Protein AF-D8M916-F1 (afdb_monomer)

Structure (mmCIF, N/CA/C/O backbone):
data_AF-D8M916-F1
#
_entry.id   AF-D8M916-F1
#
loop_
_atom_site.group_PDB
_atom_site.id
_atom_site.type_symbol
_atom_site.label_atom_id
_atom_site.label_alt_id
_atom_site.label_comp_id
_atom_site.label_asym_id
_atom_site.label_entity_id
_atom_site.label_seq_id
_atom_site.pdbx_PDB_ins_code
_atom_site.Cartn_x
_atom_site.Cartn_y
_atom_site.Cartn_z
_atom_site.occupancy
_atom_site.B_iso_or_equiv
_atom_site.auth_seq_id
_atom_site.auth_comp_id
_atom_site.auth_asym_id
_atom_site.auth_atom_id
_atom_site.pdbx_PDB_model_num
ATOM 1 N N . MET A 1 1 ? 20.579 48.202 78.189 1.00 38.06 1 MET A N 1
ATOM 2 C CA . MET A 1 1 ? 19.444 47.431 77.623 1.00 38.06 1 MET A CA 1
ATOM 3 C C . MET A 1 1 ? 19.139 47.975 76.229 1.00 38.06 1 MET A C 1
ATOM 5 O O . MET A 1 1 ? 19.172 49.189 76.082 1.00 38.06 1 MET A O 1
ATOM 9 N N . LYS A 1 2 ? 18.892 47.132 75.212 1.00 38.62 2 LYS A N 1
ATOM 10 C CA . LYS A 1 2 ? 18.455 47.594 73.873 1.00 38.62 2 LYS A CA 1
ATOM 11 C C . LYS A 1 2 ? 16.925 47.785 73.849 1.00 38.62 2 LYS A C 1
ATOM 13 O O . LYS A 1 2 ? 16.239 46.993 74.496 1.00 38.62 2 LYS A O 1
ATOM 18 N N . PRO A 1 3 ? 16.380 48.777 73.119 1.00 41.38 3 PRO A N 1
ATOM 19 C CA . PRO A 1 3 ? 14.933 48.942 72.978 1.00 41.38 3 PRO A CA 1
ATOM 20 C C . PRO A 1 3 ? 14.308 47.802 72.144 1.00 41.38 3 PRO A C 1
ATOM 22 O O . PRO A 1 3 ? 14.979 47.243 71.270 1.00 41.38 3 PRO A O 1
ATOM 25 N N . PRO A 1 4 ? 13.035 47.436 72.388 1.00 49.09 4 PRO A N 1
ATOM 26 C CA . PRO A 1 4 ? 12.343 46.392 71.631 1.00 49.09 4 PRO A CA 1
ATOM 27 C C . PRO A 1 4 ? 12.020 46.838 70.196 1.00 49.09 4 PRO A C 1
ATOM 29 O O . PRO A 1 4 ? 11.773 48.013 69.934 1.00 49.09 4 PRO A O 1
ATOM 32 N N . SER A 1 5 ? 11.978 45.889 69.256 1.00 59.09 5 SER A N 1
ATOM 33 C CA . SER A 1 5 ? 11.683 46.172 67.844 1.00 59.09 5 SER A CA 1
ATOM 34 C C . SER A 1 5 ? 10.222 46.591 67.613 1.00 59.09 5 SER A C 1
ATOM 36 O O . SER A 1 5 ? 9.319 46.097 68.296 1.00 59.09 5 SER A O 1
ATOM 38 N N . LYS A 1 6 ? 9.975 47.434 66.592 1.00 52.34 6 LYS A N 1
ATOM 39 C CA . LYS A 1 6 ? 8.635 47.948 66.214 1.00 52.34 6 LYS A CA 1
ATOM 40 C C . LYS A 1 6 ? 7.559 46.852 66.105 1.00 52.34 6 LYS A C 1
ATOM 42 O O . LYS A 1 6 ? 6.447 47.034 66.590 1.00 52.34 6 LYS A O 1
ATOM 47 N N . TRP A 1 7 ? 7.911 45.686 65.558 1.00 50.47 7 TRP A N 1
ATOM 48 C CA . TRP A 1 7 ? 7.005 44.532 65.432 1.00 50.47 7 TRP A CA 1
ATOM 49 C C . TRP A 1 7 ? 6.480 44.020 66.786 1.00 50.47 7 TRP A C 1
ATOM 51 O O . TRP A 1 7 ? 5.327 43.616 66.915 1.00 50.47 7 TRP A O 1
ATOM 61 N N . THR A 1 8 ? 7.311 44.089 67.830 1.00 53.00 8 THR A N 1
ATOM 62 C CA . THR A 1 8 ? 6.938 43.658 69.186 1.00 53.00 8 THR A CA 1
ATOM 63 C C . THR A 1 8 ? 5.925 44.610 69.829 1.00 53.00 8 THR A C 1
ATOM 65 O O . THR A 1 8 ? 5.114 44.182 70.646 1.00 53.00 8 THR A O 1
ATOM 68 N N . GLN A 1 9 ? 5.946 45.896 69.462 1.00 54.94 9 GLN A N 1
ATOM 69 C CA . GLN A 1 9 ? 4.966 46.879 69.933 1.00 54.94 9 GLN A CA 1
ATOM 70 C C . GLN A 1 9 ? 3.611 46.709 69.225 1.00 54.94 9 GLN A C 1
ATOM 72 O O . GLN A 1 9 ? 2.578 46.772 69.888 1.00 54.94 9 GLN A O 1
ATOM 77 N N . GLN A 1 10 ? 3.600 46.394 67.923 1.00 51.56 10 GLN A N 1
ATOM 78 C CA . GLN A 1 10 ? 2.359 46.157 67.171 1.00 51.56 10 GLN A CA 1
ATOM 79 C C . GLN A 1 10 ? 1.566 44.939 67.681 1.00 51.56 10 GLN A C 1
ATOM 81 O O . GLN A 1 10 ? 0.359 45.047 67.879 1.00 51.56 10 GLN A O 1
ATOM 86 N N . ILE A 1 11 ? 2.219 43.810 67.997 1.00 51.75 11 ILE A N 1
ATOM 87 C CA . ILE A 1 11 ? 1.511 42.635 68.555 1.00 51.75 11 ILE A CA 1
ATOM 88 C C . ILE A 1 11 ? 0.882 42.945 69.924 1.00 51.75 11 ILE A C 1
ATOM 90 O O . ILE A 1 11 ? -0.234 42.501 70.202 1.00 51.75 11 ILE A O 1
ATOM 94 N N . LYS A 1 12 ? 1.563 43.726 70.778 1.00 50.75 12 LYS A N 1
ATOM 95 C CA . LYS A 1 12 ? 1.004 44.135 72.079 1.00 50.75 12 LYS A CA 1
ATOM 96 C C . LYS A 1 12 ? -0.255 44.992 71.928 1.00 50.75 12 LYS A C 1
ATOM 98 O O . LYS A 1 12 ? -1.167 44.833 72.733 1.00 50.75 12 LYS A O 1
ATOM 103 N N . ALA A 1 13 ? -0.302 45.860 70.916 1.00 49.78 13 ALA A N 1
ATOM 104 C CA . ALA A 1 13 ? -1.450 46.722 70.647 1.00 49.78 13 ALA A CA 1
ATOM 105 C C . ALA A 1 13 ? -2.667 45.948 70.107 1.00 49.78 13 ALA A C 1
ATOM 107 O O . ALA A 1 13 ? -3.785 46.227 70.521 1.00 49.78 13 ALA A O 1
ATOM 108 N N . ILE A 1 14 ? -2.457 44.960 69.228 1.00 49.22 14 ILE A N 1
ATOM 109 C CA . ILE A 1 14 ? -3.556 44.228 68.570 1.00 49.22 14 ILE A CA 1
ATOM 110 C C . ILE A 1 14 ? -4.186 43.166 69.490 1.00 49.22 14 ILE A C 1
ATOM 112 O O . ILE A 1 14 ? -5.393 42.960 69.440 1.00 49.22 14 ILE A O 1
ATOM 116 N N . PHE A 1 15 ? -3.397 42.502 70.346 1.00 47.72 15 PHE A N 1
ATOM 117 C CA . PHE A 1 15 ? -3.871 41.357 71.146 1.00 47.72 15 PHE A CA 1
ATOM 118 C C . PHE A 1 15 ? -3.888 41.584 72.670 1.00 47.72 15 PHE A C 1
ATOM 120 O O . PHE A 1 15 ? -4.180 40.657 73.422 1.00 47.72 15 PHE A O 1
ATOM 127 N N . GLY A 1 16 ? -3.533 42.776 73.166 1.00 47.34 16 GLY A N 1
ATOM 128 C CA . GLY A 1 16 ? -3.577 43.104 74.603 1.00 47.34 16 GLY A CA 1
ATOM 129 C C . GLY A 1 16 ? -2.593 42.321 75.494 1.00 47.34 16 GLY A C 1
ATOM 130 O O . GLY A 1 16 ? -2.674 42.369 76.723 1.00 47.34 16 GLY A O 1
ATOM 131 N N . ILE A 1 17 ? -1.642 41.585 74.908 1.00 55.22 17 ILE A N 1
ATOM 132 C CA . ILE A 1 17 ? -0.745 40.679 75.641 1.00 55.22 17 ILE A CA 1
ATOM 133 C C . ILE A 1 17 ? 0.403 41.469 76.284 1.00 55.22 17 ILE A C 1
ATOM 135 O O . ILE A 1 17 ? 1.443 41.716 75.671 1.00 55.22 17 ILE A O 1
ATOM 139 N N . GLN A 1 18 ? 0.266 41.824 77.563 1.00 48.91 18 GLN A N 1
ATOM 140 C CA . GLN A 1 18 ? 1.307 42.581 78.274 1.00 48.91 18 GLN A CA 1
ATOM 141 C C . GLN A 1 18 ? 2.629 41.804 78.457 1.00 48.91 18 GLN A C 1
ATOM 143 O O . GLN A 1 18 ? 3.696 42.424 78.534 1.00 48.91 18 GLN A O 1
ATOM 148 N N . ASN A 1 19 ? 2.591 40.466 78.470 1.00 50.72 19 ASN A N 1
ATOM 149 C CA . ASN A 1 19 ? 3.704 39.615 78.901 1.00 50.72 19 ASN A CA 1
ATOM 150 C C . ASN A 1 19 ? 4.541 39.051 77.726 1.00 50.72 19 ASN A C 1
ATOM 152 O O . ASN A 1 19 ? 4.034 38.295 76.896 1.00 50.72 19 ASN A O 1
ATOM 156 N N . TYR A 1 20 ? 5.838 39.388 77.671 1.00 47.47 20 TYR A N 1
ATOM 157 C CA . TYR A 1 20 ? 6.735 39.121 76.525 1.00 47.47 20 TYR A CA 1
ATOM 158 C C . TYR A 1 20 ? 6.866 37.624 76.178 1.00 47.47 20 TYR A C 1
ATOM 160 O O . TYR A 1 20 ? 6.839 37.250 75.006 1.00 47.47 20 TYR A O 1
ATOM 168 N N . TRP A 1 21 ? 6.915 36.754 77.191 1.00 44.78 21 TRP A N 1
ATOM 169 C CA . TRP A 1 21 ? 7.009 35.299 77.009 1.00 44.78 21 TRP A CA 1
ATOM 170 C C . TRP A 1 21 ? 5.804 34.688 76.276 1.00 44.78 21 TRP A C 1
ATOM 172 O O . TRP A 1 21 ? 5.981 33.775 75.470 1.00 44.78 21 TRP A O 1
ATOM 182 N N . LYS A 1 22 ? 4.588 35.221 76.476 1.00 44.09 22 LYS A N 1
ATOM 183 C CA . LYS A 1 22 ? 3.385 34.718 75.789 1.00 44.09 22 LYS A CA 1
ATOM 184 C C . LYS A 1 22 ? 3.430 34.991 74.280 1.00 44.09 22 LYS A C 1
ATOM 186 O O . LYS A 1 22 ? 3.008 34.139 73.505 1.00 44.09 22 LYS A O 1
ATOM 191 N N . VAL A 1 23 ? 4.020 36.112 73.852 1.00 49.47 23 VAL A N 1
ATOM 192 C CA . VAL A 1 23 ? 4.192 36.456 72.425 1.00 49.47 23 VAL A CA 1
ATOM 193 C C . VAL A 1 23 ? 5.168 35.501 71.722 1.00 49.47 23 VAL A C 1
ATOM 195 O O . VAL A 1 23 ? 4.923 35.088 70.590 1.00 49.47 23 VAL A O 1
ATOM 198 N N . VAL A 1 24 ? 6.251 35.095 72.396 1.00 50.41 24 VAL A N 1
ATOM 199 C CA . VAL A 1 24 ? 7.232 34.139 71.845 1.00 50.41 24 VAL A CA 1
ATOM 200 C C . VAL A 1 24 ? 6.624 32.740 71.681 1.00 50.41 24 VAL A C 1
ATOM 202 O O . VAL A 1 24 ? 6.848 32.090 70.659 1.00 50.41 24 VAL A O 1
ATOM 205 N N . ILE A 1 25 ? 5.816 32.295 72.650 1.00 52.41 25 ILE A N 1
ATOM 206 C CA . ILE A 1 25 ? 5.104 31.010 72.587 1.00 52.41 25 ILE A CA 1
ATOM 207 C C . ILE A 1 25 ? 4.055 31.028 71.467 1.00 52.41 25 ILE A C 1
ATOM 209 O O . ILE A 1 25 ? 4.046 30.123 70.635 1.00 52.41 25 ILE A O 1
ATOM 213 N N . PHE A 1 26 ? 3.238 32.084 71.376 1.00 46.31 26 PHE A N 1
ATOM 214 C CA . PHE A 1 26 ? 2.221 32.214 70.326 1.00 46.31 26 PHE A CA 1
ATOM 215 C C . PHE A 1 26 ? 2.844 32.201 68.922 1.00 46.31 26 PHE A C 1
ATOM 217 O O . PHE A 1 26 ? 2.361 31.501 68.036 1.00 46.31 26 PHE A O 1
ATOM 224 N N . ARG A 1 27 ? 3.985 32.883 68.733 1.00 44.25 27 ARG A N 1
ATOM 225 C CA . ARG A 1 27 ? 4.732 32.869 67.466 1.00 44.25 27 ARG A CA 1
ATOM 226 C C . ARG A 1 27 ? 5.249 31.473 67.100 1.00 44.25 27 ARG A C 1
ATOM 228 O O . ARG A 1 27 ? 5.202 31.120 65.925 1.00 44.25 27 ARG A O 1
ATOM 235 N N . LYS A 1 28 ? 5.712 30.670 68.069 1.00 48.38 28 LYS A N 1
ATOM 236 C CA . LYS A 1 28 ? 6.114 29.273 67.817 1.00 48.38 28 LYS A CA 1
ATOM 237 C C . LYS A 1 28 ? 4.920 28.387 67.455 1.00 48.38 28 LYS A C 1
ATOM 239 O O . LYS A 1 28 ? 5.020 27.645 66.486 1.00 48.38 28 LYS A O 1
ATOM 244 N N . ILE A 1 29 ? 3.803 28.494 68.179 1.00 48.94 29 ILE A N 1
ATOM 245 C CA . ILE A 1 29 ? 2.591 27.695 67.923 1.00 48.94 29 ILE A CA 1
ATOM 246 C C . ILE A 1 29 ? 1.985 28.040 66.556 1.00 48.94 29 ILE A C 1
ATOM 248 O O . ILE A 1 29 ? 1.670 27.133 65.794 1.00 48.94 29 ILE A O 1
ATOM 252 N N . PHE A 1 30 ? 1.896 29.327 66.204 1.00 41.69 30 PHE A N 1
ATOM 253 C CA . PHE A 1 30 ? 1.366 29.774 64.912 1.00 41.69 30 PHE A CA 1
ATOM 254 C C . PHE A 1 30 ? 2.230 29.296 63.732 1.00 41.69 30 PHE A C 1
ATOM 256 O O . PHE A 1 30 ? 1.700 28.762 62.762 1.00 41.69 30 PHE A O 1
ATOM 263 N N . PHE A 1 31 ? 3.564 29.385 63.837 1.00 45.25 31 PHE A N 1
ATOM 264 C CA . PHE A 1 31 ? 4.462 28.812 62.823 1.00 45.25 31 PHE A CA 1
ATOM 265 C C . PHE A 1 31 ? 4.343 27.285 62.721 1.00 45.25 31 PHE A C 1
ATOM 267 O O . PHE A 1 31 ? 4.424 26.750 61.617 1.00 45.25 31 PHE A O 1
ATOM 274 N N . PHE A 1 32 ? 4.126 26.583 63.839 1.00 44.22 32 PHE A N 1
ATOM 275 C CA . PHE A 1 32 ? 3.882 25.140 63.822 1.00 44.22 32 PHE A CA 1
ATOM 276 C C . PHE A 1 32 ? 2.562 24.809 63.113 1.00 44.22 32 PHE A C 1
ATOM 278 O O . PHE A 1 32 ? 2.559 23.977 62.213 1.00 44.22 32 PHE A O 1
ATOM 285 N N . PHE A 1 33 ? 1.471 25.509 63.442 1.00 38.69 33 PHE A N 1
ATOM 286 C CA . PHE A 1 33 ? 0.160 25.315 62.813 1.00 38.69 33 PHE A CA 1
ATOM 287 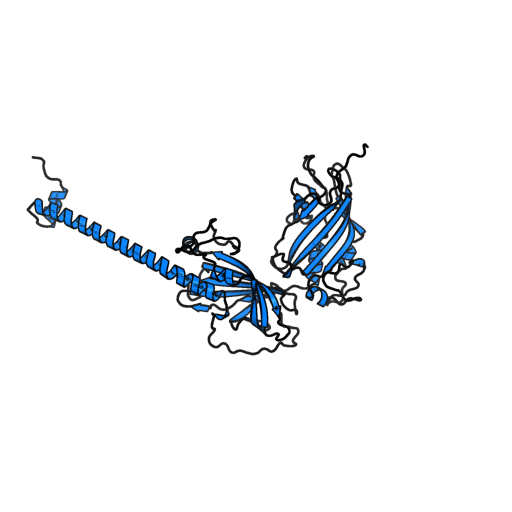C C . PHE A 1 33 ? 0.177 25.620 61.312 1.00 38.69 33 PHE A C 1
ATOM 289 O O . PHE A 1 33 ? -0.269 24.786 60.529 1.00 38.69 33 PHE A O 1
ATOM 296 N N . CYS A 1 34 ? 0.751 26.750 60.884 1.00 35.97 34 CYS A N 1
ATOM 297 C CA . CYS A 1 34 ? 0.866 27.069 59.459 1.00 35.97 34 CYS A CA 1
ATOM 298 C C . CYS A 1 34 ? 1.693 26.026 58.695 1.00 35.97 34 CYS A C 1
ATOM 300 O O . CYS A 1 34 ? 1.288 25.631 57.607 1.00 35.97 34 CYS A O 1
ATOM 302 N N . LYS A 1 35 ? 2.801 25.533 59.270 1.00 44.16 35 LYS A N 1
ATOM 303 C CA . LYS A 1 35 ? 3.638 24.495 58.643 1.00 44.16 35 LYS A CA 1
ATOM 304 C C . LYS A 1 35 ? 2.960 23.116 58.615 1.00 44.16 35 LYS A C 1
ATOM 306 O O . LYS A 1 35 ? 3.198 22.335 57.700 1.00 44.16 35 LYS A O 1
ATOM 311 N N . TRP A 1 36 ? 2.106 22.818 59.594 1.00 40.28 36 TRP A N 1
ATOM 312 C CA . TRP A 1 36 ? 1.349 21.564 59.668 1.00 40.28 36 TRP A CA 1
ATOM 313 C C . TRP A 1 36 ? 0.148 21.553 58.713 1.00 40.28 36 TRP A C 1
ATOM 315 O O . TRP A 1 36 ? -0.123 20.532 58.085 1.00 40.28 36 TRP A O 1
ATOM 325 N N . ILE A 1 37 ? -0.525 22.698 58.547 1.00 44.84 37 ILE A N 1
ATOM 326 C CA . ILE A 1 37 ? -1.602 22.878 57.564 1.00 44.84 37 ILE A CA 1
ATOM 327 C C . ILE A 1 37 ? -1.036 22.811 56.142 1.00 44.84 37 ILE A C 1
ATOM 329 O O . ILE A 1 37 ? -1.554 22.037 55.346 1.00 44.84 37 ILE A O 1
ATOM 333 N N . THR A 1 38 ? 0.061 23.513 55.823 1.00 46.16 38 THR A N 1
ATOM 334 C CA . THR A 1 38 ? 0.653 23.421 54.476 1.00 46.16 38 THR A CA 1
ATOM 335 C C . THR A 1 38 ? 1.204 22.034 54.163 1.00 46.16 38 THR A C 1
ATOM 337 O O . THR A 1 38 ? 0.997 21.572 53.048 1.00 46.16 38 THR A O 1
ATOM 340 N N . MET A 1 39 ? 1.809 21.314 55.121 1.00 38.34 39 MET A N 1
ATOM 341 C CA . MET A 1 39 ? 2.163 19.902 54.904 1.00 38.34 39 MET A CA 1
ATOM 342 C C . MET A 1 39 ? 0.936 19.020 54.665 1.00 38.34 39 MET A C 1
ATOM 344 O O . MET A 1 39 ? 0.975 18.190 53.767 1.00 38.34 39 MET A O 1
ATOM 348 N N . ARG A 1 40 ? -0.152 19.172 55.433 1.00 39.03 40 ARG A N 1
ATOM 349 C CA . ARG A 1 40 ? -1.353 18.344 55.238 1.00 39.03 40 ARG A CA 1
ATOM 350 C C . ARG A 1 40 ? -2.078 18.666 53.936 1.00 39.03 40 ARG A C 1
ATOM 352 O O . ARG A 1 40 ? -2.457 17.731 53.249 1.00 39.03 40 ARG A O 1
ATOM 359 N N . SER A 1 41 ? -2.215 19.934 53.557 1.00 40.06 41 SER A N 1
ATOM 360 C CA . SER A 1 41 ? -2.778 20.314 52.256 1.00 40.06 41 SER A CA 1
ATOM 361 C C . SER A 1 41 ? -1.888 19.864 51.099 1.00 40.06 41 SER A C 1
ATOM 363 O O . SER A 1 41 ? -2.408 19.319 50.138 1.00 40.06 41 SER A O 1
ATOM 365 N N . ALA A 1 42 ? -0.561 20.000 51.206 1.00 42.62 42 ALA A N 1
ATOM 366 C CA . ALA A 1 42 ? 0.358 19.492 50.189 1.00 42.62 42 ALA A CA 1
ATOM 367 C C . ALA A 1 42 ? 0.273 17.966 50.065 1.00 42.62 42 ALA A C 1
ATOM 369 O O . ALA A 1 42 ? 0.121 17.479 48.958 1.00 42.62 42 ALA A O 1
ATOM 370 N N . ILE A 1 43 ? 0.294 17.217 51.175 1.00 45.59 43 ILE A N 1
ATOM 371 C CA . ILE A 1 43 ? 0.172 15.749 51.166 1.00 45.59 43 ILE A CA 1
ATOM 372 C C . ILE A 1 43 ? -1.211 15.308 50.679 1.00 45.59 43 ILE A C 1
ATOM 374 O O . ILE A 1 43 ? -1.286 14.341 49.941 1.00 45.59 43 ILE A O 1
ATOM 378 N N . ILE A 1 44 ? -2.299 16.002 51.025 1.00 41.59 44 ILE A N 1
ATOM 379 C CA . ILE A 1 44 ? -3.640 15.677 50.514 1.00 41.59 44 ILE A CA 1
ATOM 380 C C . ILE A 1 44 ? -3.736 15.983 49.016 1.00 41.59 44 ILE A C 1
ATOM 382 O O . ILE A 1 44 ? -4.280 15.161 48.293 1.00 41.59 44 ILE A O 1
ATOM 386 N N . CYS A 1 45 ? -3.157 17.082 48.520 1.00 37.22 45 CYS A N 1
ATOM 387 C CA . CYS A 1 45 ? -3.070 17.338 47.081 1.00 37.22 45 CYS A CA 1
ATOM 388 C C . CYS A 1 45 ? -2.149 16.343 46.361 1.00 37.22 45 CYS A C 1
ATOM 390 O O . CYS A 1 45 ? -2.478 15.948 45.255 1.00 37.22 45 CYS A O 1
ATOM 392 N N . LEU A 1 46 ? -1.045 15.895 46.968 1.00 36.53 46 LEU A N 1
ATOM 393 C CA . LEU A 1 46 ? -0.150 14.881 46.390 1.00 36.53 46 LEU A CA 1
ATOM 394 C C . LEU A 1 46 ? -0.800 13.494 46.398 1.00 36.53 46 LEU A C 1
ATOM 396 O O . LEU A 1 46 ? -0.703 12.773 45.420 1.00 36.53 46 LEU A O 1
ATOM 400 N N . VAL A 1 47 ? -1.525 13.137 47.460 1.00 39.41 47 VAL A N 1
ATOM 401 C CA . VAL A 1 47 ? -2.294 11.889 47.540 1.00 39.41 47 VAL A CA 1
ATOM 402 C C . VAL A 1 47 ? -3.496 11.937 46.598 1.00 39.41 47 VAL A C 1
ATOM 404 O O . VAL A 1 47 ? -3.756 10.937 45.946 1.00 39.41 47 VAL A O 1
ATOM 407 N N . LEU A 1 48 ? -4.191 13.070 46.444 1.00 33.69 48 LEU A N 1
ATOM 408 C CA . LEU A 1 48 ? -5.265 13.223 45.452 1.00 33.69 48 LEU A CA 1
ATOM 409 C C . LEU A 1 48 ? -4.717 13.206 44.025 1.00 33.69 48 LEU A C 1
ATOM 411 O O . LEU A 1 48 ? -5.244 12.467 43.208 1.00 33.69 48 LEU A O 1
ATOM 415 N N . ALA A 1 49 ? -3.636 13.932 43.731 1.00 35.84 49 ALA A N 1
ATOM 416 C CA . ALA A 1 49 ? -2.999 13.918 42.417 1.00 35.84 49 ALA A CA 1
ATOM 417 C C . ALA A 1 49 ? -2.475 12.519 42.072 1.00 35.84 49 ALA A C 1
ATOM 419 O O . ALA A 1 49 ? -2.809 12.004 41.015 1.00 35.84 49 ALA A O 1
ATOM 420 N N . CYS A 1 50 ? -1.758 11.847 42.979 1.00 31.67 50 CYS A N 1
ATOM 421 C CA . CYS A 1 50 ? -1.309 10.472 42.758 1.00 31.67 50 CYS A CA 1
ATOM 422 C C . CYS A 1 50 ? -2.455 9.451 42.726 1.00 31.67 50 CYS A C 1
ATOM 424 O O . CYS A 1 50 ? -2.321 8.467 42.014 1.00 31.67 50 CYS A O 1
ATOM 426 N N . SER A 1 51 ? -3.569 9.629 43.449 1.00 30.38 51 SER A N 1
ATOM 427 C CA . SER A 1 51 ? -4.703 8.681 43.400 1.00 30.38 51 SER A CA 1
ATOM 428 C C . SER A 1 51 ? -5.647 8.915 42.219 1.00 30.38 51 SER A C 1
ATOM 430 O O . SER A 1 51 ? -6.189 7.948 41.694 1.00 30.38 51 SER A O 1
ATOM 432 N N . LEU A 1 52 ? -5.779 10.145 41.718 1.00 33.19 52 LEU A N 1
ATOM 433 C CA . LEU A 1 52 ? -6.401 10.432 40.420 1.00 33.19 52 LEU A CA 1
ATOM 434 C C . LEU A 1 52 ? -5.506 9.926 39.280 1.00 33.19 52 LEU A C 1
ATOM 436 O O . LEU A 1 52 ? -5.958 9.126 38.469 1.00 33.19 52 LEU A O 1
ATOM 440 N N . ALA A 1 53 ? -4.214 10.267 39.285 1.00 35.25 53 ALA A N 1
ATOM 441 C CA . ALA A 1 53 ? -3.250 9.844 38.265 1.00 35.25 53 ALA A CA 1
ATOM 442 C C . ALA A 1 53 ? -2.868 8.352 38.313 1.00 35.25 53 ALA A C 1
ATOM 444 O O . ALA A 1 53 ? -2.115 7.907 37.454 1.00 35.25 53 ALA A O 1
ATOM 445 N N . THR A 1 54 ? -3.357 7.566 39.283 1.00 37.12 54 THR A N 1
ATOM 446 C CA . THR A 1 54 ? -3.240 6.089 39.282 1.00 37.12 54 THR A CA 1
ATOM 447 C C . THR A 1 54 ? -4.573 5.378 39.054 1.00 37.12 54 THR A C 1
ATOM 449 O O . THR A 1 54 ? -4.563 4.297 38.471 1.00 37.12 54 THR A O 1
ATOM 452 N N . SER A 1 55 ? -5.713 5.967 39.443 1.00 36.62 55 SER A N 1
ATOM 453 C CA . SER A 1 55 ? -7.037 5.387 39.151 1.00 36.62 55 SER A CA 1
ATOM 454 C C . SER A 1 55 ? -7.475 5.634 37.707 1.00 36.62 55 SER A C 1
ATOM 456 O O . SER A 1 55 ? -7.901 4.695 37.045 1.00 36.62 55 SER A O 1
ATOM 458 N N . ILE A 1 56 ? -7.259 6.842 37.168 1.00 45.47 56 ILE A N 1
ATOM 459 C CA . ILE A 1 56 ? -7.449 7.117 35.734 1.00 45.47 56 ILE A CA 1
ATOM 460 C C . ILE A 1 56 ? -6.505 6.230 34.907 1.00 45.47 56 ILE A C 1
ATOM 462 O O . ILE A 1 56 ? -6.918 5.664 33.909 1.00 45.47 56 ILE A O 1
ATOM 466 N N . ASN A 1 57 ? -5.266 6.036 35.364 1.00 52.34 57 ASN A N 1
ATOM 467 C CA . ASN A 1 57 ? -4.177 5.380 34.629 1.00 52.34 57 ASN A CA 1
ATOM 468 C C . ASN A 1 57 ? -4.533 3.993 34.065 1.00 52.34 57 ASN A C 1
ATOM 470 O O . ASN A 1 57 ? -4.399 3.755 32.868 1.00 52.34 57 ASN A O 1
ATOM 474 N N . LYS A 1 58 ? -5.016 3.074 34.913 1.00 50.56 58 LYS A N 1
ATOM 475 C CA . LYS A 1 58 ? -5.334 1.710 34.463 1.00 50.56 58 LYS A CA 1
ATOM 476 C C . LYS A 1 58 ? -6.731 1.608 33.862 1.00 50.56 58 LYS A C 1
ATOM 478 O O . LYS A 1 58 ? -6.902 0.910 32.866 1.00 50.56 58 LYS A O 1
ATOM 483 N N . ASP A 1 59 ? -7.711 2.288 34.451 1.00 56.12 59 ASP A N 1
ATOM 484 C CA . ASP A 1 59 ? -9.101 2.162 34.017 1.00 56.12 59 ASP A CA 1
ATOM 485 C C . ASP A 1 59 ? -9.341 2.894 32.685 1.00 56.12 59 ASP A C 1
ATOM 487 O O . ASP A 1 59 ? -10.068 2.367 31.851 1.00 56.12 59 ASP A O 1
ATOM 491 N N . PHE A 1 60 ? -8.671 4.027 32.419 1.00 61.34 60 PHE A N 1
ATOM 492 C CA . PHE A 1 60 ? -8.710 4.698 31.112 1.00 61.34 60 PHE A CA 1
ATOM 493 C C . PHE A 1 60 ? -8.157 3.784 30.020 1.00 61.34 60 PHE A C 1
ATOM 495 O O . PHE A 1 60 ? -8.924 3.355 29.167 1.00 61.34 60 PHE A O 1
ATOM 502 N N . PHE A 1 61 ? -6.874 3.399 30.078 1.00 62.47 61 PHE A N 1
ATOM 503 C CA . PHE A 1 61 ? -6.266 2.597 29.009 1.00 62.47 61 PHE A CA 1
ATOM 504 C C . PHE A 1 61 ? -6.863 1.185 28.890 1.00 62.47 61 PHE A C 1
ATOM 506 O O . PHE A 1 61 ? -6.961 0.645 27.791 1.00 62.47 61 PHE A O 1
ATOM 513 N N . SER A 1 62 ? -7.347 0.589 29.988 1.00 63.56 62 SER A N 1
ATOM 514 C CA . SER A 1 62 ? -8.070 -0.685 29.912 1.00 63.56 62 SER A CA 1
ATOM 515 C C . SER A 1 62 ? -9.465 -0.543 29.293 1.00 63.56 62 SER A C 1
ATOM 517 O O . SER A 1 62 ? -9.901 -1.465 28.609 1.00 63.56 62 SER A O 1
ATOM 519 N N . GLU A 1 63 ? -10.192 0.559 29.507 1.00 64.50 63 GLU A N 1
ATOM 520 C CA . GLU A 1 63 ? -11.499 0.783 28.868 1.00 64.50 63 GLU A CA 1
ATOM 521 C C . GLU A 1 63 ? -11.398 1.325 27.435 1.00 64.50 63 GLU A C 1
ATOM 523 O O . GLU A 1 63 ? -12.285 1.020 26.634 1.00 64.50 63 GLU A O 1
ATOM 528 N N . ALA A 1 64 ? -10.321 2.051 27.131 1.00 59.81 64 ALA A N 1
ATOM 529 C CA . ALA A 1 64 ? -9.845 2.477 25.815 1.00 59.81 64 ALA A CA 1
ATOM 530 C C . ALA A 1 64 ? -9.537 1.273 24.915 1.00 59.81 64 ALA A C 1
ATOM 532 O O . ALA A 1 64 ? -10.291 0.969 23.997 1.00 59.81 64 ALA A O 1
ATOM 533 N N . PHE A 1 65 ? -8.545 0.448 25.273 1.00 65.50 65 PHE A N 1
ATOM 534 C CA . PHE A 1 65 ? -8.174 -0.731 24.479 1.00 65.50 65 PHE A CA 1
ATOM 535 C C . PHE A 1 65 ? -9.287 -1.796 24.376 1.00 65.50 65 PHE A C 1
ATOM 537 O O . PHE A 1 65 ? -9.212 -2.683 23.528 1.00 65.50 65 PHE A O 1
ATOM 544 N N . LYS A 1 66 ? -10.367 -1.702 25.171 1.00 64.81 66 LYS A N 1
ATOM 545 C CA . LYS A 1 66 ? -11.602 -2.474 24.931 1.00 64.81 66 LYS A CA 1
ATOM 546 C C . LYS A 1 66 ? -12.406 -1.970 23.731 1.00 64.81 66 LYS A C 1
ATOM 548 O O . LYS A 1 66 ? -13.067 -2.791 23.119 1.00 64.81 66 LYS A O 1
ATOM 553 N N . PHE A 1 67 ? -12.375 -0.685 23.379 1.00 60.00 67 PHE A N 1
ATOM 554 C CA . PHE A 1 67 ? -12.989 -0.169 22.147 1.00 60.00 67 PHE A CA 1
ATOM 555 C C . PHE A 1 67 ? -12.262 -0.645 20.883 1.00 60.00 67 PHE A C 1
ATOM 557 O O . PHE A 1 67 ? -12.915 -0.891 19.874 1.00 60.00 67 PHE A O 1
ATOM 564 N N . VAL A 1 68 ? -10.944 -0.863 20.962 1.00 56.59 68 VAL A N 1
ATOM 565 C CA . VAL A 1 68 ? -10.134 -1.439 19.870 1.00 56.59 68 VAL A CA 1
ATOM 566 C C . VAL A 1 68 ? -10.602 -2.858 19.490 1.00 56.59 68 VAL A C 1
ATOM 568 O O . VAL A 1 68 ? -10.433 -3.288 18.351 1.00 56.59 68 VAL A O 1
ATOM 571 N N . ASN A 1 69 ? -11.252 -3.582 20.411 1.00 57.53 69 ASN A N 1
ATOM 572 C CA . ASN A 1 69 ? -11.971 -4.819 20.107 1.00 57.53 69 ASN A CA 1
ATOM 573 C C . ASN A 1 69 ? -13.491 -4.579 20.121 1.00 57.53 69 ASN A C 1
ATOM 575 O O . ASN A 1 69 ? -14.147 -4.556 21.166 1.00 57.53 69 ASN A O 1
ATOM 579 N N . VAL A 1 70 ? -14.047 -4.455 18.918 1.00 52.00 70 VAL A N 1
ATOM 580 C CA . VAL A 1 70 ? -15.437 -4.062 18.658 1.00 52.00 70 VAL A CA 1
ATOM 581 C C . VAL A 1 70 ? -16.473 -4.924 19.388 1.00 52.00 70 VAL A C 1
ATOM 583 O O . VAL A 1 70 ? -17.480 -4.392 19.857 1.00 52.00 70 VAL A O 1
ATOM 586 N N . SER A 1 71 ? -16.189 -6.206 19.637 1.00 48.09 71 SER A N 1
ATOM 587 C CA . SER A 1 71 ? -17.102 -7.127 20.330 1.00 48.09 71 SER A CA 1
ATOM 588 C C . SER A 1 71 ? -17.415 -6.733 21.786 1.00 48.09 71 SER A C 1
ATOM 590 O O . SER A 1 71 ? -18.372 -7.241 22.382 1.00 48.09 71 SER A O 1
ATOM 592 N N . TYR A 1 72 ? -16.642 -5.820 22.389 1.00 48.53 72 TYR A N 1
ATOM 593 C CA . TYR A 1 72 ? -16.951 -5.235 23.701 1.00 48.53 72 TYR A CA 1
ATOM 594 C C . TYR A 1 72 ? -17.887 -4.014 23.626 1.00 48.53 72 TYR A C 1
ATOM 596 O O . TYR A 1 72 ? -18.466 -3.625 24.648 1.00 48.53 72 TYR A O 1
ATOM 604 N N . VAL A 1 73 ? -18.096 -3.431 22.443 1.00 49.94 73 VAL A N 1
ATOM 605 C CA . VAL A 1 73 ? -18.940 -2.250 22.207 1.00 49.94 73 VAL A CA 1
ATOM 606 C C . VAL A 1 73 ? -20.382 -2.682 21.932 1.00 49.94 73 VAL A C 1
ATOM 608 O O . VAL A 1 73 ? -20.891 -2.637 20.815 1.00 49.94 73 VAL A O 1
ATOM 611 N N . LYS A 1 74 ? -21.088 -3.116 22.982 1.00 43.66 74 LYS A N 1
ATOM 612 C CA . LYS A 1 74 ? -22.496 -3.531 22.865 1.00 43.66 74 LYS A CA 1
ATOM 613 C C . LYS A 1 74 ? -23.419 -2.353 22.540 1.00 43.66 74 LYS A C 1
ATOM 615 O O . LYS A 1 74 ? -23.929 -1.698 23.449 1.00 43.66 74 LYS A O 1
ATOM 620 N N . SER A 1 75 ? -23.693 -2.148 21.253 1.00 40.72 75 SER A N 1
ATOM 621 C CA . SER A 1 75 ? -24.735 -1.239 20.768 1.00 40.72 75 SER A CA 1
ATOM 622 C C . SER A 1 75 ? -26.128 -1.682 21.259 1.00 40.72 75 SER A C 1
ATOM 624 O O . SER A 1 75 ? -26.550 -2.813 20.987 1.00 40.72 75 SER A O 1
ATOM 626 N N . PRO A 1 76 ? -26.878 -0.837 21.993 1.00 35.34 76 PRO A N 1
ATOM 627 C CA . PRO A 1 76 ? -28.231 -1.166 22.406 1.00 35.34 76 PRO A CA 1
ATOM 628 C C . PRO A 1 76 ? -29.231 -0.897 21.272 1.00 35.34 76 PRO A C 1
ATOM 630 O O . PRO A 1 76 ? -29.669 0.229 21.058 1.00 35.34 76 PRO A O 1
ATOM 633 N N . GLY A 1 77 ? -29.681 -1.966 20.613 1.00 37.38 77 GLY A N 1
ATOM 634 C CA . GLY A 1 77 ? -30.982 -1.972 19.935 1.00 37.38 77 GLY A CA 1
ATOM 635 C C . GLY A 1 77 ? -31.057 -1.302 18.563 1.00 37.38 77 GLY A C 1
ATOM 636 O O . GLY A 1 77 ? -32.132 -0.829 18.195 1.00 37.38 77 GLY A O 1
ATOM 637 N N . PHE A 1 78 ? -29.979 -1.306 17.775 1.00 34.53 78 PHE A N 1
ATOM 638 C CA . PHE A 1 78 ? -30.122 -1.056 16.339 1.00 34.53 78 PHE A CA 1
ATOM 639 C C . PHE A 1 78 ? -30.970 -2.161 15.682 1.00 34.53 78 PHE A C 1
ATOM 641 O O . PHE A 1 78 ? -30.746 -3.347 15.951 1.00 34.53 78 PHE A O 1
ATOM 648 N N . PRO A 1 79 ? -31.953 -1.820 14.828 1.00 33.44 79 PRO A N 1
ATOM 649 C CA . PRO A 1 79 ? -32.703 -2.823 14.093 1.00 33.44 79 PRO A CA 1
ATOM 650 C C . PRO A 1 79 ? -31.780 -3.478 13.062 1.00 33.44 79 PRO A C 1
ATOM 652 O O . PRO A 1 79 ? -31.464 -2.859 12.048 1.00 33.44 79 PRO A O 1
ATOM 655 N N . ARG A 1 80 ? -31.395 -4.739 13.306 1.00 35.31 80 ARG A N 1
ATOM 656 C CA . ARG A 1 80 ? -30.766 -5.612 12.303 1.00 35.31 80 ARG A CA 1
ATOM 657 C C . ARG A 1 80 ? -31.689 -5.708 11.087 1.00 35.31 80 ARG A C 1
ATOM 659 O O . ARG A 1 80 ? -32.622 -6.514 11.067 1.00 35.31 80 ARG A O 1
ATOM 666 N N . ARG A 1 81 ? -31.466 -4.862 10.084 1.00 33.47 81 ARG A N 1
ATOM 667 C CA . ARG A 1 81 ? -32.015 -5.069 8.751 1.00 33.47 81 ARG A CA 1
ATOM 668 C C . ARG A 1 81 ? -31.024 -5.945 8.021 1.00 33.47 81 ARG A C 1
ATOM 670 O O . ARG A 1 81 ? -30.088 -5.422 7.440 1.00 33.47 81 ARG A O 1
ATOM 677 N N . SER A 1 82 ? -31.295 -7.247 8.050 1.00 31.72 82 SER A N 1
ATOM 678 C CA . SER A 1 82 ? -30.663 -8.203 7.150 1.00 31.72 82 SER A CA 1
ATOM 679 C C . SER A 1 82 ? -30.846 -7.712 5.715 1.00 31.72 82 SER A C 1
ATOM 681 O O . SER A 1 82 ? -31.910 -7.867 5.109 1.00 31.72 82 SER A O 1
ATOM 683 N N . TYR A 1 83 ? -29.807 -7.067 5.198 1.00 39.34 83 TYR A N 1
ATOM 684 C CA . TYR A 1 83 ? -29.623 -6.867 3.778 1.00 39.34 83 TYR A CA 1
ATOM 685 C C . TYR A 1 83 ? -28.848 -8.090 3.308 1.00 39.34 83 TYR A C 1
ATOM 687 O O . TYR A 1 83 ? -27.622 -8.125 3.348 1.00 39.34 83 TYR A O 1
ATOM 695 N N . ASN A 1 84 ? -29.597 -9.129 2.917 1.00 37.25 84 ASN A N 1
ATOM 696 C CA . ASN A 1 84 ? -29.048 -10.219 2.113 1.00 37.25 84 ASN A CA 1
ATOM 697 C C . ASN A 1 84 ? -28.199 -9.613 1.000 1.00 37.25 84 ASN A C 1
ATOM 699 O O . ASN A 1 84 ? -28.674 -8.662 0.375 1.00 37.25 84 ASN A O 1
ATOM 703 N N . HIS A 1 85 ? -27.026 -10.203 0.751 1.00 41.22 85 HIS A N 1
ATOM 704 C CA . HIS A 1 85 ? -26.124 -9.873 -0.349 1.00 41.22 85 HIS A CA 1
ATOM 705 C C . HIS A 1 85 ? -26.949 -9.573 -1.609 1.00 41.22 85 HIS A C 1
ATOM 707 O O . HIS A 1 85 ? -27.518 -10.496 -2.207 1.00 41.22 85 HIS A O 1
ATOM 713 N N . PRO A 1 86 ? -27.153 -8.294 -1.968 1.00 38.44 86 PRO A N 1
ATOM 714 C CA . PRO A 1 86 ? -28.041 -7.995 -3.063 1.00 38.44 86 PRO A CA 1
ATOM 715 C C . PRO A 1 86 ? -27.269 -8.322 -4.332 1.00 38.44 86 PRO A C 1
ATOM 717 O O . PRO A 1 86 ? -26.135 -7.883 -4.501 1.00 38.44 86 PRO A O 1
ATOM 720 N N . ALA A 1 87 ? -27.901 -9.026 -5.267 1.00 43.03 87 ALA A N 1
ATOM 721 C CA . ALA A 1 87 ? -27.431 -9.097 -6.651 1.00 43.03 87 ALA A CA 1
ATOM 722 C C . ALA A 1 87 ? -27.662 -7.749 -7.381 1.00 43.03 87 ALA A C 1
ATOM 724 O O . ALA A 1 87 ? -28.088 -7.719 -8.532 1.00 43.03 87 ALA A O 1
ATOM 725 N N . ASN A 1 88 ? -27.452 -6.636 -6.668 1.00 44.09 88 ASN A N 1
ATOM 726 C CA . ASN A 1 88 ? -27.490 -5.278 -7.178 1.00 44.09 88 ASN A CA 1
ATOM 727 C C . ASN A 1 88 ? -26.046 -4.857 -7.415 1.00 44.09 88 ASN A C 1
ATOM 729 O O . ASN A 1 88 ? -25.269 -4.737 -6.468 1.00 44.09 88 ASN A O 1
ATOM 733 N N . GLU A 1 89 ? -25.734 -4.567 -8.668 1.00 50.16 89 GLU A N 1
ATOM 734 C CA . GLU A 1 89 ? -24.406 -4.166 -9.135 1.00 50.16 89 GLU A CA 1
ATOM 735 C C . GLU A 1 89 ? -23.923 -2.842 -8.490 1.00 50.16 89 GLU A C 1
ATOM 737 O O . GLU A 1 89 ? -22.746 -2.521 -8.563 1.00 50.16 89 GLU A O 1
ATOM 742 N N . ASP A 1 90 ? -24.785 -2.097 -7.787 1.00 58.59 90 ASP A N 1
ATOM 743 C CA . ASP A 1 90 ? -24.501 -0.766 -7.226 1.00 58.59 90 ASP A CA 1
ATOM 744 C C . ASP A 1 90 ? -23.796 -0.731 -5.847 1.00 58.59 90 ASP A C 1
ATOM 746 O O . ASP A 1 90 ? -23.384 0.347 -5.404 1.00 58.59 90 ASP A O 1
ATOM 750 N N . VAL A 1 91 ? -23.665 -1.849 -5.117 1.00 66.56 91 VAL A N 1
ATOM 751 C CA . VAL A 1 91 ? -23.056 -1.824 -3.766 1.00 66.56 91 VAL A CA 1
ATOM 752 C C . VAL A 1 91 ? -21.527 -1.802 -3.855 1.00 66.56 91 VAL A C 1
ATOM 754 O O . VAL A 1 91 ? -20.897 -2.744 -4.326 1.00 66.56 91 VAL A O 1
ATOM 757 N N . LYS A 1 92 ? -20.913 -0.723 -3.354 1.00 74.88 92 LYS A N 1
ATOM 758 C CA . LYS A 1 92 ? -19.454 -0.582 -3.248 1.00 74.88 92 LYS A CA 1
ATOM 759 C C . LYS A 1 92 ? -18.973 -1.001 -1.856 1.00 74.88 92 LYS A C 1
ATOM 761 O O . LYS A 1 92 ? -19.301 -0.336 -0.873 1.00 74.88 92 LYS A O 1
ATOM 766 N N . TYR A 1 93 ? -18.174 -2.065 -1.789 1.00 80.69 93 TYR A N 1
ATOM 767 C CA . TYR A 1 93 ? -17.569 -2.574 -0.548 1.00 80.69 93 TYR A CA 1
ATOM 768 C C . TYR A 1 93 ? -16.350 -1.756 -0.092 1.00 80.69 93 TYR A C 1
ATOM 770 O O . TYR A 1 93 ? -16.118 -1.570 1.099 1.00 80.69 93 TYR A O 1
ATOM 778 N N . CYS A 1 94 ? -15.575 -1.246 -1.050 1.00 86.94 94 CYS A N 1
ATOM 779 C CA . CYS A 1 94 ? -14.476 -0.314 -0.818 1.00 86.94 94 CYS A CA 1
ATOM 780 C C . CYS A 1 94 ? -14.982 1.093 -0.442 1.00 86.94 94 CYS A C 1
ATOM 782 O O . CYS A 1 94 ? -16.098 1.490 -0.795 1.00 86.94 94 CYS A O 1
ATOM 784 N N . GLY A 1 95 ? -14.136 1.886 0.217 1.00 89.19 95 GLY A N 1
ATOM 785 C CA . GLY A 1 95 ? -14.409 3.284 0.564 1.00 89.19 95 GLY A CA 1
ATOM 786 C C . GLY A 1 95 ? -13.995 3.650 1.989 1.00 89.19 95 GLY A C 1
ATOM 787 O O . GLY A 1 95 ? -13.469 2.821 2.736 1.00 89.19 95 GLY A O 1
ATOM 788 N N . THR A 1 96 ? -14.276 4.896 2.372 1.00 91.12 96 THR A N 1
ATOM 789 C CA . THR A 1 96 ? -14.107 5.389 3.745 1.00 91.12 96 THR A CA 1
ATOM 790 C C . THR A 1 96 ? -15.465 5.489 4.429 1.00 91.12 96 THR A C 1
ATOM 792 O O . THR A 1 96 ? -16.414 6.056 3.879 1.00 91.12 96 THR A O 1
ATOM 795 N N . TYR A 1 97 ? -15.536 4.966 5.646 1.00 92.00 97 TYR A N 1
ATOM 796 C CA . TYR A 1 97 ? -16.717 4.870 6.490 1.00 92.00 97 TYR A CA 1
ATOM 797 C C . TYR A 1 97 ? -16.401 5.428 7.881 1.00 92.00 97 TYR A C 1
ATOM 799 O O . TYR A 1 97 ? -15.277 5.299 8.358 1.00 92.00 97 TYR A O 1
ATOM 807 N N . GLU A 1 98 ? -17.392 6.013 8.541 1.00 93.12 98 GLU A N 1
ATOM 808 C CA . GLU A 1 98 ? -17.255 6.665 9.845 1.00 93.12 98 GLU A CA 1
ATOM 809 C C . GLU A 1 98 ? -18.427 6.275 10.751 1.00 93.12 98 GLU A C 1
ATOM 811 O O . GLU A 1 98 ? -19.583 6.242 10.325 1.00 93.12 98 GLU A O 1
ATOM 816 N N . SER A 1 99 ? -18.143 5.972 12.014 1.00 90.19 99 SER A N 1
ATOM 817 C CA . SER A 1 99 ? -19.156 5.639 13.006 1.00 90.19 99 SER A CA 1
ATOM 818 C C . SER A 1 99 ? -19.702 6.874 13.712 1.00 90.19 99 SER A C 1
ATOM 820 O O . SER A 1 99 ? -19.088 7.941 13.785 1.00 90.19 99 SER A O 1
ATOM 822 N N . TRP A 1 100 ? -20.839 6.691 14.376 1.00 86.69 100 TRP A N 1
ATOM 823 C CA . TRP A 1 100 ? -21.325 7.672 15.342 1.00 86.69 100 TRP A CA 1
ATOM 824 C C . TRP A 1 100 ? -20.435 7.688 16.594 1.00 86.69 100 TRP A C 1
ATOM 826 O O . TRP A 1 100 ? -19.650 6.768 16.829 1.00 86.69 100 TRP A O 1
ATOM 836 N N . CYS A 1 101 ? -20.566 8.732 17.412 1.00 86.44 101 CYS A N 1
ATOM 837 C CA . CYS A 1 101 ? -19.887 8.806 18.703 1.00 86.44 101 CYS A CA 1
ATOM 838 C C . CYS A 1 101 ? -20.508 7.826 19.712 1.00 86.44 101 CYS A C 1
ATOM 840 O O . CYS A 1 101 ? -21.720 7.854 19.946 1.00 86.44 101 CYS A O 1
ATOM 842 N N . PHE A 1 102 ? -19.678 7.005 20.356 1.00 83.50 102 PHE A N 1
ATOM 843 C CA . PHE A 1 102 ? -20.077 6.045 21.385 1.00 83.50 102 PHE A CA 1
ATOM 844 C C . PHE A 1 102 ? -19.671 6.537 22.789 1.00 83.50 102 PHE A C 1
ATOM 846 O O . PHE A 1 102 ? -18.510 6.388 23.181 1.00 83.50 102 PHE A O 1
ATOM 853 N N . PRO A 1 103 ? -20.602 7.116 23.575 1.00 78.75 103 PRO A N 1
ATOM 854 C CA . PRO A 1 103 ? -20.331 7.622 24.922 1.00 78.75 103 PRO A CA 1
ATOM 855 C C . PRO A 1 103 ? -20.159 6.503 25.957 1.00 78.75 103 PRO A C 1
ATOM 857 O O . PRO A 1 103 ? -20.939 5.548 25.998 1.00 78.75 103 PRO A O 1
ATOM 860 N N . LYS A 1 104 ? -19.195 6.657 26.874 1.00 71.38 104 LYS A N 1
ATOM 861 C CA . LYS A 1 104 ? -18.944 5.714 27.975 1.00 71.38 104 LYS A CA 1
ATOM 862 C C . LYS A 1 104 ? -18.276 6.402 29.176 1.00 71.38 104 LYS A C 1
ATOM 864 O O . LYS A 1 104 ? -17.073 6.300 29.359 1.00 71.38 104 LYS A O 1
ATOM 869 N N . LYS A 1 105 ? -19.079 7.050 30.032 1.00 70.69 105 LYS A N 1
ATOM 870 C CA . LYS A 1 105 ? -18.699 7.604 31.357 1.00 70.69 105 LYS A CA 1
ATOM 871 C C . LYS A 1 105 ? -17.314 8.272 31.407 1.00 70.69 105 LYS A C 1
ATOM 873 O O . LYS A 1 105 ? -16.342 7.672 31.860 1.00 70.69 105 LYS A O 1
ATOM 878 N N . GLY A 1 106 ? -17.251 9.538 31.013 1.00 71.75 106 GLY A N 1
ATOM 879 C CA . GLY A 1 106 ? -16.021 10.339 31.013 1.00 71.75 106 GLY A CA 1
ATOM 880 C C . GLY A 1 106 ? -15.091 10.118 29.815 1.00 71.75 106 GLY A C 1
ATOM 881 O O . GLY A 1 106 ? -14.201 10.937 29.611 1.00 71.75 106 GLY A O 1
ATOM 882 N N . ILE A 1 107 ? -15.323 9.079 29.007 1.00 78.69 107 ILE A N 1
ATOM 883 C CA . ILE A 1 107 ? -14.693 8.891 27.695 1.00 78.69 107 ILE A CA 1
ATOM 884 C C . ILE A 1 107 ? -15.749 8.655 26.611 1.00 78.69 107 ILE A C 1
ATOM 886 O O . ILE A 1 107 ? -16.892 8.281 26.902 1.00 78.69 107 ILE A O 1
ATOM 890 N N . SER A 1 108 ? -15.370 8.847 25.354 1.00 84.31 108 SER A N 1
ATOM 891 C CA . SER A 1 108 ? -16.145 8.417 24.190 1.00 84.31 108 SER A CA 1
ATOM 892 C C . SER A 1 108 ? -15.217 7.943 23.077 1.00 84.31 108 SER A C 1
ATOM 894 O O . SER A 1 108 ? -14.042 8.307 23.052 1.00 84.31 108 SER A O 1
ATOM 896 N N . ALA A 1 109 ? -15.732 7.098 22.189 1.00 87.69 109 ALA A N 1
ATOM 897 C CA . ALA A 1 109 ? -14.990 6.580 21.047 1.00 87.69 109 ALA A CA 1
ATOM 898 C C . ALA A 1 109 ? -15.729 6.873 19.740 1.00 87.69 109 ALA A C 1
ATOM 900 O O . ALA A 1 109 ? -16.960 6.823 19.689 1.00 87.69 109 ALA A O 1
ATOM 901 N N . LYS A 1 110 ? -14.969 7.138 18.682 1.00 89.81 110 LYS A N 1
ATOM 902 C CA . LYS A 1 110 ? -15.440 7.191 17.297 1.00 89.81 110 LYS A CA 1
ATOM 903 C C . LYS A 1 110 ? -14.563 6.261 16.463 1.00 89.81 110 LYS A C 1
ATOM 905 O O . LYS A 1 110 ? -13.385 6.105 16.777 1.00 89.81 110 LYS A O 1
ATOM 910 N N . PHE A 1 111 ? -15.127 5.634 15.442 1.00 91.69 111 PHE A N 1
ATOM 911 C CA . PHE A 1 111 ? -14.427 4.649 14.631 1.00 91.69 111 PHE A CA 1
ATOM 912 C C . PHE A 1 111 ? -14.460 5.041 13.162 1.00 91.69 111 PHE A C 1
ATOM 914 O O . PHE A 1 111 ? -15.537 5.248 12.609 1.00 91.69 111 PHE A O 1
ATOM 921 N N . ASP A 1 112 ? -13.295 5.046 12.531 1.00 92.00 112 ASP A N 1
ATOM 922 C CA . ASP A 1 112 ? -13.149 5.238 11.096 1.00 92.00 112 ASP A CA 1
ATOM 923 C C . ASP A 1 112 ? -12.694 3.914 10.478 1.00 92.00 112 ASP A C 1
ATOM 925 O O . ASP A 1 112 ? -11.786 3.250 10.977 1.00 92.00 112 ASP A O 1
ATOM 929 N N . MET A 1 113 ? -13.334 3.504 9.389 1.00 92.06 113 MET A N 1
ATOM 930 C CA . MET A 1 113 ? -13.023 2.271 8.675 1.00 92.06 113 MET A CA 1
ATOM 931 C C . MET A 1 113 ? -12.773 2.598 7.206 1.00 92.06 113 MET A C 1
ATOM 933 O O . MET A 1 113 ? -13.649 3.095 6.503 1.00 92.06 113 MET A O 1
ATOM 937 N N . LYS A 1 114 ? -11.571 2.298 6.722 1.00 91.25 114 LYS A N 1
ATOM 938 C CA . LYS A 1 114 ? -11.179 2.455 5.322 1.00 91.25 114 LYS A CA 1
ATOM 939 C C . LYS A 1 114 ? -10.961 1.078 4.715 1.00 91.25 114 LYS A C 1
ATOM 941 O O . LYS A 1 114 ? -10.001 0.391 5.062 1.00 91.25 114 LYS A O 1
ATOM 946 N N . LEU A 1 115 ? -11.844 0.694 3.801 1.00 89.81 115 LEU A N 1
ATOM 947 C CA . LEU A 1 115 ? -11.770 -0.561 3.061 1.00 89.81 115 LEU A CA 1
ATOM 948 C C . LEU A 1 115 ? -11.168 -0.303 1.685 1.00 89.81 115 LEU A C 1
ATOM 950 O O . LEU A 1 115 ? -11.664 0.519 0.909 1.00 89.81 115 LEU A O 1
ATOM 954 N N . LEU A 1 116 ? -10.082 -1.011 1.395 1.00 87.06 116 LEU A N 1
ATOM 955 C CA . LEU A 1 116 ? -9.372 -0.938 0.131 1.00 87.06 116 LEU A CA 1
ATOM 956 C C . LEU A 1 116 ? -9.747 -2.139 -0.731 1.00 87.06 116 LEU A C 1
ATOM 958 O O . LEU A 1 116 ? -9.577 -3.290 -0.326 1.00 87.06 116 LEU A O 1
ATOM 962 N N . GLY A 1 117 ? -10.225 -1.859 -1.934 1.00 83.56 117 GLY A N 1
ATOM 963 C CA . GLY A 1 117 ? -10.580 -2.870 -2.921 1.00 83.56 117 GLY A CA 1
ATOM 964 C C . GLY A 1 117 ? -10.769 -2.241 -4.292 1.00 83.56 117 GLY A C 1
ATOM 965 O O . GLY A 1 117 ? -10.651 -1.021 -4.459 1.00 83.56 117 GLY A O 1
ATOM 966 N N . MET A 1 118 ? -11.092 -3.070 -5.277 1.00 80.00 118 MET A N 1
ATOM 967 C CA . MET A 1 118 ? -11.605 -2.552 -6.542 1.00 80.00 118 MET A CA 1
ATOM 968 C C . MET A 1 118 ? -13.119 -2.397 -6.495 1.00 80.00 118 MET A C 1
ATOM 970 O O . MET A 1 118 ? -13.797 -3.044 -5.698 1.00 80.00 118 MET A O 1
ATOM 974 N N . MET A 1 119 ? -13.653 -1.483 -7.307 1.00 78.31 119 MET A N 1
ATOM 975 C CA . MET A 1 119 ? -15.102 -1.302 -7.368 1.00 78.31 119 MET A CA 1
ATOM 976 C C . MET A 1 119 ? -15.787 -2.619 -7.743 1.00 78.31 119 MET A C 1
ATOM 978 O O . MET A 1 119 ? -15.292 -3.356 -8.592 1.00 78.31 119 MET A O 1
ATOM 982 N N . HIS A 1 120 ? -16.920 -2.890 -7.091 1.00 72.38 120 HIS A N 1
ATOM 983 C CA . HIS A 1 120 ? -17.754 -4.083 -7.296 1.00 72.38 120 HIS A CA 1
ATOM 984 C C . HIS A 1 120 ? -17.071 -5.431 -6.973 1.00 72.38 120 HIS A C 1
ATOM 986 O O . HIS A 1 120 ? -17.640 -6.484 -7.248 1.00 72.38 120 HIS A O 1
ATOM 992 N N . HIS A 1 121 ? -15.901 -5.401 -6.328 1.00 77.88 121 HIS A N 1
ATOM 993 C CA . HIS A 1 121 ? -15.206 -6.570 -5.793 1.00 77.88 121 HIS A CA 1
ATOM 994 C C . HIS A 1 121 ? -15.012 -6.462 -4.278 1.00 77.88 121 HIS A C 1
ATOM 996 O O . HIS A 1 121 ? -15.105 -5.379 -3.687 1.00 77.88 121 HIS A O 1
ATOM 1002 N N . ASP A 1 122 ? -14.718 -7.605 -3.667 1.00 81.31 122 ASP A N 1
ATOM 1003 C CA . ASP A 1 122 ? -14.374 -7.728 -2.256 1.00 81.31 122 ASP A CA 1
ATOM 1004 C C . ASP A 1 122 ? -13.199 -6.801 -1.884 1.00 81.31 122 ASP A C 1
ATOM 1006 O O . ASP A 1 122 ? -12.264 -6.620 -2.669 1.00 81.31 122 ASP A O 1
ATOM 1010 N N . PRO A 1 123 ? -13.193 -6.200 -0.684 1.00 85.19 123 PRO A N 1
ATOM 1011 C CA . PRO A 1 123 ? -12.013 -5.515 -0.194 1.00 85.19 123 PRO A CA 1
ATOM 1012 C C . PRO A 1 123 ? -10.938 -6.551 0.155 1.00 85.19 123 PRO A C 1
ATOM 1014 O O . PRO A 1 123 ? -11.242 -7.640 0.636 1.00 85.19 123 PRO A O 1
ATOM 1017 N N . VAL A 1 124 ? -9.672 -6.186 -0.044 1.00 84.25 124 VAL A N 1
ATOM 1018 C CA . VAL A 1 124 ? -8.506 -7.020 0.313 1.00 84.25 124 VAL A CA 1
ATOM 1019 C C . VAL A 1 124 ? -7.759 -6.498 1.529 1.00 84.25 124 VAL A C 1
ATOM 1021 O O . VAL A 1 124 ? -6.946 -7.208 2.118 1.00 84.25 124 VAL A O 1
ATOM 1024 N N . TYR A 1 125 ? -8.031 -5.257 1.931 1.00 87.19 125 TYR A N 1
ATOM 1025 C CA . TYR A 1 125 ? -7.386 -4.638 3.078 1.00 87.19 125 TYR A CA 1
ATOM 1026 C C . TYR A 1 125 ? -8.317 -3.668 3.800 1.00 87.19 125 TYR A C 1
ATOM 1028 O O . TYR A 1 125 ? -9.145 -2.993 3.188 1.00 87.19 125 TYR A O 1
ATOM 1036 N N . MET A 1 126 ? -8.139 -3.575 5.112 1.00 89.44 126 MET A N 1
ATOM 1037 C CA . MET A 1 126 ? -8.849 -2.673 5.999 1.00 89.44 126 MET A CA 1
ATOM 1038 C C . MET A 1 126 ? -7.852 -1.921 6.884 1.00 89.44 126 MET A C 1
ATOM 1040 O O . MET A 1 126 ? -6.994 -2.526 7.530 1.00 89.44 126 MET A O 1
ATOM 1044 N N . ALA A 1 127 ? -8.021 -0.603 6.964 1.00 89.88 127 ALA A N 1
ATOM 1045 C CA . ALA A 1 127 ? -7.536 0.188 8.087 1.00 89.88 127 ALA A CA 1
ATOM 1046 C C . ALA A 1 127 ? -8.737 0.549 8.973 1.00 89.88 127 ALA A C 1
ATOM 1048 O O . ALA A 1 127 ? -9.700 1.146 8.492 1.00 89.88 127 ALA A O 1
ATOM 1049 N N . TYR A 1 128 ? -8.695 0.154 10.243 1.00 90.56 128 TYR A N 1
ATOM 1050 C CA . TYR A 1 128 ? -9.727 0.427 11.242 1.00 90.56 128 TYR A CA 1
ATOM 1051 C C . TYR A 1 128 ? -9.123 1.273 12.359 1.00 90.56 128 TYR A C 1
ATOM 1053 O O . TYR A 1 128 ? -8.297 0.786 13.135 1.00 90.56 128 TYR A O 1
ATOM 1061 N N . THR A 1 129 ? -9.524 2.535 12.444 1.00 91.62 129 THR A N 1
ATOM 1062 C CA . THR A 1 129 ? -9.008 3.501 13.411 1.00 91.62 129 THR A CA 1
ATOM 1063 C C . THR A 1 129 ? -10.037 3.766 14.498 1.00 91.62 129 THR A C 1
ATOM 1065 O O . THR A 1 129 ? -11.187 4.093 14.230 1.00 91.62 129 THR A O 1
ATOM 1068 N N . THR A 1 130 ? -9.614 3.641 15.753 1.00 91.25 130 THR A N 1
ATOM 1069 C CA . THR A 1 130 ? -10.377 4.071 16.928 1.00 91.25 130 THR A CA 1
ATOM 1070 C C . THR A 1 130 ? -9.836 5.413 17.401 1.00 91.25 130 THR A C 1
ATOM 1072 O O . THR A 1 130 ? -8.657 5.495 17.736 1.00 91.25 130 THR A O 1
ATOM 1075 N N . HIS A 1 131 ? -10.684 6.437 17.455 1.00 90.75 131 HIS A N 1
ATOM 1076 C CA . HIS A 1 131 ? -10.400 7.753 18.028 1.00 90.75 131 HIS A CA 1
ATOM 1077 C C . HIS A 1 131 ? -11.030 7.850 19.417 1.00 90.75 131 HIS A C 1
ATOM 1079 O O . HIS A 1 131 ? -12.247 7.713 19.561 1.00 90.75 131 HIS A O 1
ATOM 1085 N N . GLU A 1 132 ? -10.216 8.088 20.443 1.00 88.62 132 GLU A N 1
ATOM 1086 C CA . GLU A 1 132 ? -10.643 8.073 21.844 1.00 88.62 132 GLU A CA 1
ATOM 1087 C C . GLU A 1 132 ? -10.601 9.474 22.448 1.00 88.62 132 GLU A C 1
ATOM 1089 O O . GLU A 1 132 ? -9.558 10.122 22.477 1.00 88.62 132 GLU A O 1
ATOM 1094 N N . TYR A 1 133 ? -11.725 9.944 22.975 1.00 87.56 133 TYR A N 1
ATOM 1095 C CA . TYR A 1 133 ? -11.896 11.305 23.475 1.00 87.56 133 TYR A CA 1
ATOM 1096 C C . TYR A 1 133 ? -12.038 11.302 24.998 1.00 87.56 133 TYR A C 1
ATOM 1098 O O . TYR A 1 133 ? -12.830 10.530 25.545 1.00 87.56 133 TYR A O 1
ATOM 1106 N N . ILE A 1 134 ? -11.363 12.228 25.692 1.00 83.69 134 ILE A N 1
ATOM 1107 C CA . ILE A 1 134 ? -11.571 12.488 27.135 1.00 83.69 134 ILE A CA 1
ATOM 1108 C C . ILE A 1 134 ? -12.779 13.423 27.344 1.00 83.69 134 ILE A C 1
ATOM 1110 O O . ILE A 1 134 ? -12.740 14.406 28.084 1.00 83.69 134 ILE A O 1
ATOM 1114 N N . SER A 1 135 ? -13.869 13.131 26.642 1.00 80.88 135 SER A N 1
ATOM 1115 C CA . SER A 1 135 ? -15.172 13.762 26.823 1.00 80.88 135 SER A CA 1
ATOM 1116 C C . SER A 1 135 ? -16.276 12.796 26.414 1.00 80.88 135 SER A C 1
ATOM 1118 O O . SER A 1 135 ? -16.012 11.757 25.814 1.00 80.88 135 SER A O 1
ATOM 1120 N N . GLU A 1 136 ? -17.527 13.089 26.765 1.00 78.31 136 GLU A N 1
ATOM 1121 C CA . GLU A 1 136 ? -18.637 12.151 26.543 1.00 78.31 136 GLU A CA 1
ATOM 1122 C C . GLU A 1 136 ? -19.284 12.266 25.151 1.00 78.31 136 GLU A C 1
ATOM 1124 O O . GLU A 1 136 ? -20.176 11.484 24.858 1.00 78.31 136 GLU A O 1
ATOM 1129 N N . ASN A 1 137 ? -18.876 13.213 24.295 1.00 79.94 137 ASN A N 1
ATOM 1130 C CA . ASN A 1 137 ? -19.616 13.547 23.064 1.00 79.94 137 ASN A CA 1
ATOM 1131 C C . ASN A 1 137 ? -18.762 13.618 21.778 1.00 79.94 137 ASN A C 1
ATOM 1133 O O . ASN A 1 137 ? -19.275 14.074 20.758 1.00 79.94 137 ASN A O 1
ATOM 1137 N N . CYS A 1 138 ? -17.488 13.208 21.800 1.00 82.69 138 CYS A N 1
ATOM 1138 C CA . CYS A 1 138 ? -16.564 13.301 20.655 1.00 82.69 138 CYS A CA 1
ATOM 1139 C C . CYS A 1 138 ? -16.458 14.714 20.019 1.00 82.69 138 CYS A C 1
ATOM 1141 O O . CYS A 1 138 ? -16.331 14.841 18.802 1.00 82.69 138 CYS A O 1
ATOM 1143 N N . VAL A 1 139 ? -16.565 15.784 20.826 1.00 71.12 139 VAL A N 1
ATOM 1144 C CA . VAL A 1 139 ? -16.554 17.194 20.354 1.00 71.12 139 VAL A CA 1
ATOM 1145 C C . VAL A 1 139 ? -15.170 17.849 20.474 1.00 71.12 139 VAL A C 1
ATOM 1147 O O . VAL A 1 139 ? -14.882 18.821 19.779 1.00 71.12 139 VAL A O 1
ATOM 1150 N N . ASP A 1 140 ? -14.321 17.327 21.356 1.00 68.81 140 ASP A N 1
ATOM 1151 C CA . ASP A 1 140 ? -12.980 17.847 21.639 1.00 68.81 140 ASP A CA 1
ATOM 1152 C C . ASP A 1 140 ? -11.917 17.137 20.775 1.00 68.81 140 ASP A C 1
ATOM 1154 O O . ASP A 1 140 ? -12.250 16.298 19.939 1.00 68.81 140 ASP A O 1
ATOM 1158 N N . GLN A 1 141 ? -10.627 17.434 20.963 1.00 72.56 141 GLN A N 1
ATOM 1159 C CA . GLN A 1 141 ? -9.576 16.594 20.372 1.00 72.56 141 GLN A CA 1
ATOM 1160 C C . GLN A 1 141 ? -9.627 15.185 20.989 1.00 72.56 141 GLN A C 1
ATOM 1162 O O . GLN A 1 141 ? -9.790 15.031 22.203 1.00 72.56 141 GLN A O 1
ATOM 1167 N N . PHE A 1 142 ? -9.489 14.156 20.150 1.00 78.62 142 PHE A N 1
ATOM 1168 C CA . PHE A 1 142 ? -9.206 12.806 20.632 1.00 78.62 142 PHE A CA 1
ATOM 1169 C C . PHE A 1 142 ? -7.791 12.785 21.214 1.00 78.62 142 PHE A C 1
ATOM 1171 O O . PHE A 1 142 ? -6.914 13.498 20.740 1.00 78.62 142 PHE A O 1
ATOM 1178 N N . ALA A 1 143 ? -7.586 12.009 22.271 1.00 84.94 143 ALA A N 1
ATOM 1179 C CA . ALA A 1 143 ? -6.343 11.951 23.030 1.00 84.94 143 ALA A CA 1
ATOM 1180 C C . ALA A 1 143 ? -5.401 10.850 22.532 1.00 84.94 143 ALA A C 1
ATOM 1182 O O . ALA A 1 143 ? -4.180 10.994 22.605 1.00 84.94 143 ALA A O 1
ATOM 1183 N N . VAL A 1 144 ? -5.983 9.773 22.004 1.00 88.25 144 VAL A N 1
ATOM 1184 C CA . VAL A 1 144 ? -5.293 8.658 21.353 1.00 88.25 144 VAL A CA 1
ATOM 1185 C C . VAL A 1 144 ? -6.053 8.315 20.082 1.00 88.25 144 VAL A C 1
ATOM 1187 O O . VAL A 1 144 ? -7.289 8.348 20.065 1.00 88.25 144 VAL A O 1
ATOM 1190 N N . SER A 1 145 ? -5.323 7.944 19.037 1.00 91.25 145 SER A N 1
ATOM 1191 C CA . SER A 1 145 ? -5.875 7.102 17.982 1.00 91.25 145 SER A CA 1
ATOM 1192 C C . SER A 1 145 ? -5.113 5.780 17.889 1.00 91.25 145 SER A C 1
ATOM 1194 O O . SER A 1 145 ? -3.895 5.732 18.050 1.00 91.25 145 SER A O 1
ATOM 1196 N N . THR A 1 146 ? -5.846 4.684 17.694 1.00 91.12 146 THR A N 1
ATOM 1197 C CA . THR A 1 146 ? -5.283 3.345 17.466 1.00 91.12 146 THR A CA 1
ATOM 1198 C C . THR A 1 146 ? -5.777 2.832 16.124 1.00 91.12 146 THR A C 1
ATOM 1200 O O . THR A 1 146 ? -6.976 2.608 15.964 1.00 91.12 146 THR A O 1
ATOM 1203 N N . THR A 1 147 ? -4.866 2.628 15.174 1.00 91.38 147 THR A N 1
ATOM 1204 C CA . THR A 1 147 ? -5.176 2.144 13.824 1.00 91.38 147 THR A CA 1
ATOM 1205 C C . THR A 1 147 ? -4.731 0.698 13.668 1.00 91.38 147 THR A C 1
ATOM 1207 O O . THR A 1 147 ? -3.540 0.393 13.641 1.00 91.38 147 THR A O 1
ATOM 1210 N N . ILE A 1 148 ? -5.700 -0.201 13.538 1.00 89.38 148 ILE A N 1
ATOM 1211 C CA . ILE A 1 148 ? -5.495 -1.586 13.124 1.00 89.38 148 ILE A CA 1
ATOM 1212 C C . ILE A 1 148 ? -5.374 -1.617 11.601 1.00 89.38 148 ILE A C 1
ATOM 1214 O O . ILE A 1 148 ? -6.226 -1.094 10.888 1.00 89.38 148 ILE A O 1
ATOM 1218 N N . GLN A 1 149 ? -4.326 -2.266 11.116 1.00 87.69 149 GLN A N 1
ATOM 1219 C CA . GLN A 1 149 ? -4.032 -2.499 9.710 1.00 87.69 149 GLN A CA 1
ATOM 1220 C C . GLN A 1 149 ? -4.101 -4.008 9.450 1.00 87.69 149 GLN A C 1
ATOM 1222 O O . GLN A 1 149 ? -3.487 -4.803 10.172 1.00 87.69 149 GLN A O 1
ATOM 1227 N N . SER A 1 150 ? -4.930 -4.432 8.495 1.00 87.25 150 SER A N 1
ATOM 1228 C CA . SER A 1 150 ? -5.268 -5.849 8.319 1.00 87.25 150 SER A CA 1
ATOM 1229 C C . SER A 1 150 ? -5.664 -6.193 6.883 1.00 87.25 150 SER A C 1
ATOM 1231 O O . SER A 1 150 ? -6.571 -5.550 6.352 1.00 87.25 150 SER A O 1
ATOM 1233 N N . PRO A 1 151 ? -5.091 -7.238 6.259 1.00 85.25 151 PRO A N 1
ATOM 1234 C CA . PRO A 1 151 ? -5.699 -7.851 5.094 1.00 85.25 151 PRO A CA 1
ATOM 1235 C C . PRO A 1 151 ? -7.020 -8.510 5.487 1.00 85.25 151 PRO A C 1
ATOM 1237 O O . PRO A 1 151 ? -7.177 -9.043 6.597 1.00 85.25 151 PRO A O 1
ATOM 1240 N N . VAL A 1 152 ? -7.961 -8.472 4.552 1.00 86.62 152 VAL A N 1
ATOM 1241 C CA . VAL A 1 152 ? -9.308 -9.005 4.722 1.00 86.62 152 VAL A CA 1
ATOM 1242 C C . VAL A 1 152 ? -9.723 -9.830 3.510 1.00 86.62 152 VAL A C 1
ATOM 1244 O O . VAL A 1 152 ? -9.195 -9.661 2.415 1.00 86.62 152 VAL A O 1
ATOM 1247 N N . LYS A 1 153 ? -10.659 -10.750 3.724 1.00 84.69 153 LYS A N 1
ATOM 1248 C CA . LYS A 1 153 ? -11.353 -11.514 2.678 1.00 84.69 153 LYS A CA 1
ATOM 1249 C C . LYS A 1 153 ? -12.718 -11.941 3.210 1.00 84.69 153 LYS A C 1
ATOM 1251 O O . LYS A 1 153 ? -12.865 -12.123 4.422 1.00 84.69 153 LYS A O 1
ATOM 1256 N N . PHE A 1 154 ? -13.697 -12.168 2.345 1.00 81.38 154 PHE A N 1
ATOM 1257 C CA . PHE A 1 154 ? -14.927 -12.827 2.777 1.00 81.38 154 PHE A CA 1
ATOM 1258 C C . PHE A 1 154 ? -14.709 -14.327 3.017 1.00 81.38 154 PHE A C 1
ATOM 1260 O O . PHE A 1 154 ? -13.798 -14.959 2.475 1.00 81.38 154 PHE A O 1
ATOM 1267 N N . VAL A 1 155 ? -15.526 -14.904 3.896 1.00 76.44 155 VAL A N 1
ATOM 1268 C CA . VAL A 1 155 ? -15.519 -16.337 4.189 1.00 76.44 155 VAL A CA 1
ATOM 1269 C C . VAL A 1 155 ? -16.427 -17.040 3.180 1.00 76.44 155 VAL A C 1
ATOM 1271 O O . VAL A 1 155 ? -17.642 -16.919 3.271 1.00 76.44 155 VAL A O 1
ATOM 1274 N N . GLU A 1 156 ? -15.857 -17.829 2.264 1.00 68.06 156 GLU A N 1
ATOM 1275 C CA . GLU A 1 156 ? -16.577 -18.520 1.167 1.00 68.06 156 GLU A CA 1
ATOM 1276 C C . GLU A 1 156 ? -17.843 -19.291 1.596 1.00 68.06 156 GLU A C 1
ATOM 1278 O O . GLU A 1 156 ? -18.785 -19.443 0.824 1.00 68.06 156 GLU A O 1
ATOM 1283 N N . SER A 1 157 ? -17.873 -19.821 2.823 1.00 64.44 157 SER A N 1
ATOM 1284 C CA . SER A 1 157 ? -19.021 -20.573 3.348 1.00 64.44 157 SER A CA 1
ATOM 1285 C C . SER A 1 157 ? -20.115 -19.702 3.974 1.00 64.44 157 SER A C 1
ATOM 1287 O O . SER A 1 157 ? -21.195 -20.220 4.269 1.00 64.44 157 SER A O 1
ATOM 1289 N N . ASN A 1 158 ? -19.845 -18.415 4.210 1.00 65.00 158 ASN A N 1
ATOM 1290 C CA . ASN A 1 158 ? -20.803 -17.432 4.700 1.00 65.00 158 ASN A CA 1
ATOM 1291 C C . ASN A 1 158 ? -20.307 -15.991 4.447 1.00 65.00 158 ASN A C 1
ATOM 1293 O O . ASN A 1 158 ? -19.589 -15.421 5.268 1.00 65.00 158 ASN A O 1
ATOM 1297 N N . GLU A 1 159 ? -20.770 -15.391 3.350 1.00 63.91 159 GLU A N 1
ATOM 1298 C CA . GLU A 1 159 ? -20.450 -14.024 2.894 1.00 63.91 159 GLU A CA 1
ATOM 1299 C C . GLU A 1 159 ? -20.851 -12.913 3.890 1.00 63.91 159 GLU A C 1
ATOM 1301 O O . GLU A 1 159 ? -20.471 -11.761 3.722 1.00 63.91 159 GLU A O 1
ATOM 1306 N N . GLN A 1 160 ? -21.584 -13.232 4.964 1.00 73.38 160 GLN A N 1
ATOM 1307 C CA . GLN A 1 160 ? -21.822 -12.303 6.079 1.00 73.38 160 GLN A CA 1
ATOM 1308 C C . GLN A 1 160 ? -20.599 -12.130 6.992 1.00 73.38 160 GLN A C 1
ATOM 1310 O O . GLN A 1 160 ? -20.639 -11.312 7.909 1.00 73.38 160 GLN A O 1
ATOM 1315 N N . TYR A 1 161 ? -19.535 -12.917 6.798 1.00 81.44 161 TYR A N 1
ATOM 1316 C CA . TYR A 1 161 ? -18.325 -12.858 7.610 1.00 81.44 161 TYR A CA 1
ATOM 1317 C C . TYR A 1 161 ? -17.095 -12.499 6.786 1.00 81.44 161 TYR A C 1
ATOM 1319 O O . TYR A 1 161 ? -16.795 -13.120 5.767 1.00 81.44 161 TYR A O 1
ATOM 1327 N N . MET A 1 162 ? -16.330 -11.549 7.312 1.00 85.75 162 MET A N 1
ATOM 1328 C CA . MET A 1 162 ? -15.012 -11.171 6.822 1.00 85.75 162 MET A CA 1
ATOM 1329 C C . MET A 1 162 ? -13.945 -11.799 7.731 1.00 85.75 162 MET A C 1
ATOM 1331 O O . MET A 1 162 ? -13.975 -11.586 8.943 1.00 85.75 162 MET A O 1
ATOM 1335 N N . GLU A 1 163 ? -13.022 -12.594 7.180 1.00 87.75 163 GLU A N 1
ATOM 1336 C CA . GLU A 1 163 ? -11.816 -13.033 7.896 1.00 87.75 163 GLU A CA 1
ATOM 1337 C C . GLU A 1 163 ? -10.797 -11.891 7.858 1.00 87.75 163 GLU A C 1
ATOM 1339 O O . GLU A 1 163 ? -10.403 -11.432 6.786 1.00 87.75 163 GLU A O 1
ATOM 1344 N N . ILE A 1 164 ? -10.360 -11.457 9.036 1.00 88.12 164 ILE A N 1
ATOM 1345 C CA . ILE A 1 164 ? -9.466 -10.318 9.246 1.00 88.12 164 ILE A CA 1
ATOM 1346 C C . ILE A 1 164 ? -8.220 -10.829 9.958 1.00 88.12 164 ILE A C 1
ATOM 1348 O O . ILE A 1 164 ? -8.333 -11.509 10.982 1.00 88.12 164 ILE A O 1
ATOM 1352 N N . THR A 1 165 ? -7.035 -10.509 9.432 1.00 86.31 165 THR A N 1
ATOM 1353 C CA . THR A 1 165 ? -5.757 -10.844 10.083 1.00 86.31 165 THR A CA 1
ATOM 1354 C C . THR A 1 165 ? -5.105 -9.583 10.632 1.00 86.31 165 THR A C 1
ATOM 1356 O O . THR A 1 165 ? -4.755 -8.692 9.869 1.00 86.31 165 THR A O 1
ATOM 1359 N N . TYR A 1 166 ? -4.906 -9.510 11.946 1.00 85.50 166 TYR A N 1
ATOM 1360 C CA . TYR A 1 166 ? -4.297 -8.351 12.607 1.00 85.50 166 TYR A CA 1
ATOM 1361 C C . TYR A 1 166 ? -2.787 -8.306 12.332 1.00 85.50 166 TYR A C 1
ATOM 1363 O O . TYR A 1 166 ? -2.000 -8.837 13.112 1.00 85.50 166 TYR A O 1
ATOM 1371 N N . GLU A 1 167 ? -2.365 -7.718 11.214 1.00 84.44 167 GLU A N 1
ATOM 1372 C CA . GLU A 1 167 ? -0.944 -7.658 10.840 1.00 84.44 167 GLU A CA 1
ATOM 1373 C C . GLU A 1 167 ? -0.179 -6.577 11.597 1.00 84.44 167 GLU A C 1
ATOM 1375 O O . GLU A 1 167 ? 0.916 -6.836 12.096 1.00 84.44 167 GLU A O 1
ATOM 1380 N N . LYS A 1 168 ? -0.752 -5.375 11.696 1.00 88.25 168 LYS A N 1
ATOM 1381 C CA . LYS A 1 168 ? -0.067 -4.203 12.243 1.00 88.25 168 LYS A CA 1
ATOM 1382 C C . LYS A 1 168 ? -1.033 -3.349 13.053 1.00 88.25 168 LYS A C 1
ATOM 1384 O O . LYS A 1 168 ? -2.214 -3.246 12.730 1.00 88.25 168 LYS A O 1
ATOM 1389 N N . ILE A 1 169 ? -0.534 -2.760 14.135 1.00 90.19 169 ILE A N 1
ATOM 1390 C CA . ILE A 1 169 ? -1.295 -1.841 14.984 1.00 90.19 169 ILE A CA 1
ATOM 1391 C C . ILE A 1 169 ? -0.420 -0.611 15.206 1.00 90.19 169 ILE A C 1
ATOM 1393 O O . ILE A 1 169 ? 0.670 -0.705 15.772 1.00 90.19 169 ILE A O 1
ATOM 1397 N N . LEU A 1 170 ? -0.911 0.528 14.732 1.00 91.75 170 LEU A N 1
ATOM 1398 C CA . LEU A 1 170 ? -0.326 1.841 14.953 1.00 91.75 170 LEU A CA 1
ATOM 1399 C C . LEU A 1 170 ? -1.038 2.512 16.129 1.00 91.75 170 LEU A C 1
ATOM 1401 O O . LEU A 1 170 ? -2.256 2.381 16.270 1.00 91.75 170 LEU A O 1
ATOM 1405 N N . ILE A 1 171 ? -0.296 3.251 16.946 1.00 92.50 171 ILE A N 1
ATOM 1406 C CA . ILE A 1 171 ? -0.851 4.137 17.967 1.00 92.50 171 ILE A CA 1
ATOM 1407 C C . ILE A 1 171 ? -0.268 5.539 17.821 1.00 92.50 171 ILE A C 1
ATOM 1409 O O . ILE A 1 171 ? 0.926 5.697 17.573 1.00 92.50 171 ILE A O 1
ATOM 1413 N N . ASN A 1 172 ? -1.115 6.544 18.003 1.00 92.94 172 ASN A N 1
ATOM 1414 C CA . ASN A 1 172 ? -0.756 7.952 17.957 1.00 92.94 172 ASN A CA 1
ATOM 1415 C C . ASN A 1 172 ? -1.324 8.657 19.196 1.00 92.94 172 ASN A C 1
ATOM 1417 O O . ASN A 1 172 ? -2.461 8.400 19.607 1.00 92.94 172 ASN A O 1
ATOM 1421 N N . PHE A 1 173 ? -0.509 9.506 19.822 1.00 91.31 173 PHE A N 1
ATOM 1422 C CA . PHE A 1 173 ? -0.857 10.251 21.027 1.00 91.31 173 PHE A CA 1
ATOM 1423 C C . PHE A 1 173 ? -0.994 11.735 20.692 1.00 91.31 173 PHE A C 1
ATOM 1425 O O . PHE A 1 173 ? -0.082 12.346 20.147 1.00 91.31 173 PHE A O 1
ATOM 1432 N N . HIS A 1 174 ? -2.110 12.332 21.100 1.00 89.69 174 HIS A N 1
ATOM 1433 C CA . HIS A 1 174 ? -2.443 13.736 20.830 1.00 89.69 174 HIS A CA 1
ATOM 1434 C C . HIS A 1 174 ? -2.488 14.584 22.115 1.00 89.69 174 HIS A C 1
ATOM 1436 O O . HIS A 1 174 ? -2.782 15.777 22.080 1.00 89.69 174 HIS A O 1
ATOM 1442 N N . MET A 1 175 ? -2.197 13.974 23.271 1.00 87.81 175 MET A N 1
ATOM 1443 C CA . MET A 1 175 ? -2.134 14.635 24.576 1.00 87.81 175 MET A CA 1
ATOM 1444 C C . MET A 1 175 ? -0.852 14.272 25.329 1.00 87.81 175 MET A C 1
ATOM 1446 O O . MET A 1 175 ? -0.573 13.096 25.575 1.00 87.81 175 MET A O 1
ATOM 1450 N N . GLN A 1 176 ? -0.099 15.292 25.752 1.00 87.50 176 GLN A N 1
ATOM 1451 C CA . GLN A 1 176 ? 1.162 15.120 26.482 1.00 87.50 176 GLN A CA 1
ATOM 1452 C C . GLN A 1 176 ? 0.954 14.397 27.818 1.00 87.50 176 GLN A C 1
ATOM 1454 O O . GLN A 1 176 ? 1.772 13.573 28.212 1.00 87.50 176 GLN A O 1
ATOM 1459 N N . GLU A 1 177 ? -0.174 14.642 28.486 1.00 85.38 177 GLU A N 1
ATOM 1460 C CA . GLU A 1 177 ? -0.527 14.012 29.759 1.00 85.38 177 GLU A CA 1
ATOM 1461 C C . GLU A 1 177 ? -0.625 12.482 29.662 1.00 85.38 177 GLU A C 1
ATOM 1463 O O . GLU A 1 177 ? -0.477 11.799 30.674 1.00 85.38 177 GLU A O 1
ATOM 1468 N N . LEU A 1 178 ? -0.868 11.935 28.463 1.00 82.50 178 LEU A N 1
ATOM 1469 C CA . LEU A 1 178 ? -0.871 10.493 28.223 1.00 82.50 178 LEU A CA 1
ATOM 1470 C C . LEU A 1 178 ? 0.543 9.938 28.027 1.00 82.50 178 LEU A C 1
ATOM 1472 O O . LEU A 1 178 ? 0.858 8.883 28.579 1.00 82.50 178 LEU A O 1
ATOM 1476 N N . LEU A 1 179 ? 1.404 10.663 27.306 1.00 86.50 179 LEU A N 1
ATOM 1477 C CA . LEU A 1 179 ? 2.821 10.316 27.161 1.00 86.50 179 LEU A CA 1
ATOM 1478 C C . LEU A 1 179 ? 3.553 10.363 28.510 1.00 86.50 179 LEU A C 1
ATOM 1480 O O . LEU A 1 179 ? 4.319 9.457 28.827 1.00 86.50 179 LEU A O 1
ATOM 1484 N N . ASP A 1 180 ? 3.244 11.350 29.353 1.00 85.06 180 ASP A N 1
ATOM 1485 C CA . ASP A 1 180 ? 3.813 11.500 30.699 1.00 85.06 180 ASP A CA 1
ATOM 1486 C C . ASP A 1 180 ? 3.446 10.337 31.655 1.00 85.06 180 ASP A C 1
ATOM 1488 O O . ASP A 1 180 ? 4.072 10.176 32.707 1.00 85.06 180 ASP A O 1
ATOM 1492 N N . MET A 1 181 ? 2.444 9.511 31.316 1.00 80.81 181 MET A N 1
ATOM 1493 C CA . MET A 1 181 ? 2.061 8.317 32.087 1.00 80.81 181 MET A CA 1
ATOM 1494 C C . MET A 1 181 ? 2.823 7.042 31.694 1.00 80.81 181 MET A C 1
ATOM 1496 O O . MET A 1 181 ? 2.740 6.053 32.431 1.00 80.81 181 MET A O 1
ATOM 1500 N N . ILE A 1 182 ? 3.570 7.045 30.585 1.00 87.06 182 ILE A N 1
ATOM 1501 C CA . ILE A 1 182 ? 4.321 5.884 30.091 1.00 87.06 182 ILE A CA 1
ATOM 1502 C C . ILE A 1 182 ? 5.829 6.148 30.078 1.00 87.06 182 ILE A C 1
ATOM 1504 O O . ILE A 1 182 ? 6.302 7.262 29.897 1.00 87.06 182 ILE A O 1
ATOM 1508 N N . THR A 1 183 ? 6.625 5.101 30.295 1.00 90.50 183 THR A N 1
ATOM 1509 C CA . THR A 1 183 ? 8.092 5.178 30.207 1.00 90.50 183 THR A CA 1
ATOM 1510 C C . THR A 1 183 ? 8.581 4.338 29.039 1.00 90.50 183 THR A C 1
ATOM 1512 O O . THR A 1 183 ? 8.590 3.107 29.115 1.00 90.50 183 THR A O 1
ATOM 1515 N N . CYS A 1 184 ? 8.983 5.003 27.961 1.00 92.06 184 CYS A N 1
ATOM 1516 C CA . CYS A 1 184 ? 9.476 4.381 26.737 1.00 92.06 184 CYS A CA 1
ATOM 1517 C C . CYS A 1 184 ? 11.010 4.324 26.686 1.00 92.06 184 CYS A C 1
ATOM 1519 O O . CYS A 1 184 ? 11.702 5.071 27.378 1.00 92.06 184 CYS A O 1
ATOM 1521 N N . THR A 1 185 ? 11.546 3.393 25.892 1.00 91.88 185 THR A N 1
ATOM 1522 C CA . THR A 1 185 ? 13.003 3.240 25.689 1.00 91.88 185 THR A CA 1
ATOM 1523 C C . THR A 1 185 ? 13.583 4.410 24.889 1.00 91.88 185 THR A C 1
ATOM 1525 O O . THR A 1 185 ? 14.671 4.890 25.196 1.00 91.88 185 THR A O 1
ATOM 1528 N N . GLU A 1 186 ? 12.817 4.892 23.914 1.00 91.00 186 GLU A N 1
ATOM 1529 C CA . GLU A 1 186 ? 13.030 6.142 23.187 1.00 91.00 186 GLU A CA 1
ATOM 1530 C C . GLU A 1 186 ? 11.824 7.054 23.469 1.00 91.00 186 GLU A C 1
ATOM 1532 O O . GLU A 1 186 ? 10.730 6.530 23.709 1.00 91.00 186 GLU A O 1
ATOM 1537 N N . PRO A 1 187 ? 11.991 8.388 23.528 1.00 89.62 187 PRO A N 1
ATOM 1538 C CA . PRO A 1 187 ? 10.864 9.297 23.717 1.00 89.62 187 PRO A CA 1
ATOM 1539 C C . PRO A 1 187 ? 9.897 9.196 22.532 1.00 89.62 187 PRO A C 1
ATOM 1541 O O . PRO A 1 187 ? 10.329 9.032 21.393 1.00 89.62 187 PRO A O 1
ATOM 1544 N N . LEU A 1 188 ? 8.599 9.306 22.813 1.00 92.62 188 LEU A N 1
ATOM 1545 C CA . LEU A 1 188 ? 7.572 9.456 21.786 1.00 92.62 188 LEU A CA 1
ATOM 1546 C C . LEU A 1 188 ? 7.209 10.938 21.665 1.00 92.62 188 LEU A C 1
ATOM 1548 O O . LEU A 1 188 ? 7.135 11.640 22.676 1.00 92.62 188 LEU A O 1
ATOM 1552 N N . ASP A 1 189 ? 6.963 11.376 20.440 1.00 92.75 189 ASP A N 1
ATOM 1553 C CA . ASP A 1 189 ? 6.432 12.685 20.089 1.00 92.75 189 ASP A CA 1
ATOM 1554 C C . ASP A 1 189 ? 4.909 12.596 19.892 1.00 92.75 189 ASP A C 1
ATOM 1556 O O . ASP A 1 189 ? 4.349 11.527 19.633 1.00 92.75 189 ASP A O 1
ATOM 1560 N N . LEU A 1 190 ? 4.225 13.734 20.023 1.00 92.50 190 LEU A N 1
ATOM 1561 C CA . LEU A 1 190 ? 2.796 13.836 19.721 1.00 92.50 190 LEU A CA 1
ATOM 1562 C C . LEU A 1 190 ? 2.535 13.792 18.208 1.00 92.50 190 LEU A C 1
ATOM 1564 O O . LEU A 1 190 ? 3.433 14.034 17.399 1.00 92.50 190 LEU A O 1
ATOM 1568 N N . ASP A 1 191 ? 1.287 13.499 17.842 1.00 90.12 191 ASP A N 1
ATOM 1569 C CA . ASP A 1 191 ? 0.776 13.494 16.464 1.00 90.12 191 ASP A CA 1
ATOM 1570 C C . ASP A 1 191 ? 1.549 12.562 15.502 1.00 90.12 191 ASP A C 1
ATOM 1572 O O . ASP A 1 191 ? 1.436 12.676 14.281 1.00 90.12 191 ASP A O 1
ATOM 1576 N N . THR A 1 192 ? 2.294 11.594 16.046 1.00 91.31 192 THR A N 1
ATOM 1577 C CA . THR A 1 192 ? 3.149 10.653 15.312 1.00 91.31 192 THR A CA 1
ATOM 1578 C C . THR A 1 192 ? 2.643 9.216 15.461 1.00 91.31 192 THR A C 1
ATOM 1580 O O . THR A 1 192 ? 2.376 8.755 16.571 1.00 91.31 192 THR A O 1
ATOM 1583 N N . ASP A 1 193 ? 2.531 8.495 14.343 1.00 90.19 193 ASP A N 1
ATOM 1584 C CA . ASP A 1 193 ? 2.113 7.089 14.322 1.00 90.19 193 ASP A CA 1
ATOM 1585 C C . ASP A 1 193 ? 3.280 6.160 14.691 1.00 90.19 193 ASP A C 1
ATOM 1587 O O . ASP A 1 193 ? 4.282 6.078 13.975 1.00 90.19 193 ASP A O 1
ATOM 1591 N N . TYR A 1 194 ? 3.122 5.389 15.766 1.00 91.69 194 TYR A N 1
ATOM 1592 C CA . TYR A 1 194 ? 4.087 4.379 16.198 1.00 91.69 194 TYR A CA 1
ATOM 1593 C C . TYR A 1 194 ? 3.542 2.965 16.033 1.00 91.69 194 TYR A C 1
ATOM 1595 O O . TYR A 1 194 ? 2.467 2.635 16.528 1.00 91.69 194 TYR A O 1
ATOM 1603 N N . ASP A 1 195 ? 4.327 2.091 15.406 1.00 91.19 195 ASP A N 1
ATOM 1604 C CA . ASP A 1 195 ? 4.058 0.654 15.393 1.00 91.19 195 ASP A CA 1
ATOM 1605 C C . ASP A 1 195 ? 4.323 0.060 16.785 1.00 91.19 195 ASP A C 1
ATOM 1607 O O . ASP A 1 195 ? 5.448 0.100 17.291 1.00 91.19 195 ASP A O 1
ATOM 1611 N N . ILE A 1 196 ? 3.297 -0.525 17.412 1.00 91.38 196 ILE A N 1
ATOM 1612 C CA . ILE A 1 196 ? 3.416 -1.072 18.773 1.00 91.38 196 ILE A CA 1
ATOM 1613 C C . ILE A 1 196 ? 4.436 -2.220 18.884 1.00 91.38 196 ILE A C 1
ATOM 1615 O O . ILE A 1 196 ? 4.799 -2.598 19.998 1.00 91.38 196 ILE A O 1
ATOM 1619 N N . THR A 1 197 ? 4.882 -2.805 17.767 1.00 89.62 197 THR A N 1
ATOM 1620 C CA . THR A 1 197 ? 5.923 -3.844 17.740 1.00 89.62 197 THR A CA 1
ATOM 1621 C C . THR A 1 197 ? 7.339 -3.283 17.808 1.00 89.62 197 THR A C 1
ATOM 1623 O O . THR A 1 197 ? 8.231 -3.975 18.303 1.00 89.62 197 THR A O 1
ATOM 1626 N N . THR A 1 198 ? 7.556 -2.045 17.353 1.00 90.38 198 THR A N 1
ATOM 1627 C CA . THR A 1 198 ? 8.879 -1.405 17.342 1.00 90.38 198 THR A CA 1
ATOM 1628 C C . THR A 1 198 ? 9.142 -0.623 18.627 1.00 90.38 198 THR A C 1
ATOM 1630 O O . THR A 1 198 ? 10.285 -0.567 19.082 1.00 90.38 198 THR A O 1
ATOM 1633 N N . ILE A 1 199 ? 8.094 -0.088 19.268 1.00 91.31 199 ILE A N 1
ATOM 1634 C CA . ILE A 1 199 ? 8.217 0.655 20.528 1.00 91.31 199 ILE A CA 1
ATOM 1635 C C . ILE A 1 199 ? 8.129 -0.235 21.780 1.00 91.31 199 ILE A C 1
ATOM 1637 O O . ILE A 1 199 ? 7.310 -1.148 21.920 1.00 91.31 199 ILE A O 1
ATOM 1641 N N . SER A 1 200 ? 8.984 0.080 22.754 1.00 91.81 200 SER A N 1
ATOM 1642 C CA . SER A 1 200 ? 9.064 -0.589 24.056 1.00 91.81 200 SER A CA 1
ATOM 1643 C C . SER A 1 200 ? 8.769 0.422 25.161 1.00 91.81 200 SER A C 1
ATOM 1645 O O . SER A 1 200 ? 9.658 1.171 25.585 1.00 91.81 200 SER A O 1
ATOM 1647 N N . CYS A 1 201 ? 7.507 0.442 25.599 1.00 92.00 201 CYS A N 1
ATOM 1648 C CA . CYS A 1 201 ? 6.978 1.342 26.621 1.00 92.00 201 CYS A CA 1
ATOM 1649 C C . CYS A 1 201 ? 6.391 0.577 27.804 1.00 92.00 201 CYS A C 1
ATOM 1651 O O . CYS A 1 201 ? 5.818 -0.505 27.650 1.00 92.00 201 CYS A O 1
ATOM 1653 N N . LYS A 1 202 ? 6.530 1.162 28.994 1.00 90.62 202 LYS A N 1
ATOM 1654 C CA . LYS A 1 202 ? 6.064 0.588 30.252 1.00 90.62 202 LYS A CA 1
ATOM 1655 C C . LYS A 1 202 ? 5.034 1.459 30.947 1.00 90.62 202 LYS A C 1
ATOM 1657 O O . LYS A 1 202 ? 5.158 2.681 30.940 1.00 90.62 202 LYS A O 1
ATOM 1662 N N . ASP A 1 203 ? 4.066 0.805 31.583 1.00 84.62 203 ASP A N 1
ATOM 1663 C CA . ASP A 1 203 ? 3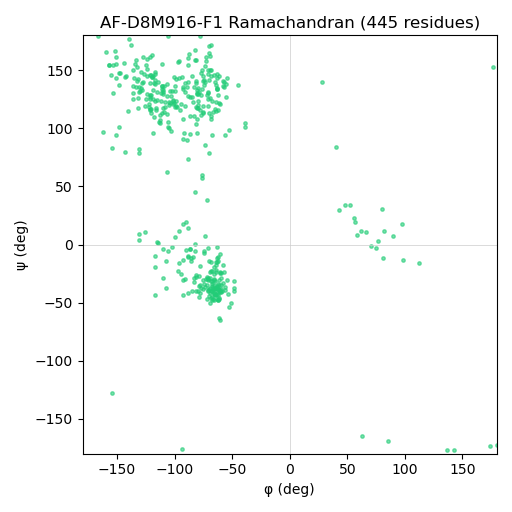.123 1.449 32.496 1.00 84.62 203 ASP A CA 1
ATOM 1664 C C . ASP A 1 203 ? 3.815 1.895 33.803 1.00 84.62 203 ASP A C 1
ATOM 1666 O O . ASP A 1 203 ? 4.954 1.516 34.101 1.00 84.62 203 ASP A O 1
ATOM 1670 N N . GLY A 1 204 ? 3.102 2.656 34.641 1.00 75.81 204 GLY A N 1
ATOM 1671 C CA . GLY A 1 204 ? 3.587 3.079 35.963 1.00 75.81 204 GLY A CA 1
ATOM 1672 C C . GLY A 1 204 ? 3.850 1.942 36.972 1.00 75.81 204 GLY A C 1
ATOM 1673 O O . GLY A 1 204 ? 4.297 2.210 38.087 1.00 75.81 204 GLY A O 1
ATOM 1674 N N . MET A 1 205 ? 3.580 0.682 36.612 1.00 82.38 205 MET A N 1
ATOM 1675 C CA . MET A 1 205 ? 3.899 -0.525 37.386 1.00 82.38 205 MET A CA 1
ATOM 1676 C C . MET A 1 205 ? 5.087 -1.314 36.791 1.00 82.38 205 MET A C 1
ATOM 1678 O O . MET A 1 205 ? 5.556 -2.265 37.415 1.00 82.38 205 MET A O 1
ATOM 1682 N N . GLY A 1 206 ? 5.608 -0.912 35.626 1.00 83.81 206 GLY A N 1
ATOM 1683 C CA . GLY A 1 206 ? 6.734 -1.535 34.929 1.00 83.81 206 GLY A CA 1
ATOM 1684 C C . GLY A 1 206 ? 6.376 -2.654 33.938 1.00 83.81 206 GLY A C 1
ATOM 1685 O O . GLY A 1 206 ? 7.300 -3.299 33.428 1.00 83.81 206 GLY A O 1
ATOM 1686 N N . ASN A 1 207 ? 5.088 -2.889 33.661 1.00 87.75 207 ASN A N 1
ATOM 1687 C CA . ASN A 1 207 ? 4.607 -3.870 32.676 1.00 87.75 207 ASN A CA 1
ATOM 1688 C C . ASN A 1 207 ? 4.657 -3.295 31.253 1.00 87.75 207 ASN A C 1
ATOM 1690 O O . ASN A 1 207 ? 4.634 -2.079 31.097 1.00 87.75 207 ASN A O 1
ATOM 1694 N N . ASP A 1 208 ? 4.677 -4.145 30.219 1.00 87.00 208 ASP A N 1
ATOM 1695 C CA . ASP A 1 208 ? 4.525 -3.703 28.820 1.00 87.00 208 ASP A CA 1
ATOM 1696 C C . ASP A 1 208 ? 3.148 -3.056 28.626 1.00 87.00 208 ASP A C 1
ATOM 1698 O O . ASP A 1 208 ? 2.113 -3.707 28.778 1.00 87.00 208 ASP A O 1
ATOM 1702 N N . PHE A 1 209 ? 3.151 -1.764 28.309 1.00 86.50 209 PHE A N 1
ATOM 1703 C CA . PHE A 1 209 ? 1.943 -0.954 28.196 1.00 86.50 209 PHE A CA 1
ATOM 1704 C C . PHE A 1 209 ? 1.038 -1.406 27.036 1.00 86.50 209 PHE A C 1
ATOM 1706 O O . PHE A 1 209 ? -0.185 -1.332 27.135 1.00 86.50 209 PHE A O 1
ATOM 1713 N N . PHE A 1 210 ? 1.625 -1.955 25.969 1.00 88.69 210 PHE A N 1
ATOM 1714 C CA . PHE A 1 210 ? 0.900 -2.417 24.781 1.00 88.69 210 PHE A CA 1
ATOM 1715 C C . PHE A 1 210 ? 0.586 -3.915 24.806 1.00 88.69 210 PHE A C 1
ATOM 1717 O O . PHE A 1 210 ? 0.187 -4.461 23.780 1.00 88.69 210 PHE A O 1
ATOM 1724 N N . TYR A 1 211 ? 0.770 -4.598 25.942 1.00 86.31 211 TYR A N 1
ATOM 1725 C CA . TYR A 1 211 ? 0.633 -6.055 26.040 1.00 86.31 211 TYR A CA 1
ATOM 1726 C C . TYR A 1 211 ? -0.691 -6.580 25.459 1.00 86.31 211 TYR A C 1
ATOM 1728 O O . TYR A 1 211 ? -0.676 -7.470 24.611 1.00 86.31 211 TYR A O 1
ATOM 1736 N N . GLU A 1 212 ? -1.824 -5.991 25.854 1.00 82.62 212 GLU A N 1
ATOM 1737 C CA . GLU A 1 212 ? -3.152 -6.407 25.379 1.00 82.62 212 GLU A CA 1
ATOM 1738 C C . GLU A 1 212 ? -3.331 -6.185 23.868 1.00 82.62 212 GLU A C 1
ATOM 1740 O O . GLU A 1 212 ? -3.903 -7.036 23.195 1.00 82.62 212 GLU A O 1
ATOM 1745 N N . LEU A 1 213 ? -2.791 -5.096 23.303 1.00 84.94 213 LEU A N 1
ATOM 1746 C CA . LEU A 1 213 ? -2.835 -4.846 21.855 1.00 84.94 213 LEU A CA 1
ATOM 1747 C C . LEU A 1 213 ? -1.935 -5.828 21.088 1.00 84.94 213 LEU A C 1
ATOM 1749 O O . LEU A 1 213 ? -2.360 -6.431 20.103 1.00 84.94 213 LEU A O 1
ATOM 1753 N N . LYS A 1 214 ? -0.716 -6.067 21.587 1.00 88.25 214 LYS A N 1
ATOM 1754 C CA . LYS A 1 214 ? 0.239 -7.036 21.025 1.00 88.25 214 LYS A CA 1
ATOM 1755 C C . LYS A 1 214 ? -0.319 -8.459 20.999 1.00 88.25 214 LYS A C 1
ATOM 1757 O O . LYS A 1 214 ? 0.038 -9.227 20.111 1.00 88.25 214 LYS A O 1
ATOM 1762 N N . LEU A 1 215 ? -1.218 -8.816 21.923 1.00 86.25 215 LEU A N 1
ATOM 1763 C CA . LEU A 1 215 ? -1.887 -10.118 21.914 1.00 86.25 215 LEU A CA 1
ATOM 1764 C C . LEU A 1 215 ? -2.775 -10.345 20.683 1.00 86.25 215 LEU A C 1
ATOM 1766 O O . LEU A 1 215 ? -3.013 -11.514 20.376 1.00 86.25 215 LEU A O 1
ATOM 1770 N N . PHE A 1 216 ? -3.268 -9.302 20.003 1.00 83.25 216 PHE A N 1
ATOM 1771 C CA . PHE A 1 216 ? -4.080 -9.442 18.786 1.00 83.25 216 PHE A CA 1
ATOM 1772 C C . PHE A 1 216 ? -3.247 -9.724 17.534 1.00 83.25 216 PHE A C 1
ATOM 1774 O O . PHE A 1 216 ? -3.757 -10.371 16.623 1.00 83.25 216 PHE A O 1
ATOM 1781 N N . LEU A 1 217 ? -1.982 -9.297 17.492 1.00 86.25 217 LEU A N 1
ATOM 1782 C CA . LEU A 1 217 ? -1.134 -9.419 16.305 1.00 86.25 217 LEU A CA 1
ATOM 1783 C C . LEU A 1 217 ? -1.000 -10.876 15.831 1.00 86.25 217 LEU A C 1
ATOM 1785 O O . LEU A 1 217 ? -0.834 -11.806 16.623 1.00 86.25 217 LEU A O 1
ATOM 1789 N N . GLY A 1 218 ? -1.111 -11.074 14.518 1.00 83.12 218 GLY A N 1
ATOM 1790 C CA . GLY A 1 218 ? -1.118 -12.377 13.856 1.00 83.12 218 GLY A CA 1
ATOM 1791 C C . GLY A 1 218 ? -2.382 -13.219 14.081 1.00 83.12 218 GLY A C 1
ATOM 1792 O O . GLY A 1 218 ? -2.477 -14.318 13.530 1.00 83.12 218 GLY A O 1
ATOM 1793 N N . ARG A 1 219 ? -3.368 -12.758 14.869 1.00 85.56 219 ARG A N 1
ATOM 1794 C CA . ARG A 1 219 ? -4.642 -13.478 15.017 1.00 85.56 219 ARG A CA 1
ATOM 1795 C C . ARG A 1 219 ? -5.540 -13.262 13.810 1.00 85.56 219 ARG A C 1
ATOM 1797 O O . ARG A 1 219 ? -5.588 -12.179 13.235 1.00 85.56 219 ARG A O 1
ATOM 1804 N N . LYS A 1 220 ? -6.312 -14.305 13.513 1.00 87.00 220 LYS A N 1
ATOM 1805 C CA . LYS A 1 220 ? -7.422 -14.288 12.563 1.00 87.00 220 LYS A CA 1
ATOM 1806 C C . LYS A 1 220 ? -8.738 -14.229 13.322 1.00 87.00 220 LYS A C 1
ATOM 1808 O O . LYS A 1 220 ? -8.921 -15.003 14.264 1.00 87.00 220 LYS A O 1
ATOM 1813 N N . MET A 1 221 ? -9.637 -13.339 12.920 1.00 85.12 221 MET A N 1
ATOM 1814 C CA . MET A 1 221 ? -11.002 -13.267 13.444 1.00 85.12 221 MET A CA 1
ATOM 1815 C C . MET A 1 221 ? -11.999 -13.179 12.292 1.00 85.12 221 MET A C 1
ATOM 1817 O O . MET A 1 221 ? -11.727 -12.512 11.301 1.00 85.12 221 MET A O 1
ATOM 1821 N N . ASN A 1 222 ? -13.149 -13.834 12.445 1.00 84.62 222 ASN A N 1
ATOM 1822 C CA . ASN A 1 222 ? -14.269 -13.704 11.518 1.00 84.62 222 ASN A CA 1
ATOM 1823 C C . ASN A 1 222 ? -15.251 -12.694 12.112 1.00 84.62 222 ASN A C 1
ATOM 1825 O O . ASN A 1 222 ? -15.783 -12.940 13.195 1.00 84.62 222 ASN A O 1
ATOM 1829 N N . VAL A 1 223 ? -15.481 -11.583 11.418 1.00 84.25 223 VAL A N 1
ATOM 1830 C CA . VAL A 1 223 ? -16.343 -10.485 11.878 1.00 84.25 223 VAL A CA 1
ATOM 1831 C C . VAL A 1 223 ? -17.607 -10.417 11.024 1.00 84.25 223 VAL A C 1
ATOM 1833 O O . VAL A 1 223 ? -17.516 -10.501 9.803 1.00 84.25 223 VAL A O 1
ATOM 1836 N N . GLU A 1 224 ? -18.774 -10.293 11.669 1.00 84.75 224 GLU A N 1
ATOM 1837 C CA . GLU A 1 224 ? -20.076 -10.107 11.002 1.00 84.75 224 GLU A CA 1
ATOM 1838 C C . GLU A 1 224 ? -20.089 -8.727 10.321 1.00 84.75 224 GLU A C 1
ATOM 1840 O O . GLU A 1 224 ? -19.855 -7.711 10.982 1.00 84.75 224 GLU A O 1
ATOM 1845 N N . VAL A 1 225 ? -20.335 -8.688 9.011 1.00 84.56 225 VAL A N 1
ATOM 1846 C CA . VAL A 1 225 ? -20.367 -7.464 8.197 1.00 84.56 225 VAL A CA 1
ATOM 1847 C C . VAL A 1 225 ? -21.611 -7.425 7.308 1.00 84.56 225 VAL A C 1
ATOM 1849 O O . VAL A 1 225 ? -22.014 -8.434 6.733 1.00 84.56 225 VAL A O 1
ATOM 1852 N N . GLU A 1 226 ? -22.210 -6.245 7.155 1.00 84.12 226 GLU A N 1
ATOM 1853 C CA . GLU A 1 226 ? -23.289 -5.997 6.188 1.00 84.12 226 GLU A CA 1
ATOM 1854 C C . GLU A 1 226 ? -23.007 -4.696 5.424 1.00 84.12 226 GLU A C 1
ATOM 1856 O O . GLU A 1 226 ? -22.670 -3.681 6.032 1.00 84.12 226 GLU A O 1
ATOM 1861 N N . PHE A 1 227 ? -23.184 -4.691 4.101 1.00 81.56 227 PHE A N 1
ATOM 1862 C CA . PHE A 1 227 ? -22.963 -3.510 3.258 1.00 81.56 227 PHE A CA 1
ATOM 1863 C C . PHE A 1 227 ? -24.262 -3.016 2.618 1.00 81.56 227 PHE A C 1
ATOM 1865 O O . PHE A 1 227 ? -25.086 -3.794 2.141 1.00 81.56 227 PHE A O 1
ATOM 1872 N N . GLY A 1 228 ? -24.420 -1.695 2.563 1.00 78.00 228 GLY A N 1
ATOM 1873 C CA . GLY A 1 228 ? -25.449 -1.000 1.797 1.00 78.00 228 GLY A CA 1
ATOM 1874 C C . GLY A 1 228 ? -24.878 0.232 1.092 1.00 78.00 228 GLY A C 1
ATOM 1875 O O . GLY A 1 228 ? -23.753 0.649 1.351 1.00 78.00 228 GLY A O 1
ATOM 1876 N N . GLU A 1 229 ? -25.677 0.852 0.219 1.00 77.31 229 GLU A N 1
ATOM 1877 C CA . GLU A 1 229 ? -25.281 1.984 -0.647 1.00 77.31 229 GLU A CA 1
ATOM 1878 C C . GLU A 1 229 ? -24.545 3.122 0.097 1.00 77.31 229 GLU A C 1
ATOM 1880 O O . GLU A 1 229 ? -23.625 3.739 -0.441 1.00 77.31 229 GLU A O 1
ATOM 1885 N N . LYS A 1 230 ? -24.962 3.414 1.338 1.00 84.12 230 LYS A N 1
ATOM 1886 C CA . LYS A 1 230 ? -24.491 4.561 2.140 1.00 84.12 230 LYS A CA 1
ATOM 1887 C C . LYS A 1 230 ? -24.065 4.202 3.560 1.00 84.12 230 LYS A C 1
ATOM 1889 O O . LYS A 1 230 ? -23.739 5.097 4.330 1.00 84.12 230 LYS A O 1
ATOM 1894 N N . THR A 1 231 ? -24.084 2.922 3.914 1.00 86.19 231 THR A N 1
ATOM 1895 C CA . THR A 1 231 ? -23.855 2.452 5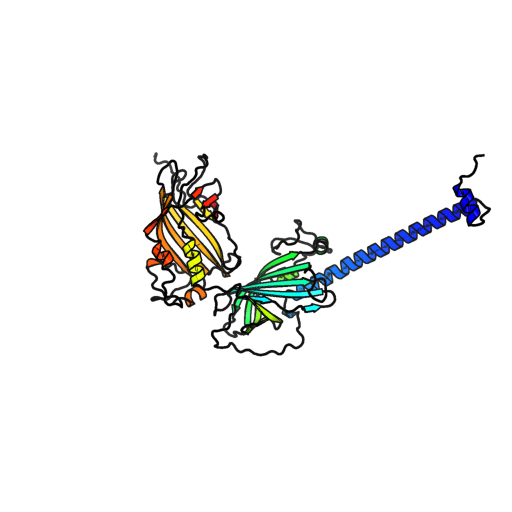.285 1.00 86.19 231 THR A CA 1
ATOM 1896 C C . THR A 1 231 ? -23.191 1.086 5.269 1.00 86.19 231 THR A C 1
ATOM 1898 O O . THR A 1 231 ? -23.518 0.267 4.412 1.00 86.19 231 THR A O 1
ATOM 1901 N N . ALA A 1 232 ? -22.356 0.803 6.259 1.00 87.38 232 ALA A N 1
ATOM 1902 C CA . ALA A 1 232 ? -21.889 -0.547 6.558 1.00 87.38 232 ALA A CA 1
ATOM 1903 C C . ALA A 1 232 ? -22.203 -0.900 8.019 1.00 87.38 232 ALA A C 1
ATOM 1905 O O . ALA A 1 232 ? -22.405 -0.012 8.851 1.00 87.38 232 ALA A O 1
ATOM 1906 N N . THR A 1 233 ? -22.228 -2.189 8.343 1.00 85.19 233 THR A N 1
ATOM 1907 C CA . THR A 1 233 ? -22.109 -2.664 9.722 1.00 85.19 233 THR A CA 1
ATOM 1908 C C . THR A 1 233 ? -20.866 -3.532 9.869 1.00 85.19 233 THR A C 1
ATOM 1910 O O . THR A 1 233 ? -20.483 -4.241 8.939 1.00 85.19 233 THR A O 1
ATOM 1913 N N . TYR A 1 234 ? -20.221 -3.445 11.031 1.00 85.12 234 TYR A N 1
ATOM 1914 C CA . TYR A 1 234 ? -19.025 -4.207 11.384 1.00 85.12 234 TYR A CA 1
ATOM 1915 C C . TYR A 1 234 ? -19.142 -4.642 12.849 1.00 85.12 234 TYR A C 1
ATOM 1917 O O . TYR A 1 234 ? -19.249 -3.798 13.739 1.00 85.12 234 TYR A O 1
ATOM 1925 N N . ASP A 1 235 ? -19.225 -5.951 13.096 1.00 82.62 235 ASP A N 1
ATOM 1926 C CA . ASP A 1 235 ? -19.584 -6.565 14.391 1.00 82.62 235 ASP A CA 1
ATOM 1927 C C . ASP A 1 235 ? -20.849 -5.944 15.035 1.00 82.62 235 ASP A C 1
ATOM 1929 O O . ASP A 1 235 ? -20.969 -5.763 16.248 1.00 82.62 235 ASP A O 1
ATOM 1933 N N . GLY A 1 236 ? -21.805 -5.538 14.191 1.00 76.94 236 GLY A N 1
ATOM 1934 C CA . GLY A 1 236 ? -23.035 -4.859 14.606 1.00 76.94 236 GLY A CA 1
ATOM 1935 C C . GLY A 1 236 ? -22.894 -3.376 14.987 1.00 76.94 236 GLY A C 1
ATOM 1936 O O . GLY A 1 236 ? -23.902 -2.771 15.369 1.00 76.94 236 GLY A O 1
ATOM 1937 N N . LEU A 1 237 ? -21.711 -2.760 14.868 1.00 82.44 237 LEU A N 1
ATOM 1938 C CA . LEU A 1 237 ? -21.583 -1.298 14.886 1.00 82.44 237 LEU A CA 1
ATOM 1939 C C . LEU A 1 237 ? -21.968 -0.706 13.521 1.00 82.44 237 LEU A C 1
ATOM 1941 O O . LEU A 1 237 ? -21.469 -1.189 12.506 1.00 82.44 237 LEU A O 1
ATOM 1945 N N . PRO A 1 238 ? -22.825 0.331 13.471 1.00 84.75 238 PRO A N 1
ATOM 1946 C CA . PRO A 1 238 ? -23.156 1.036 12.239 1.00 84.75 238 PRO A CA 1
ATOM 1947 C C . PRO A 1 238 ? -22.091 2.078 11.871 1.00 84.75 238 PRO A C 1
ATOM 1949 O O . PRO A 1 238 ? -21.610 2.823 12.728 1.00 84.75 238 PRO A O 1
ATOM 1952 N N . PHE A 1 239 ? -21.806 2.169 10.575 1.00 90.06 239 PHE A N 1
ATOM 1953 C CA . PHE A 1 239 ? -20.960 3.187 9.962 1.00 90.06 239 PHE A CA 1
ATOM 1954 C C . PHE A 1 239 ? -21.691 3.838 8.787 1.00 90.06 239 PHE A C 1
ATOM 1956 O O . PHE A 1 239 ? -22.304 3.142 7.973 1.00 90.06 239 PHE A O 1
ATOM 1963 N N . ASP A 1 240 ? -21.573 5.155 8.659 1.00 90.62 240 ASP A N 1
ATOM 1964 C CA . ASP A 1 240 ? -22.013 5.919 7.495 1.00 90.62 240 ASP A CA 1
ATOM 1965 C C . ASP A 1 240 ? -20.858 6.039 6.487 1.00 90.62 240 ASP A C 1
ATOM 1967 O O . ASP A 1 240 ? -19.699 6.238 6.851 1.00 90.62 240 ASP A O 1
ATOM 1971 N N . ARG A 1 241 ? -21.156 5.898 5.193 1.00 89.69 241 ARG A N 1
ATOM 1972 C CA . ARG A 1 241 ? -20.163 5.953 4.110 1.00 89.69 241 ARG A CA 1
ATOM 1973 C C . ARG A 1 241 ? -19.859 7.410 3.757 1.00 89.69 241 ARG A C 1
ATOM 1975 O O . ARG A 1 241 ? -20.748 8.133 3.311 1.00 89.69 241 ARG A O 1
ATOM 1982 N N . LEU A 1 242 ? -18.605 7.829 3.928 1.00 90.25 242 LEU A N 1
ATOM 1983 C CA . LEU A 1 242 ? -18.160 9.205 3.689 1.00 90.25 242 LEU A CA 1
ATOM 1984 C C . LEU A 1 242 ? -17.717 9.448 2.243 1.00 90.25 242 LEU A C 1
ATOM 1986 O O . LEU A 1 242 ? -18.027 10.493 1.670 1.00 90.25 242 LEU A O 1
ATOM 1990 N N . SER A 1 243 ? -16.977 8.510 1.644 1.00 88.56 243 SER A N 1
ATOM 1991 C CA . SER A 1 243 ? -16.450 8.667 0.284 1.00 88.56 243 SER A CA 1
ATOM 1992 C C . SER A 1 243 ? -16.070 7.341 -0.381 1.00 88.56 243 SER A C 1
ATOM 1994 O O . SER A 1 243 ? -15.884 6.314 0.270 1.00 88.56 243 SER A O 1
ATOM 1996 N N . ASP A 1 244 ? -15.868 7.394 -1.701 1.00 85.88 244 ASP A N 1
ATOM 1997 C CA . ASP A 1 244 ? -15.250 6.321 -2.494 1.00 85.88 244 ASP A CA 1
ATOM 1998 C C . ASP A 1 244 ? -13.719 6.207 -2.274 1.00 85.88 244 ASP A C 1
ATOM 2000 O O . ASP A 1 244 ? -13.047 5.453 -2.975 1.00 85.88 244 ASP A O 1
ATOM 2004 N N . THR A 1 245 ? -13.123 6.939 -1.322 1.00 84.19 245 THR A N 1
ATOM 2005 C CA . THR A 1 245 ? -11.670 6.902 -1.077 1.00 84.19 245 THR A CA 1
ATOM 2006 C C . THR A 1 245 ? -11.247 5.515 -0.587 1.00 84.19 245 THR A C 1
ATOM 2008 O O . THR A 1 245 ? -11.645 5.085 0.487 1.00 84.19 245 THR A O 1
ATOM 2011 N N . GLY A 1 246 ? -10.413 4.818 -1.361 1.00 80.19 246 GLY A N 1
ATOM 2012 C CA . GLY A 1 246 ? -10.069 3.407 -1.129 1.00 80.19 246 GLY A CA 1
ATOM 2013 C C . GLY A 1 246 ? -10.615 2.464 -2.205 1.00 80.19 246 GLY A C 1
ATOM 2014 O O . GLY A 1 246 ? -10.109 1.354 -2.343 1.00 80.19 246 GLY A O 1
ATOM 2015 N N . CYS A 1 247 ? -11.571 2.922 -3.017 1.00 86.00 247 CYS A N 1
ATOM 2016 C CA . CYS A 1 247 ? -11.951 2.269 -4.265 1.00 86.00 247 CYS A CA 1
ATOM 2017 C C . CYS A 1 247 ? -10.997 2.632 -5.405 1.00 86.00 247 CYS A C 1
ATOM 2019 O O . CYS A 1 247 ? -10.648 3.799 -5.590 1.00 86.00 247 CYS A O 1
ATOM 2021 N N . THR A 1 248 ? -10.649 1.650 -6.232 1.00 83.62 248 THR A N 1
ATOM 2022 C CA . THR A 1 248 ? -9.946 1.866 -7.504 1.00 83.62 248 THR A CA 1
ATOM 2023 C C . THR A 1 248 ? -10.497 0.950 -8.604 1.00 83.62 248 THR A C 1
ATOM 2025 O O . THR A 1 248 ? -11.380 0.131 -8.347 1.00 83.62 248 THR A O 1
ATOM 2028 N N . CYS A 1 249 ? -9.992 1.097 -9.827 1.00 82.56 249 CYS A N 1
ATOM 2029 C CA . CYS A 1 249 ? -10.253 0.195 -10.946 1.00 82.56 249 CYS A CA 1
ATOM 2030 C C . CYS A 1 249 ? -8.914 -0.320 -11.487 1.00 82.56 249 CYS A C 1
ATOM 2032 O O . CYS A 1 249 ? -7.909 0.396 -11.456 1.00 82.56 249 CYS A O 1
ATOM 2034 N N . ALA A 1 250 ? -8.896 -1.523 -12.057 1.00 80.69 250 ALA A N 1
ATOM 2035 C CA . ALA A 1 250 ? -7.687 -2.125 -12.603 1.00 80.69 250 ALA A CA 1
ATOM 2036 C C . ALA A 1 250 ? -7.076 -1.231 -13.696 1.00 80.69 250 ALA A C 1
ATOM 2038 O O . ALA A 1 250 ? -5.865 -1.008 -13.693 1.00 80.69 250 ALA A O 1
ATOM 2039 N N . LYS A 1 251 ? -7.905 -0.614 -14.553 1.00 79.75 251 LYS A N 1
ATOM 2040 C CA . LYS A 1 251 ? -7.456 0.336 -15.589 1.00 79.75 251 LYS A CA 1
ATOM 2041 C C . LYS A 1 251 ? -6.661 1.524 -15.029 1.00 79.75 251 LYS A C 1
ATOM 2043 O O . LYS A 1 251 ? -5.683 1.943 -15.644 1.00 79.75 251 LYS A O 1
ATOM 2048 N N . ASP A 1 252 ? -7.023 2.034 -13.850 1.00 80.94 252 ASP A N 1
ATOM 2049 C CA . ASP A 1 252 ? -6.339 3.172 -13.224 1.00 80.94 252 ASP A CA 1
ATOM 2050 C C . ASP A 1 252 ? -4.971 2.751 -12.666 1.00 80.94 252 ASP A C 1
ATOM 2052 O O . ASP A 1 252 ? -3.988 3.483 -12.807 1.00 80.94 252 ASP A O 1
ATOM 2056 N N . ILE A 1 253 ? -4.881 1.531 -12.122 1.00 80.56 253 ILE A N 1
ATOM 2057 C CA . ILE A 1 253 ? -3.618 0.895 -11.717 1.00 80.56 253 ILE A CA 1
ATOM 2058 C C . ILE A 1 253 ? -2.695 0.707 -12.934 1.00 80.56 253 ILE A C 1
ATOM 2060 O O . ILE A 1 253 ? -1.519 1.076 -12.871 1.00 80.56 253 ILE A O 1
ATOM 2064 N N . ILE A 1 254 ? -3.204 0.192 -14.061 1.00 81.44 254 ILE A N 1
ATOM 2065 C CA . ILE A 1 254 ? -2.395 -0.004 -15.280 1.00 81.44 254 ILE A CA 1
ATOM 2066 C C . ILE A 1 254 ? -1.949 1.327 -15.870 1.00 81.44 254 ILE A C 1
ATOM 2068 O O . ILE A 1 254 ? -0.777 1.473 -16.210 1.00 81.44 254 ILE A O 1
ATOM 2072 N N . LYS A 1 255 ? -2.832 2.327 -15.917 1.00 80.25 255 LYS A N 1
ATOM 2073 C CA . LYS A 1 255 ? -2.497 3.671 -16.392 1.00 80.25 255 LYS A CA 1
ATOM 2074 C C . LYS A 1 255 ? -1.409 4.328 -15.538 1.00 80.25 255 LYS A C 1
ATOM 2076 O O . LYS A 1 255 ? -0.433 4.826 -16.095 1.00 80.25 255 LYS A O 1
ATOM 2081 N N . LYS A 1 256 ? -1.522 4.260 -14.202 1.00 74.94 256 LYS A N 1
ATOM 2082 C CA . LYS A 1 256 ? -0.494 4.756 -13.266 1.00 74.94 256 LYS A CA 1
ATOM 2083 C C . LYS A 1 256 ? 0.840 4.019 -13.444 1.00 74.94 256 LYS A C 1
ATOM 2085 O O . LYS A 1 256 ? 1.896 4.647 -13.427 1.00 74.94 256 LYS A O 1
ATOM 2090 N N . SER A 1 257 ? 0.791 2.710 -13.691 1.00 72.12 257 SER A N 1
ATOM 2091 C CA . SER A 1 257 ? 1.980 1.905 -14.006 1.00 72.12 257 SER A CA 1
ATOM 2092 C C . SER A 1 257 ? 2.614 2.322 -15.342 1.00 72.12 257 SER A C 1
ATOM 2094 O O . SER A 1 257 ? 3.829 2.457 -15.438 1.00 72.12 257 SER A O 1
ATOM 2096 N N . ALA A 1 258 ? 1.800 2.571 -16.374 1.00 71.25 258 ALA A N 1
ATOM 2097 C CA . ALA A 1 258 ? 2.248 2.925 -17.720 1.00 71.25 258 ALA A CA 1
ATOM 2098 C C . ALA A 1 258 ? 2.855 4.336 -17.818 1.00 71.25 258 ALA A C 1
ATOM 2100 O O . ALA A 1 258 ? 3.748 4.547 -18.642 1.00 71.25 258 ALA A O 1
ATOM 2101 N N . SER A 1 259 ? 2.417 5.286 -16.979 1.00 69.31 259 SER A N 1
ATOM 2102 C CA . SER A 1 259 ? 3.055 6.607 -16.853 1.00 69.31 259 SER A CA 1
ATOM 2103 C C . SER A 1 259 ? 4.460 6.545 -16.242 1.00 69.31 259 SER A C 1
ATOM 2105 O O . SER A 1 259 ? 5.275 7.421 -16.505 1.00 69.31 259 SER A O 1
ATOM 2107 N N . MET A 1 260 ? 4.774 5.490 -15.482 1.00 62.50 260 MET A N 1
ATOM 2108 C CA . MET A 1 260 ? 6.056 5.304 -14.784 1.00 62.50 260 MET A CA 1
ATOM 2109 C C . MET A 1 260 ? 7.094 4.506 -15.595 1.00 62.50 260 MET A C 1
ATOM 2111 O O . MET A 1 260 ? 8.065 4.008 -15.029 1.00 62.50 260 MET A O 1
ATOM 2115 N N . ILE A 1 261 ? 6.908 4.385 -16.916 1.00 64.31 261 ILE A N 1
ATOM 2116 C CA . ILE A 1 261 ? 7.829 3.711 -17.862 1.00 64.31 261 ILE A CA 1
ATOM 2117 C C . ILE A 1 261 ? 8.881 4.704 -18.450 1.00 64.31 261 ILE A C 1
ATOM 2119 O O . ILE A 1 261 ? 9.636 4.376 -19.364 1.00 64.31 261 ILE A O 1
ATOM 2123 N N . PRO A 1 262 ? 9.084 5.854 -17.776 1.00 57.22 262 PRO A N 1
ATOM 2124 C CA . PRO A 1 262 ? 9.435 7.181 -18.301 1.00 57.22 262 PRO A CA 1
ATOM 2125 C C . PRO A 1 262 ? 9.014 7.608 -19.720 1.00 57.22 262 PRO A C 1
ATOM 2127 O O . PRO A 1 262 ? 9.213 6.913 -20.710 1.00 57.22 262 PRO A O 1
ATOM 2130 N N . LYS A 1 263 ? 8.607 8.881 -19.835 1.00 49.06 263 LYS A N 1
ATOM 2131 C CA . LYS A 1 263 ? 8.652 9.691 -21.070 1.00 49.06 263 LYS A CA 1
ATOM 2132 C C . LYS A 1 263 ? 9.300 11.054 -20.753 1.00 49.06 263 LYS A C 1
ATOM 2134 O O . LYS A 1 263 ? 8.585 12.027 -20.554 1.00 49.06 263 LYS A O 1
ATOM 2139 N N . ALA A 1 264 ? 10.639 11.125 -20.644 1.00 34.47 264 ALA A N 1
ATOM 2140 C CA . ALA A 1 264 ? 11.310 12.246 -19.955 1.00 34.47 264 ALA A CA 1
ATOM 2141 C C . ALA A 1 264 ? 12.738 12.629 -20.426 1.00 34.47 264 ALA A C 1
ATOM 2143 O O . ALA A 1 264 ? 13.736 12.149 -19.901 1.00 34.47 264 ALA A O 1
ATOM 2144 N N . VAL A 1 265 ? 12.855 13.605 -21.330 1.00 33.75 265 VAL A N 1
ATOM 2145 C CA . VAL A 1 265 ? 14.138 14.162 -21.829 1.00 33.75 265 VAL A CA 1
ATOM 2146 C C . VAL A 1 265 ? 14.578 15.320 -20.902 1.00 33.75 265 VAL A C 1
ATOM 2148 O O . VAL A 1 265 ? 13.756 16.226 -20.752 1.00 33.75 265 VAL A O 1
ATOM 2151 N N . PRO A 1 266 ? 15.819 15.403 -20.333 1.00 45.06 266 PRO A N 1
ATOM 2152 C CA . PRO A 1 266 ? 17.049 15.520 -21.136 1.00 45.06 266 PRO A CA 1
ATOM 2153 C C . PRO A 1 266 ? 18.384 15.009 -20.483 1.00 45.06 266 PRO A C 1
ATOM 2155 O O . PRO A 1 266 ? 18.527 13.845 -20.125 1.00 45.06 266 PRO A O 1
ATOM 2158 N N . LYS A 1 267 ? 19.425 15.867 -20.467 1.00 34.03 267 LYS A N 1
ATOM 2159 C CA . LYS A 1 267 ? 20.839 15.671 -20.073 1.00 34.03 267 LYS A CA 1
ATOM 2160 C C . LYS A 1 267 ? 21.078 15.121 -18.662 1.00 34.03 267 LYS A C 1
ATOM 2162 O O . LYS A 1 267 ? 20.585 15.683 -17.694 1.00 34.03 267 LYS A O 1
ATOM 2167 N N . ALA A 1 268 ? 22.022 14.187 -18.543 1.00 38.12 268 ALA A N 1
ATOM 2168 C CA . ALA A 1 268 ? 22.630 13.849 -17.260 1.00 38.12 268 ALA A CA 1
ATOM 2169 C C . ALA A 1 268 ? 23.650 14.919 -16.814 1.00 38.12 268 ALA A C 1
ATOM 2171 O O . ALA A 1 268 ? 24.320 15.561 -17.628 1.00 38.12 268 ALA A O 1
ATOM 2172 N N . THR A 1 269 ? 23.810 15.080 -15.501 1.00 43.84 269 THR A N 1
ATOM 2173 C CA . THR A 1 269 ? 24.855 15.921 -14.893 1.00 43.84 269 THR A CA 1
ATOM 2174 C C . THR A 1 269 ? 25.809 15.070 -14.068 1.00 43.84 269 THR A C 1
ATOM 2176 O O . THR A 1 269 ? 25.401 14.490 -13.064 1.00 43.84 269 THR A O 1
ATOM 2179 N N . GLU A 1 270 ? 27.089 15.034 -14.450 1.00 44.53 270 GLU A N 1
ATOM 2180 C CA . GLU A 1 270 ? 28.133 14.433 -13.617 1.00 44.53 270 GLU A CA 1
ATOM 2181 C C . GLU A 1 270 ? 28.405 15.265 -12.359 1.00 44.53 270 GLU A C 1
ATOM 2183 O O . GLU A 1 270 ? 28.811 16.429 -12.429 1.00 44.53 270 GLU A O 1
ATOM 2188 N N . THR A 1 271 ? 28.326 14.618 -11.201 1.00 42.34 271 THR A N 1
ATOM 2189 C CA . THR A 1 271 ? 29.221 14.931 -10.086 1.00 42.34 271 THR A CA 1
ATOM 2190 C C . THR A 1 271 ? 30.585 14.297 -10.381 1.00 42.34 271 THR A C 1
ATOM 2192 O O . THR A 1 271 ? 30.680 13.119 -10.718 1.00 42.34 271 THR A O 1
ATOM 2195 N N . LYS A 1 272 ? 31.665 15.083 -10.288 1.00 44.97 272 LYS A N 1
ATOM 2196 C CA . LYS A 1 272 ? 33.035 14.666 -10.655 1.00 44.97 272 LYS A CA 1
ATOM 2197 C C . LYS A 1 272 ? 33.696 13.751 -9.607 1.00 44.97 272 LYS A C 1
ATOM 2199 O O . LYS A 1 272 ? 34.757 14.092 -9.092 1.00 44.97 272 LYS A O 1
ATOM 2204 N N . ASN A 1 273 ? 33.073 12.620 -9.280 1.00 49.31 273 ASN A N 1
ATOM 2205 C CA . ASN A 1 273 ? 33.642 11.589 -8.407 1.00 49.31 273 ASN A CA 1
ATOM 2206 C C . ASN A 1 273 ? 33.845 10.285 -9.192 1.00 49.31 273 ASN A C 1
ATOM 2208 O O . ASN A 1 273 ? 32.886 9.651 -9.625 1.00 49.31 273 ASN A O 1
ATOM 2212 N N . GLU A 1 274 ? 35.103 9.867 -9.337 1.00 48.09 274 GLU A N 1
ATOM 2213 C CA . GLU A 1 274 ? 35.506 8.686 -10.122 1.00 48.09 274 GLU A CA 1
ATOM 2214 C C . GLU A 1 274 ? 35.073 7.345 -9.476 1.00 48.09 274 GLU A C 1
ATOM 2216 O O . GLU A 1 274 ? 35.027 6.306 -10.142 1.00 48.09 274 GLU A O 1
ATOM 2221 N N . ASP A 1 275 ? 34.672 7.378 -8.200 1.00 57.25 275 ASP A N 1
ATOM 2222 C CA . ASP A 1 275 ? 34.204 6.224 -7.417 1.00 57.25 275 ASP A CA 1
ATOM 2223 C C . ASP A 1 275 ? 32.719 5.858 -7.632 1.00 57.25 275 ASP A C 1
ATOM 2225 O O . ASP A 1 275 ? 32.250 4.841 -7.111 1.00 57.25 275 ASP A O 1
ATOM 2229 N N . ILE A 1 276 ? 31.953 6.644 -8.401 1.00 64.69 276 ILE A N 1
ATOM 2230 C CA . ILE A 1 276 ? 30.522 6.379 -8.630 1.00 64.69 276 ILE A CA 1
ATOM 2231 C C . ILE A 1 276 ? 30.344 5.127 -9.508 1.00 64.69 276 ILE A C 1
ATOM 2233 O O . ILE A 1 276 ? 30.676 5.097 -10.694 1.00 64.69 276 ILE A O 1
ATOM 2237 N N . LYS A 1 277 ? 29.775 4.068 -8.922 1.00 70.00 277 LYS A N 1
ATOM 2238 C CA . LYS A 1 277 ? 29.434 2.821 -9.621 1.00 70.00 277 LYS A CA 1
ATOM 2239 C C . LYS A 1 277 ? 28.075 2.955 -10.322 1.00 70.00 277 LYS A C 1
ATOM 2241 O O . LYS A 1 277 ? 27.044 2.961 -9.657 1.00 70.00 277 LYS A O 1
ATOM 2246 N N . PHE A 1 278 ? 28.067 2.996 -11.654 1.00 76.19 278 PHE A N 1
ATOM 2247 C CA . PHE A 1 278 ? 26.835 3.132 -12.455 1.00 76.19 278 PHE A CA 1
ATOM 2248 C C . PHE A 1 278 ? 25.983 1.855 -12.550 1.00 76.19 278 PHE A C 1
ATOM 2250 O O . PHE A 1 278 ? 24.769 1.927 -12.693 1.00 76.19 278 PHE A O 1
ATOM 2257 N N . CYS A 1 279 ? 26.609 0.678 -12.494 1.00 84.12 279 CYS A N 1
ATOM 2258 C CA . CYS A 1 279 ? 25.904 -0.598 -12.376 1.00 84.12 279 CYS A CA 1
ATOM 2259 C C . CYS A 1 279 ? 25.540 -0.884 -10.913 1.00 84.12 279 CYS A C 1
ATOM 2261 O O . CYS A 1 279 ? 26.190 -0.376 -9.991 1.00 84.12 279 CYS A O 1
ATOM 2263 N N . GLY A 1 280 ? 24.547 -1.746 -10.703 1.00 87.31 280 GLY A N 1
ATOM 2264 C CA . GLY A 1 280 ? 24.103 -2.169 -9.377 1.00 87.31 280 GLY A CA 1
ATOM 2265 C C . GLY A 1 280 ? 22.591 -2.344 -9.290 1.00 87.31 280 GLY A C 1
ATOM 2266 O O . GLY A 1 280 ? 21.868 -2.159 -10.274 1.00 87.31 280 GLY A O 1
ATOM 2267 N N . ARG A 1 281 ? 22.126 -2.664 -8.084 1.00 90.62 281 ARG A N 1
ATOM 2268 C CA . ARG A 1 281 ? 20.710 -2.698 -7.721 1.00 90.62 281 ARG A CA 1
ATOM 2269 C C . ARG A 1 281 ? 20.369 -1.502 -6.847 1.00 90.62 281 ARG A C 1
ATOM 2271 O O . ARG A 1 281 ? 21.130 -1.151 -5.942 1.00 90.62 281 ARG A O 1
ATOM 2278 N N . TYR A 1 282 ? 19.217 -0.915 -7.124 1.00 88.38 282 TYR A N 1
ATOM 2279 C CA . TYR A 1 282 ? 18.690 0.274 -6.486 1.00 88.38 282 TYR A CA 1
ATOM 2280 C C . TYR A 1 282 ? 17.204 0.057 -6.182 1.00 88.38 282 TYR A C 1
ATOM 2282 O O . TYR A 1 282 ? 16.542 -0.678 -6.910 1.00 88.38 282 TYR A O 1
ATOM 2290 N N . SER A 1 283 ? 16.673 0.685 -5.137 1.00 88.38 283 SER A N 1
ATOM 2291 C CA . SER A 1 283 ? 15.247 0.613 -4.812 1.00 88.38 283 SER A CA 1
ATOM 2292 C C . SER A 1 283 ? 14.724 1.947 -4.299 1.00 88.38 283 SER A C 1
ATOM 2294 O O . SER A 1 283 ? 15.435 2.654 -3.592 1.00 88.38 283 SER A O 1
ATOM 2296 N N . THR A 1 284 ? 13.481 2.291 -4.628 1.00 85.19 284 THR A N 1
ATOM 2297 C CA . THR A 1 284 ? 12.781 3.442 -4.026 1.00 85.19 284 THR A CA 1
ATOM 2298 C C . THR A 1 284 ? 12.449 3.234 -2.545 1.00 85.19 284 THR A C 1
ATOM 2300 O O . THR A 1 284 ? 12.044 4.178 -1.874 1.00 85.19 284 THR A O 1
ATOM 2303 N N . GLY A 1 285 ? 12.527 1.992 -2.048 1.00 86.06 285 GLY A N 1
ATOM 2304 C CA . GLY A 1 285 ? 11.727 1.584 -0.893 1.00 86.06 285 GLY A CA 1
ATOM 2305 C C . GLY A 1 285 ? 10.229 1.674 -1.217 1.00 86.06 285 GLY A C 1
ATOM 2306 O O . GLY A 1 285 ? 9.845 1.786 -2.385 1.00 86.06 285 GLY A O 1
ATOM 2307 N N . CYS A 1 286 ? 9.376 1.643 -0.194 1.00 86.44 286 CYS A N 1
ATOM 2308 C CA . CYS A 1 286 ? 7.949 1.871 -0.398 1.00 86.44 286 CYS A CA 1
ATOM 2309 C C . CYS A 1 286 ? 7.648 3.369 -0.531 1.00 86.44 286 CYS A C 1
ATOM 2311 O O . CYS A 1 286 ? 7.827 4.129 0.420 1.00 86.44 286 CYS A O 1
ATOM 2313 N N . VAL A 1 287 ? 7.142 3.783 -1.691 1.00 82.75 287 VAL A N 1
ATOM 2314 C CA . VAL A 1 287 ? 6.613 5.132 -1.915 1.00 82.75 287 VAL A CA 1
ATOM 2315 C C . VAL A 1 287 ? 5.115 5.109 -1.617 1.00 82.75 287 VAL A C 1
ATOM 2317 O O . VAL A 1 287 ? 4.292 4.715 -2.450 1.00 82.75 287 VAL A O 1
ATOM 2320 N N . SER A 1 288 ? 4.771 5.496 -0.390 1.00 77.19 288 SER A N 1
ATOM 2321 C CA . SER A 1 288 ? 3.402 5.538 0.125 1.00 77.19 288 SER A CA 1
ATOM 2322 C C . SER A 1 288 ? 2.519 6.554 -0.606 1.00 77.19 288 SER A C 1
ATOM 2324 O O . SER A 1 288 ? 2.923 7.678 -0.889 1.00 77.19 288 SER A O 1
ATOM 2326 N N . SER A 1 289 ? 1.266 6.182 -0.873 1.00 71.50 289 SER A N 1
ATOM 2327 C CA . SER A 1 289 ? 0.246 7.078 -1.430 1.00 71.50 289 SER A CA 1
ATOM 2328 C C . SER A 1 289 ? -1.146 6.633 -0.961 1.00 71.50 289 SER A C 1
ATOM 2330 O O . SER A 1 289 ? -1.380 5.428 -0.910 1.00 71.50 289 SER A O 1
ATOM 2332 N N . PRO A 1 290 ? -2.106 7.535 -0.666 1.00 65.50 290 PRO A N 1
ATOM 2333 C CA . PRO A 1 290 ? -3.369 7.168 -0.010 1.00 65.50 290 PRO A CA 1
ATOM 2334 C C . PRO A 1 290 ? -4.250 6.125 -0.719 1.00 65.50 290 PRO A C 1
ATOM 2336 O O . PRO A 1 290 ? -5.158 5.588 -0.080 1.00 65.50 290 PRO A O 1
ATOM 2339 N N . LEU A 1 291 ? -4.028 5.872 -2.014 1.00 70.62 291 LEU A N 1
ATOM 2340 C CA . LEU A 1 291 ? -4.777 4.896 -2.815 1.00 70.62 291 LEU A CA 1
ATOM 2341 C C . LEU A 1 291 ? -3.905 3.751 -3.347 1.00 70.62 291 LEU A C 1
ATOM 2343 O O . LEU A 1 291 ? -4.348 2.609 -3.336 1.00 70.62 291 LEU A O 1
ATOM 2347 N N . VAL A 1 292 ? -2.706 4.059 -3.855 1.00 79.69 292 VAL A N 1
ATOM 2348 C CA . VAL A 1 292 ? -1.829 3.097 -4.542 1.00 79.69 292 VAL A CA 1
ATOM 2349 C C . VAL A 1 292 ? -0.366 3.466 -4.303 1.00 79.69 292 VAL A C 1
ATOM 2351 O O . VAL A 1 292 ? 0.147 4.385 -4.955 1.00 79.69 292 VAL A O 1
ATOM 2354 N N . SER A 1 293 ? 0.286 2.764 -3.384 1.00 84.69 293 SER A N 1
ATOM 2355 C CA . SER A 1 293 ? 1.728 2.819 -3.137 1.00 84.69 293 SER A CA 1
ATOM 2356 C C . SER A 1 293 ? 2.490 1.936 -4.127 1.00 84.69 293 SER A C 1
ATOM 2358 O O . SER A 1 293 ? 1.909 1.169 -4.900 1.00 84.69 293 SER A O 1
ATOM 2360 N N . MET A 1 294 ? 3.806 2.106 -4.178 1.00 86.31 294 MET A N 1
ATOM 2361 C CA . MET A 1 294 ? 4.654 1.435 -5.162 1.00 86.31 294 MET A CA 1
ATOM 2362 C C . MET A 1 294 ? 6.065 1.207 -4.628 1.00 86.31 294 MET A C 1
ATOM 2364 O O . MET A 1 294 ? 6.547 1.960 -3.783 1.00 86.31 294 MET A O 1
ATOM 2368 N N . GLN A 1 295 ? 6.741 0.211 -5.187 1.00 88.94 295 GLN A N 1
ATOM 2369 C CA . GLN A 1 295 ? 8.161 -0.037 -4.974 1.00 88.94 295 GLN A CA 1
ATOM 2370 C C . GLN A 1 295 ? 8.805 -0.354 -6.321 1.00 88.94 295 GLN A C 1
ATOM 2372 O O . GLN A 1 295 ? 8.352 -1.253 -7.029 1.00 88.94 295 GLN A O 1
ATOM 2377 N N . ALA A 1 296 ? 9.856 0.379 -6.686 1.00 87.06 296 ALA A N 1
ATOM 2378 C CA . ALA A 1 296 ? 10.614 0.129 -7.905 1.00 87.06 296 ALA A CA 1
ATOM 2379 C C . ALA A 1 296 ? 12.009 -0.413 -7.569 1.00 87.06 296 ALA A C 1
ATOM 2381 O O . ALA A 1 296 ? 12.811 0.284 -6.951 1.00 87.06 296 ALA A O 1
ATOM 2382 N N . ASP A 1 297 ? 12.309 -1.640 -8.000 1.00 89.38 297 ASP A N 1
ATOM 2383 C CA . ASP A 1 297 ? 13.527 -2.404 -7.671 1.00 89.38 297 ASP A CA 1
ATOM 2384 C C . ASP A 1 297 ? 14.489 -2.476 -8.870 1.00 89.38 297 ASP A C 1
ATOM 2386 O O . ASP A 1 297 ? 14.786 -3.528 -9.444 1.00 89.38 297 ASP A O 1
ATOM 2390 N N . MET A 1 298 ? 14.966 -1.311 -9.295 1.00 87.56 298 MET A N 1
ATOM 2391 C CA . MET A 1 298 ? 15.782 -1.168 -10.492 1.00 87.56 298 MET A CA 1
ATOM 2392 C C . MET A 1 298 ? 17.134 -1.902 -10.411 1.00 87.56 298 MET A C 1
ATOM 2394 O O . MET A 1 298 ? 17.930 -1.726 -9.487 1.00 87.56 298 MET A O 1
ATOM 2398 N N . LYS A 1 299 ? 17.475 -2.627 -11.477 1.00 89.88 299 LYS A N 1
ATOM 2399 C CA . LYS A 1 299 ? 18.774 -3.267 -11.683 1.00 89.88 299 LYS A CA 1
ATOM 2400 C C . LYS A 1 299 ? 19.426 -2.773 -12.973 1.00 89.88 299 LYS A C 1
ATOM 2402 O O . LYS A 1 299 ? 18.897 -2.961 -14.068 1.00 89.88 299 LYS A O 1
ATOM 2407 N N . ILE A 1 300 ? 20.614 -2.191 -12.844 1.00 87.88 300 ILE A N 1
ATOM 2408 C CA . ILE A 1 300 ? 21.424 -1.713 -13.964 1.00 87.88 300 ILE A CA 1
ATOM 2409 C C . ILE A 1 300 ? 22.591 -2.676 -14.199 1.00 87.88 300 ILE A C 1
ATOM 2411 O O . ILE A 1 300 ? 23.451 -2.870 -13.334 1.00 87.88 300 ILE A O 1
ATOM 2415 N N . LEU A 1 301 ? 22.639 -3.258 -15.399 1.00 87.69 301 LEU A N 1
ATOM 2416 C CA . LEU A 1 301 ? 23.668 -4.211 -15.811 1.00 87.69 301 LEU A CA 1
ATOM 2417 C C . LEU A 1 301 ? 24.828 -3.500 -16.517 1.00 87.69 301 LEU A C 1
ATOM 2419 O O . LEU A 1 301 ? 24.629 -2.692 -17.429 1.00 87.69 301 LEU A O 1
ATOM 2423 N N . GLY A 1 302 ? 26.062 -3.836 -16.141 1.00 85.38 302 GLY A N 1
ATOM 2424 C CA . GLY A 1 302 ? 27.250 -3.254 -16.766 1.00 85.38 302 GLY A CA 1
ATOM 2425 C C . GLY A 1 302 ? 28.575 -3.759 -16.204 1.00 85.38 302 GLY A C 1
ATOM 2426 O O . GLY A 1 302 ? 28.634 -4.677 -15.384 1.00 85.38 302 GLY A O 1
ATOM 2427 N N . MET A 1 303 ? 29.666 -3.140 -16.651 1.00 81.81 303 MET A N 1
ATOM 2428 C CA . MET A 1 303 ? 30.988 -3.299 -16.036 1.00 81.81 303 MET A CA 1
ATOM 2429 C C . MET A 1 303 ? 31.202 -2.176 -15.018 1.00 81.81 303 MET A C 1
ATOM 2431 O O . MET A 1 303 ? 30.793 -1.043 -15.271 1.00 81.81 303 MET A O 1
ATOM 2435 N N . MET A 1 304 ? 31.874 -2.454 -13.897 1.00 77.31 304 MET A N 1
ATOM 2436 C CA . MET A 1 304 ? 32.205 -1.392 -12.935 1.00 77.31 304 MET A CA 1
ATOM 2437 C C . MET A 1 304 ? 33.029 -0.270 -13.590 1.00 77.31 304 MET A C 1
ATOM 2439 O O . MET A 1 304 ? 33.905 -0.538 -14.414 1.00 77.31 304 MET A O 1
ATOM 2443 N N . HIS A 1 305 ? 32.732 0.976 -13.207 1.00 71.06 305 HIS A N 1
ATOM 2444 C CA . HIS A 1 305 ? 33.328 2.216 -13.734 1.00 71.06 305 HIS A CA 1
ATOM 2445 C C . HIS A 1 305 ? 33.216 2.400 -15.263 1.00 71.06 305 HIS A C 1
ATOM 2447 O O . HIS A 1 305 ? 33.982 3.153 -15.860 1.00 71.06 305 HIS A O 1
ATOM 2453 N N . LYS A 1 306 ? 32.251 1.735 -15.913 1.00 7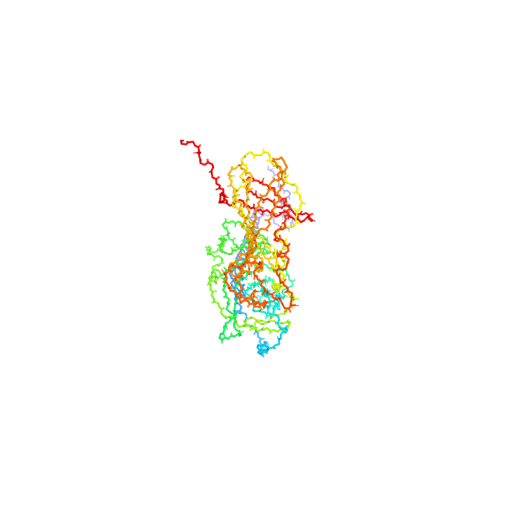6.44 306 LYS A N 1
ATOM 2454 C CA . LYS A 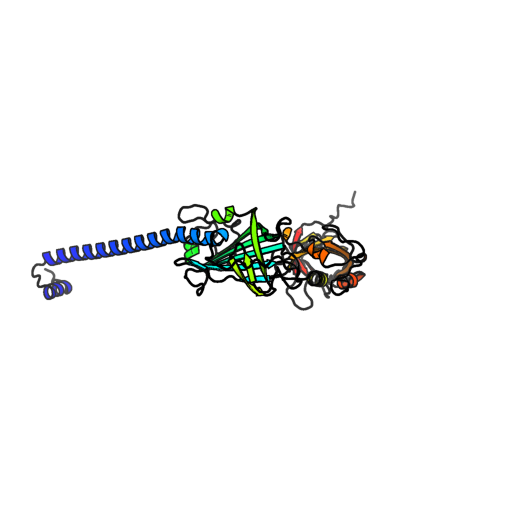1 306 ? 31.868 1.997 -17.308 1.00 76.44 306 LYS A CA 1
ATOM 2455 C C . LYS A 1 306 ? 30.395 2.368 -17.406 1.00 76.44 306 LYS A C 1
ATOM 2457 O O . LYS A 1 306 ? 29.610 2.051 -16.513 1.00 76.44 306 LYS A O 1
ATOM 2462 N N . ASN A 1 307 ? 30.033 2.984 -18.529 1.00 74.88 307 ASN A N 1
ATOM 2463 C CA . ASN A 1 307 ? 28.641 3.202 -18.901 1.00 74.88 307 ASN A CA 1
ATOM 2464 C C . ASN A 1 307 ? 27.908 1.838 -18.914 1.00 74.88 307 ASN A C 1
ATOM 2466 O O . ASN A 1 307 ? 28.412 0.888 -19.530 1.00 74.88 307 ASN A O 1
ATOM 2470 N N . PRO A 1 308 ? 26.776 1.698 -18.205 1.00 76.38 308 PRO A N 1
ATOM 2471 C CA . PRO A 1 308 ? 25.983 0.479 -18.209 1.00 76.38 308 PRO A CA 1
ATOM 2472 C C . PRO A 1 308 ? 25.298 0.256 -19.560 1.00 76.38 308 PRO A C 1
ATOM 2474 O O . PRO A 1 308 ? 25.186 1.168 -20.375 1.00 76.38 308 PRO A O 1
ATOM 2477 N N . ILE A 1 309 ? 24.860 -0.980 -19.796 1.00 84.62 309 ILE A N 1
ATOM 2478 C CA . ILE A 1 309 ? 24.407 -1.446 -21.117 1.00 84.62 309 ILE A CA 1
ATOM 2479 C C . ILE A 1 309 ? 22.938 -1.864 -21.153 1.00 84.62 309 ILE A C 1
ATOM 2481 O O . ILE A 1 309 ? 22.363 -1.957 -22.235 1.00 84.62 309 ILE A O 1
ATOM 2485 N N . TYR A 1 310 ? 22.333 -2.151 -20.000 1.00 87.00 310 TYR A N 1
ATOM 2486 C CA . TYR A 1 310 ? 20.979 -2.694 -19.931 1.00 87.00 310 TYR A CA 1
ATOM 2487 C C . TYR A 1 310 ? 20.314 -2.361 -18.597 1.00 87.00 310 TYR A C 1
ATOM 2489 O O . TYR A 1 310 ? 20.974 -2.324 -17.554 1.00 87.00 310 TYR A O 1
ATOM 2497 N N . LEU A 1 311 ? 19.005 -2.149 -18.650 1.00 87.25 311 LEU A N 1
ATOM 2498 C CA . LEU A 1 311 ? 18.134 -1.816 -17.534 1.00 87.25 311 LEU A CA 1
ATOM 2499 C C . LEU A 1 311 ? 17.102 -2.928 -17.341 1.00 87.25 311 LEU A C 1
ATOM 2501 O O . LEU A 1 311 ? 16.521 -3.413 -18.309 1.00 87.25 311 LEU A O 1
ATOM 2505 N N . GLN A 1 312 ? 16.847 -3.288 -16.087 1.00 89.38 312 GLN A N 1
ATOM 2506 C CA . GLN A 1 312 ? 15.645 -4.003 -15.668 1.00 89.38 312 GLN A CA 1
ATOM 2507 C C . GLN A 1 312 ? 14.985 -3.178 -14.561 1.00 89.38 312 GLN A C 1
ATOM 2509 O O . GLN A 1 312 ? 15.637 -2.825 -13.581 1.00 89.38 312 GLN A O 1
ATOM 2514 N N . TYR A 1 313 ? 13.713 -2.842 -14.731 1.00 86.88 313 TYR A N 1
ATOM 2515 C CA . TYR A 1 313 ? 12.949 -1.964 -13.852 1.00 86.88 313 TYR A CA 1
ATOM 2516 C C . TYR A 1 313 ? 11.609 -2.635 -13.507 1.00 86.88 313 TYR A C 1
ATOM 2518 O O . TYR A 1 313 ? 10.609 -2.395 -14.187 1.00 86.88 313 TYR A O 1
ATOM 2526 N N . PRO A 1 314 ? 11.598 -3.551 -12.519 1.00 90.00 314 PRO A N 1
ATOM 2527 C CA . PRO A 1 314 ? 10.376 -4.029 -11.886 1.00 90.00 314 PRO A CA 1
ATOM 2528 C C . PRO A 1 314 ? 9.774 -2.928 -11.008 1.00 90.00 314 PRO A C 1
ATOM 2530 O O . PRO A 1 314 ? 10.434 -2.402 -10.112 1.00 90.00 314 PRO A O 1
ATOM 2533 N N . LEU A 1 315 ? 8.511 -2.613 -11.273 1.00 88.69 315 LEU A N 1
ATOM 2534 C CA . LEU A 1 315 ? 7.645 -1.748 -10.487 1.00 88.69 315 LEU A CA 1
ATOM 2535 C C . LEU A 1 315 ? 6.539 -2.619 -9.881 1.00 88.69 315 LEU A C 1
ATOM 2537 O O . LEU A 1 315 ? 5.620 -3.030 -10.592 1.00 88.69 315 LEU A O 1
ATOM 2541 N N . SER A 1 316 ? 6.636 -2.910 -8.586 1.00 91.06 316 SER A N 1
ATOM 2542 C CA . SER A 1 316 ? 5.535 -3.492 -7.818 1.00 91.06 316 SER A CA 1
ATOM 2543 C C . SER A 1 316 ? 4.551 -2.396 -7.426 1.00 91.06 316 SER A C 1
ATOM 2545 O O . SER A 1 316 ? 4.947 -1.319 -6.968 1.00 91.06 316 SER A O 1
ATOM 2547 N N . VAL A 1 317 ? 3.262 -2.674 -7.607 1.00 88.75 317 VAL A N 1
ATOM 2548 C CA . VAL A 1 317 ? 2.170 -1.735 -7.347 1.00 88.75 317 VAL A CA 1
ATOM 2549 C C . VAL A 1 317 ? 1.226 -2.334 -6.317 1.00 88.75 317 VAL A C 1
ATOM 2551 O O . VAL A 1 317 ? 0.713 -3.440 -6.502 1.00 88.75 317 VAL A O 1
ATOM 2554 N N . TYR A 1 318 ? 0.992 -1.584 -5.245 1.00 87.88 318 TYR A N 1
ATOM 2555 C CA . TYR A 1 318 ? 0.292 -2.038 -4.051 1.00 87.88 318 TYR A CA 1
ATOM 2556 C C . TYR A 1 318 ? -0.961 -1.206 -3.807 1.00 87.88 318 TYR A C 1
ATOM 2558 O O . TYR A 1 318 ? -0.973 0.004 -4.036 1.00 87.88 318 TYR A O 1
ATOM 2566 N N . LEU A 1 319 ? -2.021 -1.839 -3.316 1.00 84.62 319 LEU A N 1
ATOM 2567 C CA . LEU A 1 319 ? -3.239 -1.140 -2.928 1.00 84.62 319 LEU A CA 1
ATOM 2568 C C . LEU A 1 319 ? -3.088 -0.512 -1.533 1.00 84.62 319 LEU A C 1
ATOM 2570 O O . LEU A 1 319 ? -2.709 -1.176 -0.573 1.00 84.62 319 LEU A O 1
ATOM 2574 N N . GLY A 1 320 ? -3.421 0.771 -1.409 1.00 77.00 320 GLY A N 1
ATOM 2575 C CA . GLY A 1 320 ? -3.215 1.550 -0.187 1.00 77.00 320 GLY A CA 1
ATOM 2576 C C . GLY A 1 320 ? -1.826 2.163 -0.070 1.00 77.00 320 GLY A C 1
ATOM 2577 O O . GLY A 1 320 ? -1.046 2.184 -1.017 1.00 77.00 320 GLY A O 1
ATOM 2578 N N . ASP A 1 321 ? -1.524 2.685 1.112 1.00 77.00 321 ASP A N 1
ATOM 2579 C CA . ASP A 1 321 ? -0.317 3.454 1.423 1.00 77.00 321 ASP A CA 1
ATOM 2580 C C . ASP A 1 321 ? 0.892 2.599 1.836 1.00 77.00 321 ASP A C 1
ATOM 2582 O O . ASP A 1 321 ? 1.977 3.146 2.024 1.00 77.00 321 ASP A O 1
ATOM 2586 N N . GLN A 1 322 ? 0.731 1.279 1.944 1.00 79.69 322 GLN A N 1
ATOM 2587 C CA . GLN A 1 322 ? 1.764 0.348 2.398 1.00 79.69 322 GLN A CA 1
ATOM 2588 C C . GLN A 1 322 ? 2.067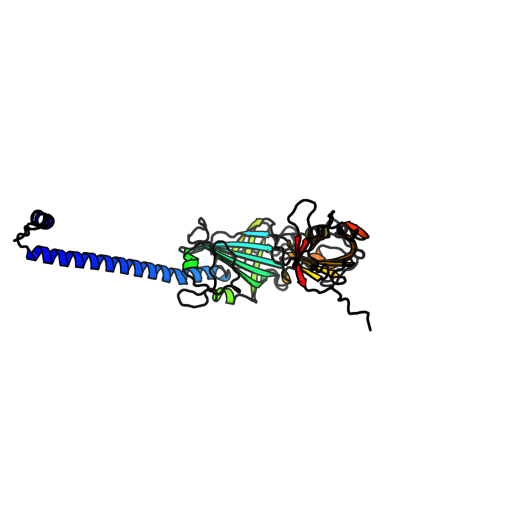 -0.710 1.328 1.00 79.69 322 GLN A C 1
ATOM 2590 O O . GLN A 1 322 ? 1.154 -1.275 0.723 1.00 79.69 322 GLN A O 1
ATOM 2595 N N . CYS A 1 323 ? 3.352 -1.023 1.160 1.00 85.94 323 CYS A N 1
ATOM 2596 C CA . CYS A 1 323 ? 3.836 -2.038 0.231 1.00 85.94 323 CYS A CA 1
ATOM 2597 C C . CYS A 1 323 ? 3.968 -3.384 0.955 1.00 85.94 323 CYS A C 1
ATOM 2599 O O . CYS A 1 323 ? 5.007 -3.667 1.555 1.00 85.94 323 CYS A O 1
ATOM 2601 N N . THR A 1 324 ? 2.910 -4.199 0.951 1.00 83.94 324 THR A N 1
ATOM 2602 C CA . THR A 1 324 ? 2.907 -5.537 1.568 1.00 83.94 324 THR A CA 1
ATOM 2603 C C . THR A 1 324 ? 2.493 -6.599 0.553 1.00 83.94 324 THR A C 1
ATOM 2605 O O . THR A 1 324 ? 1.780 -6.313 -0.404 1.00 83.94 324 THR A O 1
ATOM 2608 N N . GLU A 1 325 ? 2.917 -7.852 0.739 1.00 81.94 325 GLU A N 1
ATOM 2609 C CA . GLU A 1 325 ? 2.568 -8.938 -0.196 1.00 81.94 325 GLU A CA 1
ATOM 2610 C C . GLU A 1 325 ? 1.045 -9.124 -0.334 1.00 81.94 325 GLU A C 1
ATOM 2612 O O . GLU A 1 325 ? 0.558 -9.418 -1.421 1.00 81.94 325 GLU A O 1
ATOM 2617 N N . ALA A 1 326 ? 0.284 -8.880 0.740 1.00 76.06 326 ALA A N 1
ATOM 2618 C CA . ALA A 1 326 ? -1.176 -8.962 0.733 1.00 76.06 326 ALA A CA 1
ATOM 2619 C C . ALA A 1 326 ? -1.858 -7.846 -0.083 1.00 76.06 326 ALA A C 1
ATOM 2621 O O . ALA A 1 326 ? -2.988 -8.029 -0.535 1.00 76.06 326 ALA A O 1
ATOM 2622 N N . THR A 1 327 ? -1.189 -6.705 -0.284 1.00 81.94 327 THR A N 1
ATOM 2623 C CA . THR A 1 327 ? -1.691 -5.594 -1.104 1.00 81.94 327 THR A CA 1
ATOM 2624 C C . THR A 1 327 ? -1.045 -5.519 -2.490 1.00 81.94 327 THR A C 1
ATOM 2626 O O . THR A 1 327 ? -1.457 -4.663 -3.273 1.00 81.94 327 THR A O 1
ATOM 2629 N N . GLU A 1 328 ? -0.078 -6.384 -2.840 1.00 88.88 328 GLU A N 1
ATOM 2630 C CA . GLU A 1 328 ? 0.554 -6.397 -4.173 1.00 88.88 328 GLU A CA 1
ATOM 2631 C C . GLU A 1 328 ? -0.494 -6.767 -5.234 1.00 88.88 328 GLU A C 1
ATOM 2633 O O . GLU A 1 328 ? -1.015 -7.884 -5.264 1.00 88.88 328 GLU A O 1
ATOM 2638 N N . MET A 1 329 ? -0.804 -5.831 -6.134 1.00 88.44 329 MET A N 1
ATOM 2639 C CA . MET A 1 329 ? -1.818 -6.002 -7.182 1.00 88.44 329 MET A CA 1
ATOM 2640 C C . MET A 1 329 ? -1.203 -6.514 -8.487 1.00 88.44 329 MET A C 1
ATOM 2642 O O . MET A 1 329 ? -1.749 -7.398 -9.156 1.00 88.44 329 MET A O 1
ATOM 2646 N N . THR A 1 330 ? -0.061 -5.937 -8.860 1.00 91.25 330 THR A N 1
ATOM 2647 C CA . THR A 1 330 ? 0.677 -6.278 -10.074 1.00 91.25 330 THR A CA 1
ATOM 2648 C C . THR A 1 330 ? 2.144 -5.887 -9.945 1.00 91.25 330 THR A C 1
ATOM 2650 O O . THR A 1 330 ? 2.484 -4.925 -9.257 1.00 91.25 330 THR A O 1
ATOM 2653 N N . VAL A 1 331 ? 3.004 -6.580 -10.690 1.00 92.94 331 VAL A N 1
ATOM 2654 C CA . VAL A 1 331 ? 4.388 -6.168 -10.944 1.00 92.94 331 VAL A CA 1
ATOM 2655 C C . VAL A 1 331 ? 4.574 -5.962 -12.440 1.00 92.94 331 VAL A C 1
ATOM 2657 O O . VAL A 1 331 ? 4.292 -6.861 -13.234 1.00 92.94 331 VAL A O 1
ATOM 2660 N N . VAL A 1 332 ? 5.035 -4.776 -12.830 1.00 91.31 332 VAL A N 1
ATOM 2661 C CA . VAL A 1 332 ? 5.352 -4.425 -14.220 1.00 91.31 332 VAL A CA 1
ATOM 2662 C C . VAL A 1 332 ? 6.865 -4.317 -14.349 1.00 91.31 332 VAL A C 1
ATOM 2664 O O . VAL A 1 332 ? 7.475 -3.433 -13.759 1.00 91.31 332 VAL A O 1
ATOM 2667 N N . THR A 1 333 ? 7.482 -5.207 -15.121 1.00 90.88 333 THR A N 1
ATOM 2668 C CA . THR A 1 333 ? 8.932 -5.224 -15.342 1.00 90.88 333 THR A CA 1
ATOM 2669 C C . THR A 1 333 ? 9.256 -4.705 -16.732 1.00 90.88 333 THR A C 1
ATOM 2671 O O . THR A 1 333 ? 9.096 -5.405 -17.733 1.00 90.88 333 THR A O 1
ATOM 2674 N N . VAL A 1 334 ? 9.767 -3.479 -16.786 1.00 89.25 334 VAL A N 1
ATOM 2675 C CA . VAL A 1 334 ? 10.321 -2.874 -18.001 1.00 89.25 334 VAL A CA 1
ATOM 2676 C C . VAL A 1 334 ? 11.764 -3.343 -18.166 1.00 89.25 334 VAL A C 1
ATOM 2678 O O . VAL A 1 334 ? 12.529 -3.385 -17.203 1.00 89.25 334 VAL A O 1
ATOM 2681 N N . SER A 1 335 ? 12.165 -3.720 -19.374 1.00 90.00 335 SER A N 1
ATOM 2682 C CA . SER A 1 335 ? 13.558 -4.024 -19.713 1.00 90.00 335 SER A CA 1
ATOM 2683 C C . SER A 1 335 ? 13.965 -3.338 -21.014 1.00 90.00 335 SER A C 1
ATOM 2685 O O . SER A 1 335 ? 13.120 -3.019 -21.856 1.00 90.00 335 SER A O 1
ATOM 2687 N N . GLY A 1 336 ? 15.259 -3.048 -21.150 1.00 88.38 336 GLY A N 1
ATOM 2688 C CA . GLY A 1 336 ? 15.771 -2.411 -22.357 1.00 88.38 336 GLY A CA 1
ATOM 2689 C C . GLY A 1 336 ? 17.262 -2.069 -22.331 1.00 88.38 336 GLY A C 1
ATOM 2690 O O . GLY A 1 336 ? 17.830 -1.834 -21.258 1.00 88.38 336 GLY A O 1
ATOM 2691 N N . PRO A 1 337 ? 17.927 -2.009 -23.501 1.00 86.75 337 PRO A N 1
ATOM 2692 C CA . PRO A 1 337 ? 19.285 -1.497 -23.611 1.00 86.75 337 PRO A CA 1
ATOM 2693 C C . PRO A 1 337 ? 19.389 -0.014 -23.235 1.00 86.75 337 PRO A C 1
ATOM 2695 O O . PRO A 1 337 ? 18.507 0.797 -23.528 1.00 86.75 337 PRO A O 1
ATOM 2698 N N . LEU A 1 338 ? 20.534 0.329 -22.645 1.00 82.44 338 LEU A N 1
ATOM 2699 C CA . LEU A 1 338 ? 20.945 1.693 -22.329 1.00 82.44 338 LEU A CA 1
ATOM 2700 C C . LEU A 1 338 ? 21.983 2.165 -23.352 1.00 82.44 338 LEU A C 1
ATOM 2702 O O . LEU A 1 338 ? 22.999 1.501 -23.564 1.00 82.44 338 LEU A O 1
ATOM 2706 N N . GLN A 1 339 ? 21.751 3.323 -23.970 1.00 80.75 339 GLN A N 1
ATOM 2707 C CA . GLN A 1 339 ? 22.677 3.946 -24.917 1.00 80.75 339 GLN A CA 1
ATOM 2708 C C . GLN A 1 339 ? 23.087 5.335 -24.423 1.00 80.75 339 GLN A C 1
ATOM 2710 O O . GLN A 1 339 ? 22.261 6.236 -24.313 1.00 80.75 339 GLN A O 1
ATOM 2715 N N . PHE A 1 340 ? 24.375 5.517 -24.141 1.00 74.06 340 PHE A N 1
ATOM 2716 C CA . PHE A 1 340 ? 24.938 6.796 -23.706 1.00 74.06 340 PHE A CA 1
ATOM 2717 C C . PHE A 1 340 ? 25.405 7.584 -24.933 1.00 74.06 340 PHE A C 1
ATOM 2719 O O . PHE A 1 340 ? 26.275 7.112 -25.667 1.00 74.06 340 PHE A O 1
ATOM 2726 N N . LYS A 1 341 ? 24.844 8.776 -25.178 1.00 66.06 341 LYS A N 1
ATOM 2727 C CA . LYS A 1 341 ? 25.114 9.534 -26.421 1.00 66.06 341 LYS A CA 1
ATOM 2728 C C . LYS A 1 341 ? 26.517 10.143 -26.487 1.00 66.06 341 LYS A C 1
ATOM 2730 O O . LYS A 1 341 ? 27.035 10.360 -27.580 1.00 66.06 341 LYS A O 1
ATOM 2735 N N . ASN A 1 342 ? 27.123 10.455 -25.341 1.00 59.94 342 ASN A N 1
ATOM 2736 C CA . ASN A 1 342 ? 28.499 10.939 -25.235 1.00 59.94 342 ASN A CA 1
ATOM 2737 C C . ASN A 1 342 ? 29.076 10.673 -23.830 1.00 59.94 342 ASN A C 1
ATOM 2739 O O . ASN A 1 342 ? 28.345 10.621 -22.843 1.00 59.94 342 ASN A O 1
ATOM 2743 N N . ASP A 1 343 ? 30.402 10.556 -23.726 1.00 54.19 343 ASP A N 1
ATOM 2744 C CA . ASP A 1 343 ? 31.088 10.321 -22.443 1.00 54.19 343 ASP A CA 1
ATOM 2745 C C . ASP A 1 343 ? 31.156 11.568 -21.534 1.00 54.19 343 ASP A C 1
ATOM 2747 O O . ASP A 1 343 ? 31.614 11.470 -20.400 1.00 54.19 343 ASP A O 1
ATOM 2751 N N . VAL A 1 344 ? 30.714 12.736 -22.026 1.00 49.84 344 VAL A N 1
ATOM 2752 C CA . VAL A 1 344 ? 30.890 14.052 -21.373 1.00 49.84 344 VAL A CA 1
ATOM 2753 C C . VAL A 1 344 ? 29.593 14.616 -20.782 1.00 49.84 344 VAL A C 1
ATOM 2755 O O . VAL A 1 344 ? 29.626 15.233 -19.724 1.00 49.84 344 VAL A O 1
ATOM 2758 N N . GLU A 1 345 ? 28.448 14.424 -21.443 1.00 52.62 345 GLU A N 1
ATOM 2759 C CA . GLU A 1 345 ? 27.127 14.848 -20.939 1.00 52.62 345 GLU A CA 1
ATOM 2760 C C . GLU A 1 345 ? 26.246 13.654 -20.539 1.00 52.62 345 GLU A C 1
ATOM 2762 O O . GLU A 1 345 ? 25.129 13.858 -20.072 1.00 52.62 345 GLU A O 1
ATOM 2767 N N . LYS A 1 346 ? 26.724 12.416 -20.765 1.00 58.44 346 LYS A N 1
ATOM 2768 C CA . LYS A 1 346 ? 26.157 11.128 -20.322 1.00 58.44 346 LYS A CA 1
ATOM 2769 C C . LYS A 1 346 ? 24.635 10.983 -20.455 1.00 58.44 346 LYS A C 1
ATOM 2771 O O . LYS A 1 346 ? 24.016 10.241 -19.700 1.00 58.44 346 LYS A O 1
ATOM 2776 N N . SER A 1 347 ? 24.030 11.657 -21.434 1.00 65.00 347 SER A N 1
ATOM 2777 C CA . SER A 1 347 ? 22.599 11.519 -21.722 1.00 65.00 347 SER A CA 1
ATOM 2778 C C . SER A 1 347 ? 22.289 10.082 -22.139 1.00 65.00 347 SER A C 1
ATOM 2780 O O . SER A 1 347 ? 22.969 9.520 -23.004 1.00 65.00 347 SER A O 1
ATOM 2782 N N . VAL A 1 348 ? 21.287 9.496 -21.484 1.00 72.88 348 VAL A N 1
ATOM 2783 C CA . VAL A 1 348 ? 20.918 8.088 -21.621 1.00 72.88 348 VAL A CA 1
ATOM 2784 C C . VAL A 1 348 ? 19.656 7.989 -22.461 1.00 72.88 348 VAL A C 1
ATOM 2786 O O . VAL A 1 348 ? 18.627 8.549 -22.099 1.00 72.88 348 VAL A O 1
ATOM 2789 N N . THR A 1 349 ? 19.723 7.246 -23.559 1.00 76.00 349 THR A N 1
ATOM 2790 C CA . THR A 1 349 ? 18.538 6.734 -24.245 1.00 76.00 349 THR A CA 1
ATOM 2791 C C . THR A 1 349 ? 18.269 5.324 -23.744 1.00 76.00 349 THR A C 1
ATOM 2793 O O . THR A 1 349 ? 19.110 4.434 -23.889 1.00 76.00 349 THR A O 1
ATOM 2796 N N . VAL A 1 350 ? 17.090 5.117 -23.171 1.00 79.00 350 VAL A N 1
ATOM 2797 C CA . VAL A 1 350 ? 16.515 3.799 -22.906 1.00 79.00 350 VAL A CA 1
ATOM 2798 C C . VAL A 1 350 ? 15.679 3.429 -24.126 1.00 79.00 350 VAL A C 1
ATOM 2800 O O . VAL A 1 350 ? 14.879 4.228 -24.600 1.00 79.00 350 VAL A O 1
ATOM 2803 N N . THR A 1 351 ? 15.848 2.230 -24.674 1.00 85.38 351 THR A N 1
ATOM 2804 C CA . THR A 1 351 ? 14.874 1.683 -25.634 1.00 85.38 351 THR A CA 1
ATOM 2805 C C . THR A 1 351 ? 14.183 0.524 -24.951 1.00 85.38 351 THR A C 1
ATOM 2807 O O . THR A 1 351 ? 14.847 -0.462 -24.655 1.00 85.38 351 THR A O 1
ATOM 2810 N N . VAL A 1 352 ? 12.887 0.636 -24.667 1.00 86.00 352 VAL A N 1
ATOM 2811 C CA . VAL A 1 352 ? 12.138 -0.463 -24.043 1.00 86.00 352 VAL A CA 1
ATOM 2812 C C . VAL A 1 352 ? 12.036 -1.601 -25.056 1.00 86.00 352 VAL A C 1
ATOM 2814 O O . VAL A 1 352 ? 11.365 -1.452 -26.074 1.00 86.00 352 VAL A O 1
ATOM 2817 N N . ASP A 1 353 ? 12.721 -2.718 -24.815 1.00 88.00 353 ASP A N 1
ATOM 2818 C CA . ASP A 1 353 ? 12.665 -3.892 -25.698 1.00 88.00 353 ASP A CA 1
ATOM 2819 C C . ASP A 1 353 ? 11.628 -4.917 -25.228 1.00 88.00 353 ASP A C 1
ATOM 2821 O O . ASP A 1 353 ? 11.080 -5.653 -26.050 1.00 88.00 353 ASP A O 1
ATOM 2825 N N . LYS A 1 354 ? 11.312 -4.922 -23.928 1.00 89.69 354 LYS A N 1
ATOM 2826 C CA . LYS A 1 354 ? 10.357 -5.845 -23.324 1.00 89.69 354 LYS A CA 1
ATOM 2827 C C . LYS A 1 354 ? 9.623 -5.210 -22.146 1.00 89.69 354 LYS A C 1
ATOM 2829 O O . LYS A 1 354 ? 10.240 -4.589 -21.282 1.00 89.69 354 LYS A O 1
ATOM 2834 N N . VAL A 1 355 ? 8.314 -5.441 -22.074 1.00 91.06 355 VAL A N 1
ATOM 2835 C CA . VAL A 1 355 ? 7.504 -5.184 -20.875 1.00 91.06 355 VAL A CA 1
ATOM 2836 C C . VAL A 1 355 ? 6.862 -6.500 -20.460 1.00 91.06 355 VAL A C 1
ATOM 2838 O O . VAL A 1 355 ? 6.088 -7.091 -21.214 1.00 91.06 355 VAL A O 1
ATOM 2841 N N . LEU A 1 356 ? 7.220 -6.967 -19.268 1.00 93.56 356 LEU A N 1
ATOM 2842 C CA . LEU A 1 356 ? 6.606 -8.116 -18.616 1.00 93.56 356 LEU A CA 1
ATOM 2843 C C . LEU A 1 356 ? 5.608 -7.640 -17.567 1.00 93.56 356 LEU A C 1
ATOM 2845 O O . LEU A 1 356 ? 5.853 -6.652 -16.879 1.00 93.56 356 LEU A O 1
ATOM 2849 N N . MET A 1 357 ? 4.513 -8.372 -17.411 1.00 92.62 357 MET A N 1
ATOM 2850 C CA . MET A 1 357 ? 3.503 -8.097 -16.400 1.00 92.62 357 MET A CA 1
ATOM 2851 C C . MET A 1 357 ? 3.149 -9.366 -15.625 1.00 92.62 357 MET A C 1
ATOM 2853 O O . MET A 1 357 ? 2.888 -10.408 -16.225 1.00 92.62 357 MET A O 1
ATOM 2857 N N . LYS A 1 358 ? 3.145 -9.273 -14.293 1.00 94.44 358 LYS A N 1
ATOM 2858 C CA . LYS A 1 358 ? 2.784 -10.343 -13.357 1.00 94.44 358 LYS A CA 1
ATOM 2859 C C . LYS A 1 358 ? 1.604 -9.875 -12.512 1.00 94.44 358 LYS A C 1
ATOM 2861 O O . LYS A 1 358 ? 1.765 -8.976 -11.689 1.00 94.44 358 LYS A O 1
ATOM 2866 N N . PHE A 1 359 ? 0.448 -10.508 -12.676 1.00 91.69 359 PHE A N 1
ATOM 2867 C CA . PHE A 1 359 ? -0.722 -10.281 -11.825 1.00 91.69 359 PHE A CA 1
ATOM 2868 C C . PHE A 1 359 ? -0.562 -11.053 -10.519 1.00 91.69 359 PHE A C 1
ATOM 2870 O O . PHE A 1 359 ? -0.258 -12.244 -10.544 1.00 91.69 359 PHE A O 1
ATOM 2877 N N . THR A 1 360 ? -0.754 -10.398 -9.381 1.00 89.81 360 THR A N 1
ATOM 2878 C CA . THR A 1 360 ? -0.560 -11.011 -8.051 1.00 89.81 360 THR A CA 1
ATOM 2879 C C . THR A 1 360 ? -1.841 -11.080 -7.236 1.00 89.81 360 THR A C 1
ATOM 2881 O O . THR A 1 360 ? -1.888 -11.792 -6.238 1.00 89.81 360 THR A O 1
ATOM 2884 N N . ASN A 1 361 ? -2.899 -10.423 -7.712 1.00 85.00 361 ASN A N 1
ATOM 2885 C CA . ASN A 1 361 ? -4.212 -10.390 -7.091 1.00 85.00 361 ASN A CA 1
ATOM 2886 C C . ASN A 1 361 ? -5.312 -10.766 -8.106 1.00 85.00 361 ASN A C 1
ATOM 2888 O O . ASN A 1 361 ? -5.318 -10.252 -9.226 1.00 85.00 361 ASN A O 1
ATOM 2892 N N . GLU A 1 362 ? -6.243 -11.654 -7.732 1.00 82.56 362 GLU A N 1
ATOM 2893 C CA . GLU A 1 362 ? -7.266 -12.187 -8.654 1.00 82.56 362 GLU A CA 1
ATOM 2894 C C . GLU A 1 362 ? -8.236 -11.113 -9.140 1.00 82.56 362 GLU A C 1
ATOM 2896 O O . GLU A 1 362 ? -8.663 -11.145 -10.293 1.00 82.56 362 GLU A O 1
ATOM 2901 N N . MET A 1 363 ? -8.509 -10.105 -8.308 1.00 78.50 363 MET A N 1
ATOM 2902 C CA . MET A 1 363 ? -9.385 -8.997 -8.679 1.00 78.50 363 MET A CA 1
ATOM 2903 C C . MET A 1 363 ? -8.837 -8.215 -9.885 1.00 78.50 363 MET A C 1
ATOM 2905 O O . MET A 1 363 ? -9.598 -7.658 -10.671 1.00 78.50 363 MET A O 1
ATOM 2909 N N . MET A 1 364 ? -7.506 -8.150 -10.055 1.00 82.56 364 MET A N 1
ATOM 2910 C CA . MET A 1 364 ? -6.905 -7.484 -11.223 1.00 82.56 364 MET A CA 1
ATOM 2911 C C . MET A 1 364 ? -7.167 -8.260 -12.508 1.00 82.56 364 MET A C 1
ATOM 2913 O O . MET A 1 364 ? -7.202 -7.662 -13.576 1.00 82.56 364 MET A O 1
ATOM 2917 N N . ILE A 1 365 ? -7.321 -9.580 -12.408 1.00 87.69 365 ILE A N 1
ATOM 2918 C CA . ILE A 1 365 ? -7.613 -10.456 -13.539 1.00 87.69 365 ILE A CA 1
ATOM 2919 C C . ILE A 1 365 ? -9.104 -10.391 -13.887 1.00 87.69 365 ILE A C 1
ATOM 2921 O O . ILE A 1 365 ? -9.440 -10.332 -15.067 1.00 87.69 365 ILE A O 1
ATOM 2925 N N . SER A 1 366 ? -10.000 -10.349 -12.892 1.00 82.81 366 SER A N 1
ATOM 2926 C CA . SER A 1 366 ? -11.454 -10.380 -13.120 1.00 82.81 366 SER A CA 1
ATOM 2927 C C . SER A 1 366 ? -12.007 -9.180 -13.894 1.00 82.81 366 SER A C 1
ATOM 2929 O O . SER A 1 366 ? -13.061 -9.309 -14.511 1.00 82.81 366 SER A O 1
ATOM 2931 N N . GLN A 1 367 ? -11.301 -8.044 -13.915 1.00 82.44 367 GLN A N 1
ATOM 2932 C CA . GLN A 1 367 ? -11.680 -6.866 -14.712 1.00 82.44 367 GLN A CA 1
ATOM 2933 C C . GLN A 1 367 ? -11.241 -6.935 -16.187 1.00 82.44 367 GLN A C 1
ATOM 2935 O O . GLN A 1 367 ? -11.507 -6.002 -16.949 1.00 82.44 367 GLN A O 1
ATOM 2940 N N . TYR A 1 368 ? -10.586 -8.024 -16.616 1.00 86.81 368 TYR A N 1
ATOM 2941 C CA . TYR A 1 368 ? -10.125 -8.199 -17.993 1.00 86.81 368 TYR A CA 1
ATOM 2942 C C . TYR A 1 368 ? -10.697 -9.447 -18.665 1.00 86.81 368 TYR A C 1
ATOM 2944 O O . TYR A 1 368 ? -10.532 -10.575 -18.208 1.00 86.81 368 TYR A O 1
ATOM 2952 N N . THR A 1 369 ? -11.295 -9.251 -19.840 1.00 90.62 369 THR A N 1
ATOM 2953 C CA . THR A 1 369 ? -11.653 -10.344 -20.750 1.00 90.62 369 THR A CA 1
ATOM 2954 C C . THR A 1 369 ? -10.514 -10.558 -21.742 1.00 90.62 369 THR A C 1
ATOM 2956 O O . THR A 1 369 ? -10.305 -9.736 -22.632 1.00 90.62 369 THR A O 1
ATOM 2959 N N . CYS A 1 370 ? -9.773 -11.654 -21.592 1.00 92.44 370 CYS A N 1
ATOM 2960 C CA . CYS A 1 370 ? -8.628 -12.003 -22.437 1.00 92.44 370 CYS A CA 1
ATOM 2961 C C . CYS A 1 370 ? -8.911 -13.225 -23.322 1.00 92.44 370 CYS A C 1
ATOM 2963 O O . CYS A 1 370 ? -9.746 -14.066 -22.988 1.00 92.44 370 CYS A O 1
ATOM 2965 N N . SER A 1 371 ? -8.205 -13.334 -24.452 1.00 91.69 371 SER A N 1
ATOM 2966 C CA . SER A 1 371 ? -8.303 -14.489 -25.361 1.00 91.69 371 SER A CA 1
ATOM 2967 C C . SER A 1 371 ? -7.768 -15.787 -24.738 1.00 91.69 371 SER A C 1
ATOM 2969 O O . SER A 1 371 ? -8.370 -16.848 -24.912 1.00 91.69 371 SER A O 1
ATOM 2971 N N . GLU A 1 372 ? -6.690 -15.691 -23.957 1.00 90.56 372 GLU A N 1
ATOM 2972 C CA . GLU A 1 372 ? -6.251 -16.707 -22.997 1.00 90.56 372 GLU A CA 1
ATOM 2973 C C . GLU A 1 372 ? -6.487 -16.190 -21.566 1.00 90.56 372 GLU A C 1
ATOM 2975 O O . GLU A 1 372 ? -6.167 -15.029 -21.295 1.00 90.56 372 GLU A O 1
ATOM 2980 N N . PRO A 1 373 ? -7.017 -17.004 -20.631 1.00 90.12 373 PRO A N 1
ATOM 2981 C CA . PRO A 1 373 ? -7.173 -16.594 -19.238 1.00 90.12 373 PRO A CA 1
ATOM 2982 C C . PRO A 1 373 ? -5.840 -16.191 -18.593 1.00 90.12 373 PRO A C 1
ATOM 2984 O O . PRO A 1 373 ? -4.824 -16.879 -18.738 1.00 90.12 373 PRO A O 1
ATOM 2987 N N . LEU A 1 374 ? -5.853 -15.089 -17.843 1.00 92.69 374 LEU A N 1
ATOM 2988 C CA . LEU A 1 374 ? -4.720 -14.696 -17.011 1.00 92.69 374 LEU A CA 1
ATOM 2989 C C . LEU A 1 374 ? -4.658 -15.585 -15.759 1.00 92.69 374 LEU A C 1
ATOM 2991 O O . LEU A 1 374 ? -5.681 -15.973 -15.199 1.00 92.69 374 LEU A O 1
ATOM 2995 N N . GLU A 1 375 ? -3.444 -15.878 -15.311 1.00 92.44 375 GLU A N 1
ATOM 2996 C CA . GLU A 1 375 ? -3.131 -16.674 -14.127 1.00 92.44 375 GLU A CA 1
ATOM 2997 C C . GLU A 1 375 ? -2.310 -15.826 -13.152 1.00 92.44 375 GLU A C 1
ATOM 2999 O O . GLU A 1 375 ? -1.456 -15.030 -13.561 1.00 92.44 375 GLU A O 1
ATOM 3004 N N . LEU A 1 376 ? -2.519 -16.037 -11.852 1.00 92.75 376 LEU A N 1
ATOM 3005 C CA . LEU A 1 376 ? -1.701 -15.413 -10.817 1.00 92.75 376 LEU A CA 1
ATOM 3006 C C . LEU A 1 376 ? -0.230 -15.821 -10.911 1.00 92.75 376 LEU A C 1
ATOM 3008 O O . LEU A 1 376 ? 0.107 -16.973 -11.177 1.00 92.75 376 LEU A O 1
ATOM 3012 N N . ASN A 1 377 ? 0.649 -14.877 -10.581 1.00 93.19 377 ASN A N 1
ATOM 3013 C CA . ASN A 1 377 ? 2.098 -15.038 -10.451 1.00 93.19 377 ASN A CA 1
ATOM 3014 C C . ASN A 1 377 ? 2.830 -15.534 -11.714 1.00 93.19 377 ASN A C 1
ATOM 3016 O O . ASN A 1 377 ? 4.035 -15.785 -11.667 1.00 93.19 377 ASN A O 1
ATOM 3020 N N . LYS A 1 378 ? 2.137 -15.610 -12.852 1.00 95.12 378 LYS A N 1
ATOM 3021 C CA . LYS A 1 378 ? 2.706 -15.881 -14.171 1.00 95.12 378 LYS A CA 1
ATOM 3022 C C . LYS A 1 378 ? 3.114 -14.565 -14.833 1.00 95.12 378 LYS A C 1
ATOM 3024 O O . LYS A 1 378 ? 2.378 -13.582 -14.788 1.00 95.12 378 LYS A O 1
ATOM 3029 N N . GLU A 1 379 ? 4.305 -14.542 -15.427 1.00 94.62 379 GLU A N 1
ATOM 3030 C CA . GLU A 1 379 ? 4.789 -13.396 -16.201 1.00 94.62 379 GLU A CA 1
ATOM 3031 C C . GLU A 1 379 ? 4.283 -13.478 -17.644 1.00 94.62 379 GLU A C 1
ATOM 3033 O O . GLU A 1 379 ? 4.505 -14.470 -18.342 1.00 94.62 379 GLU A O 1
ATOM 3038 N N . TYR A 1 380 ? 3.650 -12.403 -18.102 1.00 94.12 380 TYR A N 1
ATOM 3039 C CA . TYR A 1 380 ? 3.144 -12.241 -19.459 1.00 94.12 380 TYR A CA 1
ATOM 3040 C C . TYR A 1 380 ? 3.954 -11.188 -20.202 1.00 94.12 380 TYR A C 1
ATOM 3042 O O . TYR A 1 380 ? 4.218 -10.114 -19.666 1.00 94.12 380 TYR A O 1
ATOM 3050 N N . ASP A 1 381 ? 4.315 -11.462 -21.456 1.00 93.44 381 ASP A N 1
ATOM 3051 C CA . ASP A 1 381 ? 4.803 -10.411 -22.345 1.00 93.44 381 ASP A CA 1
ATOM 3052 C C . ASP A 1 381 ? 3.614 -9.571 -22.809 1.00 93.44 381 ASP A C 1
ATOM 3054 O O . ASP A 1 381 ? 2.688 -10.083 -23.443 1.00 93.44 381 ASP A O 1
ATOM 3058 N N . VAL A 1 382 ? 3.634 -8.277 -22.497 1.00 91.75 382 VAL A N 1
ATOM 3059 C CA . VAL A 1 382 ? 2.521 -7.368 -22.780 1.00 91.75 382 VAL A CA 1
ATOM 3060 C C . VAL A 1 382 ? 2.206 -7.284 -24.282 1.00 91.75 382 VAL A C 1
ATOM 3062 O O . VAL A 1 382 ? 1.059 -7.040 -24.649 1.00 91.75 382 VAL A O 1
ATOM 3065 N N . THR A 1 383 ? 3.168 -7.562 -25.171 1.00 91.38 383 THR A N 1
ATOM 306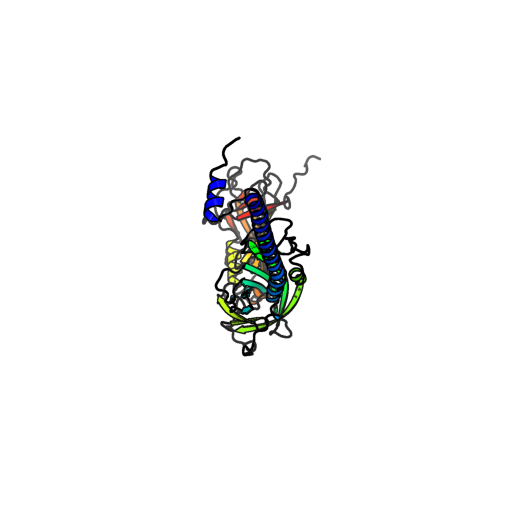6 C CA . THR A 1 383 ? 2.915 -7.627 -26.624 1.00 91.38 383 THR A CA 1
ATOM 3067 C C . THR A 1 383 ? 2.051 -8.818 -27.042 1.00 91.38 383 THR A C 1
ATOM 3069 O O . THR A 1 383 ? 1.409 -8.763 -28.089 1.00 91.38 383 THR A O 1
ATOM 3072 N N . THR A 1 384 ? 2.011 -9.876 -26.226 1.00 92.31 384 THR A N 1
ATOM 3073 C CA . THR A 1 384 ? 1.241 -11.106 -26.482 1.00 92.31 384 THR A CA 1
ATOM 3074 C C . THR A 1 384 ? -0.157 -11.089 -25.864 1.00 92.31 384 THR A C 1
ATOM 3076 O O . THR A 1 384 ? -0.992 -11.910 -26.235 1.00 92.31 384 THR A O 1
ATOM 3079 N N . LEU A 1 385 ? -0.438 -10.146 -24.958 1.00 92.25 385 LEU A N 1
ATOM 3080 C CA . LEU A 1 385 ? -1.738 -10.020 -24.303 1.00 92.25 385 LEU A CA 1
ATOM 3081 C C . LEU A 1 385 ? -2.779 -9.384 -25.233 1.00 92.25 385 LEU A C 1
ATOM 3083 O O . LEU A 1 385 ? -2.725 -8.183 -25.515 1.00 92.25 385 LEU A O 1
ATOM 3087 N N . ASP A 1 386 ? -3.770 -10.172 -25.648 1.00 93.38 386 ASP A N 1
ATOM 3088 C CA . ASP A 1 386 ? -5.012 -9.684 -26.256 1.00 93.38 386 ASP A CA 1
ATOM 3089 C C . ASP A 1 386 ? -6.139 -9.744 -25.219 1.00 93.38 386 ASP A C 1
ATOM 3091 O O . ASP A 1 386 ? -6.717 -10.802 -24.955 1.00 93.38 386 ASP A O 1
ATOM 3095 N N . CYS A 1 387 ? -6.385 -8.591 -24.595 1.00 93.06 387 CYS A N 1
ATOM 3096 C CA . CYS A 1 387 ? -7.325 -8.396 -23.499 1.00 93.06 387 CYS A CA 1
ATOM 3097 C C . CYS A 1 387 ? -8.191 -7.153 -23.725 1.00 93.06 387 CYS A C 1
ATOM 3099 O O . CYS A 1 387 ? -7.823 -6.236 -24.471 1.00 93.06 387 CYS A O 1
ATOM 3101 N N . LYS A 1 388 ? -9.339 -7.133 -23.048 1.00 92.19 388 LYS A N 1
ATOM 3102 C CA . LYS A 1 388 ? -10.305 -6.037 -23.025 1.00 92.19 388 LYS A CA 1
ATOM 3103 C C . LYS A 1 388 ? -10.667 -5.677 -21.593 1.00 92.19 388 LYS A C 1
ATOM 3105 O O . LYS A 1 388 ? -10.915 -6.580 -20.799 1.00 92.19 388 LYS A O 1
ATOM 3110 N N . ASP A 1 389 ? -10.690 -4.386 -21.286 1.00 87.00 389 ASP A N 1
ATOM 3111 C CA . ASP A 1 389 ? -11.308 -3.868 -20.064 1.00 87.00 389 ASP A CA 1
ATOM 3112 C C . ASP A 1 389 ? -12.845 -3.814 -20.184 1.00 87.00 389 ASP A C 1
ATOM 3114 O O . ASP A 1 389 ? -13.419 -4.156 -21.222 1.00 87.00 389 ASP A O 1
ATOM 3118 N N . GLU A 1 390 ? -13.513 -3.374 -19.116 1.00 81.44 390 GLU A N 1
ATOM 3119 C CA . GLU A 1 390 ? -14.973 -3.203 -19.043 1.00 81.44 390 GLU A CA 1
ATOM 3120 C C . GLU A 1 390 ? -15.545 -2.259 -20.123 1.00 81.44 390 GLU A C 1
ATOM 3122 O O . GLU A 1 390 ? -16.714 -2.370 -20.489 1.00 81.44 390 GLU A O 1
ATOM 3127 N N . GLU A 1 391 ? -14.731 -1.346 -20.664 1.00 84.69 391 GLU A N 1
ATOM 3128 C CA . GLU A 1 391 ? -15.115 -0.412 -21.731 1.00 84.69 391 GLU A CA 1
ATOM 3129 C C . GLU A 1 391 ? -14.849 -0.982 -23.141 1.00 84.69 391 GLU A C 1
ATOM 3131 O O . GLU A 1 391 ? -15.212 -0.363 -24.145 1.00 84.69 391 GLU A O 1
ATOM 3136 N N . GLY A 1 392 ? -14.240 -2.169 -23.241 1.00 87.25 392 GLY A N 1
ATOM 3137 C CA . GLY A 1 392 ? -13.856 -2.809 -24.501 1.00 87.25 392 GLY A CA 1
ATOM 3138 C C . GLY A 1 392 ? -12.532 -2.304 -25.091 1.00 87.25 392 GLY A C 1
ATOM 3139 O O . GLY A 1 392 ? -12.216 -2.615 -26.246 1.00 87.25 392 GLY A O 1
ATOM 3140 N N . ASN A 1 393 ? -11.744 -1.545 -24.329 1.00 91.19 393 ASN A N 1
ATOM 3141 C CA . ASN A 1 393 ? -10.444 -1.021 -24.746 1.00 91.19 393 ASN A CA 1
ATOM 3142 C C . ASN A 1 393 ? -9.314 -2.015 -24.431 1.00 91.19 393 ASN A C 1
ATOM 3144 O O . ASN A 1 393 ? -9.472 -2.921 -23.621 1.00 91.19 393 ASN A O 1
ATOM 3148 N N . ASP A 1 394 ? -8.160 -1.877 -25.093 1.00 90.12 394 ASP A N 1
ATOM 3149 C CA . ASP A 1 394 ? -6.944 -2.628 -24.738 1.00 90.12 394 ASP A CA 1
ATOM 3150 C C . ASP A 1 394 ? -6.257 -1.934 -23.547 1.00 90.12 394 ASP A C 1
ATOM 3152 O O . ASP A 1 394 ? -5.672 -0.863 -23.746 1.00 90.12 394 ASP A O 1
ATOM 3156 N N . PRO A 1 395 ? -6.295 -2.507 -22.327 1.00 89.12 395 PRO A N 1
ATOM 3157 C CA . PRO A 1 395 ? -5.781 -1.843 -21.128 1.00 89.12 395 PRO A CA 1
ATOM 3158 C C . PRO A 1 395 ? -4.263 -1.630 -21.182 1.00 89.12 395 PRO A C 1
ATOM 3160 O O . PRO A 1 395 ? -3.729 -0.775 -20.480 1.00 89.12 395 PRO A O 1
ATOM 3163 N N . PHE A 1 396 ? -3.551 -2.374 -22.035 1.00 90.62 396 PHE A N 1
ATOM 3164 C CA . PHE A 1 396 ? -2.098 -2.301 -22.156 1.00 90.62 396 PHE A CA 1
ATOM 3165 C C . PHE A 1 396 ? -1.629 -1.453 -23.344 1.00 90.62 396 PHE A C 1
ATOM 3167 O O . PHE A 1 396 ? -0.427 -1.409 -23.616 1.00 90.62 396 PHE A O 1
ATOM 3174 N N . ALA A 1 397 ? -2.536 -0.773 -24.058 1.00 89.69 397 ALA A N 1
ATOM 3175 C CA . ALA A 1 397 ? -2.207 0.022 -25.242 1.00 89.69 397 ALA A CA 1
ATOM 3176 C C . ALA A 1 397 ? -1.090 1.052 -24.978 1.00 89.69 397 ALA A C 1
ATOM 3178 O O . ALA A 1 397 ? -0.146 1.154 -25.765 1.00 89.69 397 ALA A O 1
ATOM 3179 N N . ASP A 1 398 ? -1.132 1.746 -23.835 1.00 86.06 398 ASP A N 1
ATOM 3180 C CA . ASP A 1 398 ? -0.109 2.726 -23.451 1.00 86.06 398 ASP A CA 1
ATOM 3181 C C . ASP A 1 398 ? 1.264 2.087 -23.198 1.00 86.06 398 ASP A C 1
ATOM 3183 O O . ASP A 1 398 ? 2.286 2.683 -23.545 1.00 86.06 398 ASP A O 1
ATOM 3187 N N . MET A 1 399 ? 1.317 0.866 -22.655 1.00 87.44 399 MET A N 1
ATOM 3188 C CA . MET A 1 399 ? 2.568 0.116 -22.474 1.00 87.44 399 MET A CA 1
ATOM 3189 C C . MET A 1 399 ? 3.103 -0.388 -23.818 1.00 87.44 399 MET A C 1
ATOM 3191 O O . MET A 1 399 ? 4.270 -0.168 -24.141 1.00 87.44 399 MET A O 1
ATOM 3195 N N . LYS A 1 400 ? 2.235 -0.983 -24.649 1.00 90.38 400 LYS A N 1
ATOM 3196 C CA . LYS A 1 400 ? 2.555 -1.435 -26.015 1.00 90.38 400 LYS A CA 1
ATOM 3197 C C . LYS A 1 400 ? 3.103 -0.290 -26.873 1.00 90.38 400 LYS A C 1
ATOM 3199 O O . LYS A 1 400 ? 4.064 -0.494 -27.607 1.00 90.38 400 LYS A O 1
ATOM 3204 N N . SER A 1 401 ? 2.554 0.922 -26.730 1.00 87.75 401 SER A N 1
ATOM 3205 C CA . SER A 1 401 ? 2.987 2.121 -27.467 1.00 87.75 401 SER A CA 1
ATOM 3206 C C . SER A 1 401 ? 4.424 2.574 -27.173 1.00 87.75 401 SER A C 1
ATOM 3208 O O . SER A 1 401 ? 4.980 3.352 -27.944 1.00 87.75 401 SER A O 1
ATOM 3210 N N . GLN A 1 402 ? 5.017 2.117 -26.064 1.00 82.00 402 GLN A N 1
ATOM 3211 C CA . GLN A 1 402 ? 6.361 2.504 -25.621 1.00 82.00 402 GLN A CA 1
ATOM 3212 C C . GLN A 1 402 ? 7.438 1.494 -26.048 1.00 82.00 402 GLN A C 1
ATOM 3214 O O . GLN A 1 402 ? 8.623 1.822 -26.058 1.00 82.00 402 GLN A O 1
ATOM 3219 N N . ILE A 1 403 ? 7.046 0.280 -26.445 1.00 88.25 403 ILE A N 1
ATOM 3220 C CA . ILE A 1 403 ? 7.980 -0.774 -26.856 1.00 88.25 403 ILE A CA 1
ATOM 3221 C C . ILE A 1 403 ? 8.606 -0.420 -28.211 1.00 88.25 403 ILE A C 1
ATOM 3223 O O . ILE A 1 403 ? 7.927 -0.041 -29.163 1.00 88.25 403 ILE A O 1
ATOM 3227 N N . GLY A 1 404 ? 9.931 -0.528 -28.292 1.00 85.06 404 GLY A N 1
ATOM 3228 C CA . GLY A 1 404 ? 10.733 -0.140 -29.451 1.00 85.06 404 GLY A CA 1
ATOM 3229 C C . GLY A 1 404 ? 10.916 1.371 -29.627 1.00 85.06 404 GLY A C 1
ATOM 3230 O O . GLY A 1 404 ? 11.649 1.780 -30.529 1.00 85.06 404 GLY A O 1
ATOM 3231 N N . VAL A 1 405 ? 10.300 2.207 -28.781 1.00 83.00 405 VAL A N 1
ATOM 3232 C CA . VAL A 1 405 ? 10.483 3.661 -28.820 1.00 83.00 405 VAL A CA 1
ATOM 3233 C C . VAL A 1 405 ? 11.748 4.030 -28.031 1.00 83.00 405 VAL A C 1
ATOM 3235 O O . VAL A 1 405 ? 11.855 3.683 -26.853 1.00 83.00 405 VAL A O 1
ATOM 3238 N N . PRO A 1 406 ? 12.730 4.715 -28.646 1.00 79.69 406 PRO A N 1
ATOM 3239 C CA . PRO A 1 406 ? 13.874 5.248 -27.923 1.00 79.69 406 PRO A CA 1
ATOM 3240 C C . PRO A 1 406 ? 13.449 6.489 -27.130 1.00 79.69 406 PRO A C 1
ATOM 3242 O O . PRO A 1 406 ? 13.127 7.529 -27.706 1.00 79.69 406 PRO A O 1
ATOM 3245 N N . THR A 1 407 ? 13.490 6.379 -25.808 1.00 74.50 407 THR A N 1
ATOM 3246 C CA . THR A 1 407 ? 13.179 7.450 -24.863 1.00 74.50 407 THR A CA 1
ATOM 3247 C C . THR A 1 407 ? 14.471 7.921 -24.208 1.00 74.50 407 THR A C 1
ATOM 3249 O O . THR A 1 407 ? 15.189 7.134 -23.594 1.00 74.50 407 THR A O 1
ATOM 3252 N N . ASP A 1 408 ? 14.789 9.208 -24.323 1.00 73.69 408 ASP A N 1
ATOM 3253 C CA . ASP A 1 408 ? 15.823 9.803 -23.472 1.00 73.69 408 ASP A CA 1
ATOM 3254 C C . ASP A 1 408 ? 15.302 9.892 -22.034 1.00 73.69 408 ASP A C 1
ATOM 3256 O O . ASP A 1 408 ? 14.119 10.171 -21.842 1.00 73.69 408 ASP A O 1
ATOM 3260 N N . VAL A 1 409 ? 16.171 9.645 -21.050 1.00 72.00 409 VAL A N 1
ATOM 3261 C CA . VAL A 1 409 ? 15.838 9.658 -19.619 1.00 72.00 409 VAL A CA 1
ATOM 3262 C C . VAL A 1 409 ? 16.925 10.389 -18.831 1.00 72.00 409 VAL A C 1
ATOM 3264 O O . VAL A 1 409 ? 18.113 10.077 -18.970 1.00 72.00 409 VAL A O 1
ATOM 3267 N N . GLU A 1 410 ? 16.538 11.336 -17.971 1.00 71.31 410 GLU A N 1
ATOM 3268 C CA . GLU A 1 410 ? 17.488 11.986 -17.064 1.00 71.31 410 GLU A CA 1
ATOM 3269 C C . GLU A 1 410 ? 17.818 11.079 -15.867 1.00 71.31 410 GLU A C 1
ATOM 3271 O O . GLU A 1 410 ? 16.966 10.787 -15.032 1.00 71.31 410 GLU A O 1
ATOM 3276 N N . MET A 1 411 ? 19.085 10.662 -15.776 1.00 73.81 411 MET A N 1
ATOM 3277 C CA . MET A 1 411 ? 19.630 9.823 -14.705 1.00 73.81 411 MET A CA 1
ATOM 3278 C C . MET A 1 411 ? 20.801 10.536 -14.016 1.00 73.81 411 MET A C 1
ATOM 3280 O O . MET A 1 411 ? 21.830 10.803 -14.641 1.00 73.81 411 MET A O 1
ATOM 3284 N N . ALA A 1 412 ? 20.677 10.813 -12.717 1.00 74.94 412 ALA A N 1
ATOM 3285 C CA . ALA A 1 412 ? 21.727 11.410 -11.892 1.00 74.94 412 ALA A CA 1
ATOM 3286 C C . ALA A 1 412 ? 22.238 10.402 -10.849 1.00 74.94 412 ALA A C 1
ATOM 3288 O O . ALA A 1 412 ? 21.550 10.085 -9.880 1.00 74.94 412 ALA A O 1
ATOM 3289 N N . PHE A 1 413 ? 23.453 9.889 -11.050 1.00 76.12 413 PHE A N 1
ATOM 3290 C CA . PHE A 1 413 ? 24.069 8.902 -10.161 1.00 76.12 413 PHE A CA 1
ATOM 3291 C C . PHE A 1 413 ? 24.802 9.582 -8.996 1.00 76.12 413 PHE A C 1
ATOM 3293 O O . PHE A 1 413 ? 25.671 10.427 -9.209 1.00 76.12 413 PHE A O 1
ATOM 3300 N N . GLY A 1 414 ? 24.478 9.179 -7.769 1.00 73.38 414 GLY A N 1
ATOM 3301 C CA . GLY A 1 414 ? 25.217 9.502 -6.551 1.00 73.38 414 GLY A CA 1
ATOM 3302 C C . GLY A 1 414 ? 26.024 8.308 -6.029 1.00 73.38 414 GLY A C 1
ATOM 3303 O O . GLY A 1 414 ? 25.976 7.206 -6.572 1.00 73.38 414 GLY A O 1
ATOM 3304 N N . GLU A 1 415 ? 26.751 8.508 -4.928 1.00 75.19 415 GLU A N 1
ATOM 3305 C CA . GLU A 1 415 ? 27.516 7.439 -4.258 1.00 75.19 415 GLU A CA 1
ATOM 3306 C C . GLU A 1 415 ? 26.604 6.299 -3.761 1.00 75.19 415 GLU A C 1
ATOM 3308 O O . GLU A 1 415 ? 26.945 5.119 -3.865 1.00 75.19 415 GLU A O 1
ATOM 3313 N N . LYS A 1 416 ? 25.423 6.663 -3.243 1.00 82.94 416 LYS A N 1
ATOM 3314 C CA . LYS A 1 416 ? 24.456 5.755 -2.603 1.00 82.94 416 LYS A CA 1
ATOM 3315 C C . LYS A 1 416 ? 23.052 5.824 -3.203 1.00 82.94 416 LYS A C 1
ATOM 3317 O O . LYS A 1 416 ? 22.132 5.257 -2.628 1.00 82.94 416 LYS A O 1
ATOM 3322 N N . SER A 1 417 ? 22.871 6.492 -4.339 1.00 81.31 417 SER A N 1
ATOM 3323 C CA . SER A 1 417 ? 21.557 6.643 -4.968 1.00 81.31 417 SER A CA 1
ATOM 3324 C C . SER A 1 417 ? 21.637 6.786 -6.487 1.00 81.31 417 SER A C 1
ATOM 3326 O O . SER A 1 417 ? 22.685 7.114 -7.047 1.00 81.31 417 SER A O 1
ATOM 3328 N N . LEU A 1 418 ? 20.511 6.546 -7.150 1.00 79.94 418 LEU A N 1
ATOM 3329 C CA . LEU A 1 418 ? 20.194 7.065 -8.475 1.00 79.94 418 LEU A CA 1
ATOM 3330 C C . LEU A 1 418 ? 18.973 7.974 -8.334 1.00 79.94 418 LEU A C 1
ATOM 3332 O O . LEU A 1 418 ? 18.042 7.646 -7.606 1.00 79.94 418 LEU A O 1
ATOM 3336 N N . THR A 1 419 ? 18.951 9.084 -9.059 1.00 76.44 419 THR A N 1
ATOM 3337 C CA . THR A 1 419 ? 17.783 9.958 -9.146 1.00 76.44 419 THR A CA 1
ATOM 3338 C C . THR A 1 419 ? 17.329 10.080 -10.595 1.00 76.44 419 THR A C 1
ATOM 3340 O O . THR A 1 419 ? 18.139 10.411 -11.464 1.00 76.44 419 THR A O 1
ATOM 3343 N N . PHE A 1 420 ? 16.042 9.845 -10.840 1.00 73.19 420 PHE A N 1
ATOM 3344 C CA . PHE A 1 420 ? 15.361 10.241 -12.070 1.00 73.19 420 PHE A CA 1
ATOM 3345 C C . PHE A 1 420 ? 14.729 11.613 -11.849 1.00 73.19 420 PHE A C 1
ATOM 3347 O O . PHE A 1 420 ? 14.128 11.845 -10.801 1.00 73.19 420 PHE A O 1
ATOM 3354 N N . LYS A 1 421 ? 14.859 12.530 -12.810 1.00 64.62 421 LYS A N 1
ATOM 3355 C CA . LYS A 1 421 ? 14.154 13.817 -12.743 1.00 64.62 421 LYS A CA 1
ATOM 3356 C C . LYS A 1 421 ? 12.915 13.788 -13.618 1.00 64.62 421 LYS A C 1
ATOM 3358 O O . LYS A 1 421 ? 12.971 13.317 -14.753 1.00 64.62 421 LYS A O 1
ATOM 3363 N N . ASP A 1 422 ? 11.827 14.319 -13.079 1.00 58.22 422 ASP A N 1
ATOM 3364 C CA . ASP A 1 422 ? 10.588 14.492 -13.816 1.00 58.22 422 ASP A CA 1
ATOM 3365 C C . ASP A 1 422 ? 10.660 15.761 -14.701 1.00 58.22 422 ASP A C 1
ATOM 3367 O O . ASP A 1 422 ? 11.103 16.813 -14.224 1.00 58.22 422 ASP A O 1
ATOM 3371 N N . PRO A 1 423 ? 10.276 15.694 -15.991 1.00 47.84 423 PRO A N 1
ATOM 3372 C CA . PRO A 1 423 ? 10.325 16.828 -16.913 1.00 47.84 423 PRO A CA 1
ATOM 3373 C C . PRO A 1 423 ? 9.165 17.821 -16.715 1.00 47.84 423 PRO A C 1
ATOM 3375 O O . PRO A 1 423 ? 9.266 18.957 -17.180 1.00 47.84 423 PRO A O 1
ATOM 3378 N N . GLU A 1 424 ? 8.076 17.415 -16.055 1.00 52.44 424 GLU A N 1
ATOM 3379 C CA . GLU A 1 424 ? 6.901 18.242 -15.751 1.00 52.44 424 GLU A CA 1
ATOM 3380 C C . GLU A 1 424 ? 7.050 18.990 -14.411 1.00 52.44 424 GLU A C 1
ATOM 3382 O O . GLU A 1 424 ? 6.308 19.937 -14.142 1.00 52.44 424 GLU A O 1
ATOM 3387 N N . GLY A 1 425 ? 8.084 18.661 -13.626 1.00 44.28 425 GLY A N 1
ATOM 3388 C CA . GLY A 1 425 ? 8.496 19.410 -12.435 1.00 44.28 425 GLY A CA 1
ATOM 3389 C C . GLY A 1 425 ? 7.981 18.859 -11.105 1.00 44.28 425 GLY A C 1
ATOM 3390 O O . GLY A 1 425 ? 8.015 19.585 -10.109 1.00 44.28 425 GLY A O 1
ATOM 3391 N N . GLU A 1 426 ? 7.525 17.605 -11.077 1.00 57.50 426 GLU A N 1
ATOM 3392 C CA . GLU A 1 426 ? 7.258 16.875 -9.831 1.00 57.50 426 GLU A CA 1
ATOM 3393 C C . GLU A 1 426 ? 8.556 16.551 -9.056 1.00 57.50 426 GLU A C 1
ATOM 3395 O O . GLU A 1 426 ? 9.675 16.783 -9.534 1.00 57.50 426 GLU A O 1
ATOM 3400 N N . GLU A 1 427 ? 8.428 16.040 -7.824 1.00 59.03 427 GLU A N 1
ATOM 3401 C CA . GLU A 1 427 ? 9.601 15.648 -7.036 1.00 59.03 427 GLU A CA 1
ATOM 3402 C C . GLU A 1 427 ? 10.372 14.506 -7.723 1.00 59.03 427 GLU A C 1
ATOM 3404 O O . GLU A 1 427 ? 9.773 13.539 -8.198 1.00 59.03 427 GLU A O 1
ATOM 3409 N N . PRO A 1 428 ? 11.712 14.589 -7.796 1.00 67.38 428 PRO A N 1
ATOM 3410 C CA . PRO A 1 428 ? 12.500 13.623 -8.544 1.00 67.38 428 PRO A CA 1
ATOM 3411 C C . PRO A 1 428 ? 12.522 12.263 -7.834 1.00 67.38 428 PRO A C 1
ATOM 3413 O O . PRO A 1 428 ? 12.849 12.177 -6.650 1.00 67.38 428 PRO A O 1
ATOM 3416 N N . LEU A 1 429 ? 12.241 11.182 -8.567 1.00 76.00 429 LEU A N 1
ATOM 3417 C CA . LEU A 1 429 ? 12.237 9.827 -8.019 1.00 76.00 429 LEU A CA 1
ATOM 3418 C C . LEU A 1 429 ? 13.658 9.409 -7.608 1.00 76.00 429 LEU A C 1
ATOM 3420 O O . LEU A 1 429 ? 14.544 9.239 -8.452 1.00 76.00 429 LEU A O 1
ATOM 3424 N N . VAL A 1 430 ? 13.876 9.218 -6.306 1.00 81.06 430 VAL A N 1
ATOM 3425 C CA . VAL A 1 430 ? 15.154 8.765 -5.740 1.00 81.06 430 VAL A CA 1
ATOM 3426 C C . VAL A 1 430 ? 15.100 7.266 -5.451 1.00 81.06 430 VAL A C 1
ATOM 3428 O O . VAL A 1 430 ? 14.165 6.776 -4.826 1.00 81.06 430 VAL A O 1
ATOM 3431 N N . LEU A 1 431 ? 16.130 6.542 -5.887 1.00 85.62 431 LEU A N 1
ATOM 3432 C CA . LEU A 1 431 ? 16.350 5.134 -5.587 1.00 85.62 431 LEU A CA 1
ATOM 3433 C C . LEU A 1 431 ? 17.653 4.987 -4.803 1.00 85.62 431 LEU A C 1
ATOM 3435 O O . LEU A 1 431 ? 18.719 5.378 -5.283 1.00 85.62 431 LEU A O 1
ATOM 3439 N N . GLU A 1 432 ? 17.596 4.388 -3.622 1.00 88.62 432 GLU A N 1
ATOM 3440 C CA . GLU A 1 432 ? 18.769 4.058 -2.817 1.00 88.62 432 GLU A CA 1
ATOM 3441 C C . GLU A 1 432 ? 19.518 2.856 -3.396 1.00 88.62 432 GLU A C 1
ATOM 3443 O O . GLU A 1 432 ? 18.919 1.891 -3.863 1.00 88.62 432 GLU A O 1
ATOM 3448 N N . ARG A 1 433 ? 20.852 2.884 -3.357 1.00 86.88 433 ARG A N 1
ATOM 3449 C CA . ARG A 1 433 ? 21.70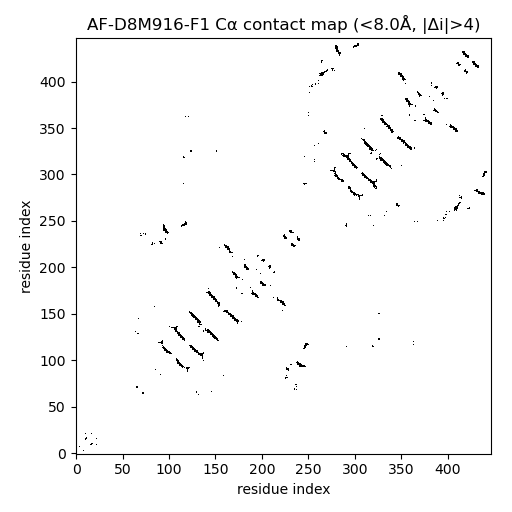8 1.786 -3.814 1.00 86.88 433 ARG A CA 1
ATOM 3450 C C . ARG A 1 433 ? 21.692 0.648 -2.791 1.00 86.88 433 ARG A C 1
ATOM 3452 O O . ARG A 1 433 ? 22.295 0.769 -1.728 1.00 86.88 433 ARG A O 1
ATOM 3459 N N . LEU A 1 434 ? 21.125 -0.495 -3.169 1.00 89.50 434 LEU A N 1
ATOM 3460 C CA . LEU A 1 434 ? 21.118 -1.711 -2.350 1.00 89.50 434 LEU A CA 1
ATOM 3461 C C . LEU A 1 434 ? 22.411 -2.530 -2.482 1.00 89.50 434 LEU A C 1
ATOM 3463 O O . LEU A 1 434 ? 22.841 -3.169 -1.524 1.00 89.50 434 LEU A O 1
ATOM 3467 N N . GLY A 1 435 ? 23.059 -2.526 -3.654 1.00 88.50 435 GLY A N 1
ATOM 3468 C CA . GLY A 1 435 ? 24.299 -3.283 -3.838 1.00 88.50 435 GLY A CA 1
ATOM 3469 C C . GLY A 1 435 ? 24.851 -3.316 -5.260 1.00 88.50 435 GLY A C 1
ATOM 3470 O O . GLY A 1 435 ? 24.351 -2.663 -6.172 1.00 88.50 435 GLY A O 1
ATOM 3471 N N . ASP A 1 436 ? 25.903 -4.114 -5.451 1.00 88.50 436 ASP A N 1
ATOM 3472 C CA . ASP A 1 436 ? 26.616 -4.270 -6.729 1.00 88.50 436 ASP A CA 1
ATOM 3473 C C . ASP A 1 436 ? 26.015 -5.373 -7.634 1.00 88.50 436 ASP A C 1
ATOM 3475 O O . ASP A 1 436 ? 26.634 -5.801 -8.609 1.00 88.50 436 ASP A O 1
ATOM 3479 N N . GLU A 1 437 ? 24.804 -5.856 -7.340 1.00 88.06 437 GLU A N 1
ATOM 3480 C CA . GLU A 1 437 ? 24.102 -6.847 -8.166 1.00 88.06 437 GLU A CA 1
ATOM 3481 C C . GLU A 1 437 ? 23.863 -6.305 -9.586 1.00 88.06 437 GLU A C 1
ATOM 3483 O O . GLU A 1 437 ? 23.217 -5.280 -9.770 1.00 88.06 437 GLU A O 1
ATOM 3488 N N . GLY A 1 438 ? 24.380 -6.992 -10.610 1.00 82.25 438 GLY A N 1
ATOM 3489 C CA . GLY A 1 438 ? 24.364 -6.507 -12.000 1.00 82.25 438 GLY A CA 1
ATOM 3490 C C . GLY A 1 438 ? 25.673 -5.851 -12.460 1.00 82.25 438 GLY A C 1
ATOM 3491 O O . GLY A 1 438 ? 25.898 -5.726 -13.666 1.00 82.25 438 GLY A O 1
ATOM 3492 N N . CYS A 1 439 ? 26.587 -5.525 -11.541 1.00 86.75 439 CYS A N 1
ATOM 3493 C CA . CYS A 1 439 ? 27.963 -5.196 -11.897 1.00 86.75 439 CYS A CA 1
ATOM 3494 C C . CYS A 1 439 ? 28.779 -6.441 -12.251 1.00 86.75 439 CYS A C 1
ATOM 3496 O O . CYS A 1 439 ? 28.743 -7.465 -11.570 1.00 86.75 439 CYS A O 1
ATOM 3498 N N . THR A 1 440 ? 29.625 -6.306 -13.270 1.00 83.62 440 THR A N 1
ATOM 3499 C CA . THR A 1 440 ? 30.692 -7.260 -13.580 1.00 83.62 440 THR A CA 1
ATOM 3500 C C . THR A 1 440 ? 32.061 -6.645 -13.294 1.00 83.62 440 THR A C 1
ATOM 3502 O O . THR A 1 440 ? 32.374 -5.524 -13.708 1.00 83.62 440 THR A O 1
ATOM 3505 N N . CYS A 1 441 ? 32.902 -7.383 -12.568 1.00 68.75 441 CYS A N 1
ATOM 3506 C CA . CYS A 1 441 ? 34.295 -7.005 -12.350 1.00 68.75 441 CYS A CA 1
ATOM 3507 C C . CYS A 1 441 ? 35.113 -7.258 -13.619 1.00 68.75 441 CYS A C 1
ATOM 3509 O O . CYS A 1 441 ? 35.038 -8.345 -14.196 1.00 68.75 441 CYS A O 1
ATOM 3511 N N . TYR A 1 442 ? 35.997 -6.326 -13.980 1.00 49.47 442 TYR A N 1
ATOM 3512 C CA . TYR A 1 442 ? 37.081 -6.607 -14.922 1.00 49.47 442 TYR A CA 1
ATOM 3513 C C . TYR A 1 442 ? 38.111 -7.534 -14.249 1.00 49.47 442 TYR A C 1
ATOM 3515 O O . TYR A 1 442 ? 39.141 -7.088 -13.746 1.00 49.47 442 TYR A O 1
ATOM 3523 N N . LYS A 1 443 ? 37.827 -8.843 -14.180 1.00 44.03 443 LYS A N 1
ATOM 3524 C CA . LYS A 1 443 ? 38.846 -9.828 -13.792 1.00 44.03 443 LYS A CA 1
ATOM 3525 C C . LYS A 1 443 ? 39.936 -9.824 -14.862 1.00 44.03 443 LYS A C 1
ATOM 3527 O O . LYS A 1 443 ? 39.651 -10.048 -16.033 1.00 44.03 443 LYS A O 1
ATOM 3532 N N . ASN A 1 444 ? 41.166 -9.556 -14.427 1.00 37.78 444 ASN A N 1
ATOM 3533 C CA . ASN A 1 444 ? 42.364 -9.410 -15.253 1.00 37.78 444 ASN A CA 1
ATOM 3534 C C . ASN A 1 444 ? 42.439 -10.406 -16.426 1.00 37.78 444 ASN A C 1
ATOM 3536 O O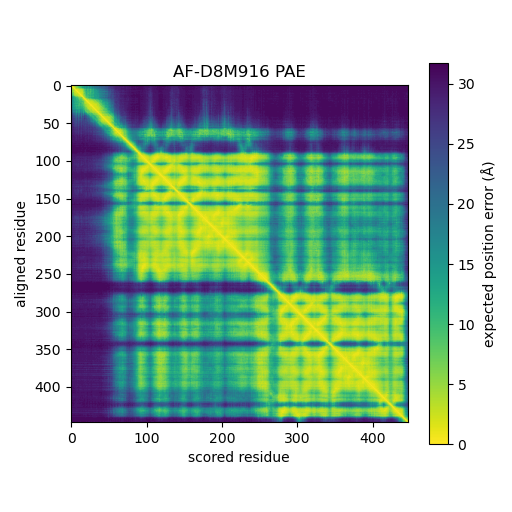 . ASN A 1 444 ? 42.843 -11.552 -16.244 1.00 37.78 444 ASN A O 1
ATOM 3540 N N . LEU A 1 445 ? 42.182 -9.928 -17.649 1.00 34.59 445 LEU A N 1
ATOM 3541 C CA . LEU A 1 445 ? 42.606 -10.588 -18.892 1.00 34.59 445 LEU A CA 1
ATOM 3542 C C . LEU A 1 445 ? 44.113 -10.364 -19.125 1.00 34.59 445 LEU A C 1
ATOM 3544 O O . LEU A 1 445 ? 44.540 -9.753 -20.103 1.00 34.59 445 LEU A O 1
ATOM 3548 N N . ARG A 1 446 ? 44.912 -10.835 -18.163 1.00 35.03 446 ARG A N 1
ATOM 3549 C CA . ARG A 1 446 ? 46.359 -11.061 -18.252 1.00 35.03 446 ARG A CA 1
ATOM 3550 C C . ARG A 1 446 ? 46.680 -12.326 -17.456 1.00 35.03 446 ARG A C 1
ATOM 3552 O O . ARG A 1 446 ? 47.084 -12.249 -16.297 1.00 35.03 446 ARG A O 1
ATOM 3559 N N . ALA A 1 447 ? 46.422 -13.460 -18.099 1.00 34.03 447 ALA A N 1
ATOM 3560 C CA . ALA A 1 447 ? 47.096 -14.726 -17.842 1.00 34.03 447 ALA A CA 1
ATOM 3561 C C . ALA A 1 447 ? 48.170 -14.897 -18.928 1.00 34.03 447 ALA A C 1
ATOM 3563 O O . ALA A 1 447 ? 47.877 -14.470 -20.070 1.00 34.03 447 ALA A O 1
#

Sequence (447 aa):
MKPPSKWTQQIKAIFGIQNYWKVVIFRKIFFFFCKWITMRSAIICLVLACSLATSINKDFFSEAFKFVNVSYVKSPGFPRRSYNHPANEDVKYCGTYESWCFPKKGISAKFDMKLLGMMHHDPVYMAYTTHEYISENCVDQFAVSTTIQSPVKFVESNEQYMEITYEKILINFHMQELLDMITCTEPLDLDTDYDITTISCKDGMGNDFFYELKLFLGRKMNVEVEFGEKTATYDGLPFDRLSDTGCTCAKDIIKKSASMIPKAVPKATETKNEDIKFCGRYSTGCVSSPLVSMQADMKILGMMHKNPIYLQYPLSVYLGDQCTEATEMTVVTVSGPLQFKNDVEKSVTVTVDKVLMKFTNEMMISQYTCSEPLELNKEYDVTTLDCKDEEGNDPFADMKSQIGVPTDVEMAFGEKSLTFKDPEGEEPLVLERLGDEGCTCYKNLRA

Nearest PDB structures (foldseek):
  8e0p-assembly4_D  TM=3.053E-01  e=4.055E-08  Escherichia coli
  8u24-assembly1_A  TM=2.926E-01  e=3.924E+00  Corynactis californica
  8dj8-assembly1_A  TM=1.715E-01  e=4.839E+00  Corynactis californica
  8u21-assembly1_A  TM=1.795E-01  e=4.592E+00  Corynactis californica

Organism: Blastocystis hominis (NCBI:txid12968)

Foldseek 3Di:
DDDDDPVQVVVCVPPVDPDSVVVVVVVVVVVVVVVVVVVVVVVVVVCVVVVCLVVCQCVVLVVQVLVVVVLSQDDPDDPPPPPDPDPDLQFFQFAKWKFAWAFDVQKIKIKIKGFADAGSDHGQWIKIKIFMCSHGHPPDHGFKIKIFIWTWDADPVDNQKIKTARAWIWMAGADVSNQVQKDWPDRDDHPDIDTLVVTAIAGPVRDGSCVVVVVRHRDIDIWGKDTDNFWIATNRGIIGGDTNQNYDHLLVQLVVVLPVLDQDDDWEDDDPDQQFFPFAWWKLAWQFDAFKIKMWTKGFADAGSDDTFKIKIWIFIFGGGDDDLSRGAKIKIWIFTWDQPDPHRRWIWTAGAWIKMAGADVSSQVQKDWPDRDDHRDIDTLVPTDIAGPVRDSSCVSVVVRHRPTHTWHWYTDNFWIWTDHRVHPDIRIIGGPTNVNYDYPDDPPD

Mean predicted aligned error: 15.47 Å

Radius of gyration: 33.36 Å; Cα contacts (8 Å, |Δi|>4): 921; chains: 1; bounding box: 80×70×108 Å

pLDDT: mean 73.97, std 18.57, range [30.38, 95.12]

Secondary structure (DSSP, 8-state):
-PPPPHHHHHHHHHH----HHHHHHHHHHHHHHHHHHHHHHHHHHHHHHHHHHHHHHHHHHHHHHHHSSGGG----------------TT----EEEEEPPEEETTEEEEEEEEEEEETTS-EEEEEEEEEEESSSSS-S-EEEEEEEEEEEEEETTEEEEEEEE--EEEEEE--HHHHTT-EESSPPPTT--EETTT--EE-TTSSBTTHHHHTTTT-EEEEEEEEETTEEEETTEEEEEEESBTEE-HHHHHHHHHHTS--B-------S-TT---SEEEE---B--SSEEEEE--EEEEETTS---EEEEEEEEEEBSS--GGGEEEEEEEEEEEEES-TTT--EEEE--EEEEEE-SHHHHHT-EESS---TT-EEETTT--EE-TTSS-TTHHHHTTTT-EEEE-EEE-SSEEEEPPSSSPPPEEEEEEE-TTEE-------

Solvent-accessible surface area (backbone atoms only — not comparable to full-atom values): 24228 Å² total; per-residue (Å²): 136,82,82,83,57,72,71,65,55,53,54,34,71,77,66,69,54,86,53,72,68,60,56,56,52,50,54,53,52,51,54,49,50,55,54,50,50,52,50,49,54,50,48,50,51,49,50,48,50,52,50,49,65,50,53,50,53,54,55,46,56,58,58,50,61,38,58,75,41,54,88,70,59,78,71,86,78,74,83,84,71,83,61,68,87,64,98,51,84,77,47,56,66,22,11,27,29,37,35,65,69,46,63,54,90,65,26,14,40,32,41,41,39,36,23,31,22,38,67,71,37,74,34,41,31,37,41,41,32,39,38,34,18,84,34,58,70,63,80,70,74,48,39,36,37,40,35,39,34,26,48,34,38,68,34,93,95,44,78,51,24,34,41,36,35,33,70,44,48,33,39,27,36,63,38,69,76,61,57,75,55,45,55,50,82,61,90,81,65,69,80,40,82,38,50,62,87,79,58,60,39,20,36,90,84,70,46,64,62,54,50,76,64,60,69,46,52,78,38,74,46,77,39,48,43,43,76,44,86,55,34,38,32,53,62,76,44,63,25,44,52,77,45,64,57,33,43,46,50,60,64,57,56,44,49,59,53,45,65,68,70,68,86,26,68,52,70,24,64,85,68,99,56,89,81,44,59,67,20,13,25,27,29,48,53,69,48,62,30,87,55,58,6,35,34,39,56,31,33,26,28,26,39,63,75,38,83,41,48,33,41,37,39,38,35,38,35,12,55,28,49,50,72,43,82,83,30,33,40,36,35,42,32,42,29,25,48,41,45,66,80,42,98,83,49,50,29,31,31,40,29,32,74,45,47,35,39,26,38,60,33,69,72,57,45,75,56,44,60,45,83,63,83,84,56,73,74,42,78,38,54,55,88,74,63,58,46,23,36,92,86,68,45,56,71,55,50,69,51,55,70,44,51,74,41,75,35,40,38,24,56,37,72,44,90,57,32,41,33,37,56,48,73,91,67,60,84,56,54,56,20,41,53,76,44,60,54,49,42,38,79,88,72,74,95,74,128